Protein 1A3Q (pdb70)

Sequence (570 aa):
GPYLVIVEQPKQRGFRFRYGCEGPSHGGLPGASSEKGRKTYPTVKICNYEGPAKIEVDLVTHSDPPRAHAHSLVGKQCSELGICAVSVGPKDMTAQFNNLGVLHVTKKNMMGTMIQKLQRQRLRSRPQGLTEAEQRELEQEAKELKKVMDLSIVRLRFSAFLRSLPLKPVISQPIHDSKSPGASNLKISRMDKTAGSVRGGDEVYLLCDKVQKDDIEVRFYEDDENGWQAFGDFSPTDVHKQYAIVFRTPPYHKMKIERPVTVFLQLKRKRGGDVSDSKQFTYYPGPYLVIVEQPKQRGFRFRYGCEGPSHGGLPGASSEKGRKTYPTVKICNYEGPAKIEVDLVTHSDPPRAHAHSLVGKQCSELGICAVSVGPKDMTAQFNNLGVLHVTKKNMMGTMIQKLQRQRLRSRPQGLTEAEQRELEQEAKELKKVMDLSIVRLRFSAFLRSLPLKPVISQPIHDSKSPGASNLKISRMDKTAGSVRGGDEVYLLCDKVQKDDIEVRFYEDDENGWQAFGDFSPTDVHKQYAIVFRTPPYHKMKIERPVTVFLQLKRKRGGDVSDSKQFTYYP

Radius of gyration: 31.74 Å; Cα contacts (8 Å, |Δi|>4): 1296; chains: 2; bounding box: 70×82×90 Å

Foldseek 3Di:
DKAKAWPFFFQQFDAAAAAPVPDQPPFARWTNDQDPPRTAATKMFTPPDDAWKKKKKWKFFLDPVTDHDLKAKGDDQADPLRIHMDIHDPPGGMDGPGHIHIHQADLVRQLVSQLVVLQVVVCPPDPDDADVVRSVVSSVCSVVVSVPTDSFKIWMKMWMCHVVHTHDIDIGHIHGHNPPLAGHAWAFPDKDAQEDALAWFAKMKTFIDFHDLPFKWKWKWADDVPIDIDTWAFHSVQCPPRGIGITIGGHHPDNPDDAKDKIWIWMATRVPGHTHPIDIHIHDD/DWAKAWPFFFQAADAAAAAPVPDQPDDAGWTNDQPPPRTAATKMFTPPDDAWKKKKKAKWAQDPVTDGALKAWDDDQADPLRIRMDTQDPPRGMDGPGHTHIYQADLVGQLVSQLVVVLCVVCPPPNDDADPVRSVVSSVCSVVVSVPGDRFKIWMWMWMQHVNDTHDIDIGHIHGHCVPLARHAKAFDDKDAQEEALQWFAKMKIFIDFHQLVFKWKWKKDDDVPMDIDTWDDHSVQCPPRTIGITITHHDPDNPDPAKAKIWIWMATNPPRHIHDIDIHIHGD

Nearest PDB structures (foldseek):
  1a3q-assembly1_B  TM=9.660E-01  e=3.081E-54  Homo sapiens
  7cli-asse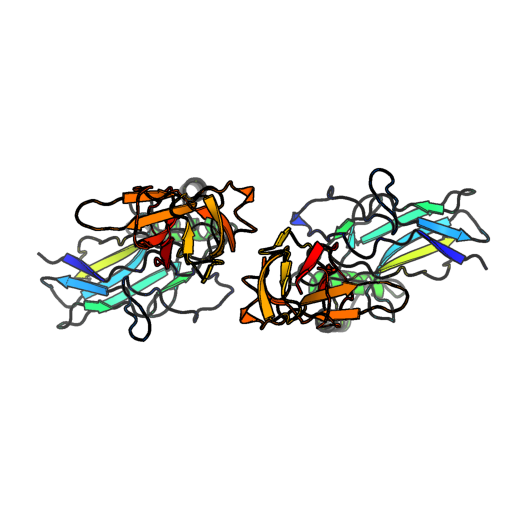mbly1_B  TM=9.107E-01  e=8.940E-49  Homo sapiens
  7cli-assembly1_A  TM=9.232E-01  e=1.154E-47  Homo sapiens
  3do7-assembly1_B  TM=9.712E-01  e=1.179E-44  Homo sapiens
  3jv5-assembly2_D  TM=9.932E-01  e=6.333E-17  Mus musculus

Structure (mmCIF, N/CA/C/O backbone):
data_1A3Q
#
_entry.id   1A3Q
#
_cell.length_a   44.200
_cell.length_b   121.000
_cell.length_c   134.900
_cell.angle_alpha   90.00
_cell.angle_beta   90.00
_cell.angle_gamma   90.00
#
_symmetry.space_group_name_H-M   'P 21 21 21'
#
loop_
_entity.id
_entity.type
_entity.pdbx_description
1 polymer "DNA (5'-D(*GP*GP*GP*GP*AP*AP*TP*CP*CP*CP*C)-3')"
2 polymer "DNA (5'-D(*GP*GP*GP*GP*AP*TP*TP*CP*CP*CP*C)-3')"
3 polymer 'PROTEIN (NUCLEAR FACTOR KAPPA-B P52)'
4 water water
#
loop_
_atom_site.group_PDB
_atom_site.id
_atom_site.type_symbol
_atom_site.label_atom_id
_atom_site.label_alt_id
_atom_site.label_comp_id
_atom_site.label_asym_id
_atom_site.label_entity_id
_atom_site.label_seq_id
_atom_site.pdbx_PDB_ins_code
_atom_site.Cartn_x
_atom_site.Cartn_y
_atom_site.Cartn_z
_atom_site.occupancy
_atom_site.B_iso_or_equiv
_atom_site.auth_seq_id
_atom_site.auth_comp_id
_atom_site.auth_asym_id
_atom_site.auth_atom_id
_atom_site.pdbx_PDB_model_num
ATOM 446 N N . GLY C 3 1 ? -5.833 72.589 45.643 1.00 51.28 37 GLY A N 1
ATOM 447 C CA . GLY C 3 1 ? -5.902 73.707 44.647 1.00 58.32 37 GLY A CA 1
ATOM 448 C C . GLY C 3 1 ? -5.850 73.226 43.203 1.00 59.58 37 GLY A C 1
ATOM 449 O O . GLY C 3 1 ? -5.436 72.093 42.983 1.00 61.73 37 GLY A O 1
ATOM 450 N N . PRO C 3 2 ? -6.246 74.053 42.205 1.00 61.45 38 PRO A N 1
ATOM 451 C CA . PRO C 3 2 ? -6.264 73.743 40.764 1.00 60.75 38 PRO A CA 1
ATOM 452 C C . PRO C 3 2 ? -4.923 73.473 40.077 1.00 63.06 38 PRO A C 1
ATOM 453 O O . PRO C 3 2 ? -3.952 74.228 40.234 1.00 62.53 38 PRO A O 1
ATOM 457 N N . TYR C 3 3 ? -4.896 72.399 39.288 1.00 64.18 39 TYR A N 1
ATOM 458 C CA . TYR C 3 3 ? -3.705 71.988 38.542 1.00 62.51 39 TYR A CA 1
ATOM 459 C C . TYR C 3 3 ? -4.122 71.376 37.197 1.00 60.47 39 TYR A C 1
ATOM 460 O O . TYR C 3 3 ? -5.242 70.878 37.056 1.00 55.92 39 TYR A O 1
ATOM 469 N N . LEU C 3 4 ? -3.248 71.487 36.198 1.00 59.70 40 LEU A N 1
ATOM 470 C CA . LEU C 3 4 ? -3.494 70.898 34.880 1.00 55.78 40 LEU A CA 1
ATOM 471 C C . LEU C 3 4 ? -2.813 69.521 34.842 1.00 55.12 40 LEU A C 1
ATOM 472 O O . LEU C 3 4 ? -1.759 69.321 35.461 1.00 51.47 40 LEU A O 1
ATOM 477 N N . VAL C 3 5 ? -3.401 68.579 34.104 1.00 52.29 41 VAL A N 1
ATOM 478 C CA . VAL C 3 5 ? -2.843 67.241 34.000 1.00 45.12 41 VAL A CA 1
ATOM 479 C C . VAL C 3 5 ? -3.039 66.752 32.581 1.00 41.69 41 VAL A C 1
ATOM 480 O O . VAL C 3 5 ? -4.065 67.022 31.970 1.00 34.65 41 VAL A O 1
ATOM 484 N N . ILE C 3 6 ? -2.012 66.113 32.030 1.00 45.05 42 ILE A N 1
ATOM 485 C CA . ILE C 3 6 ? -2.073 65.571 30.665 1.00 46.30 42 ILE A CA 1
ATOM 486 C C . ILE C 3 6 ? -2.871 64.256 30.686 1.00 48.52 42 ILE A C 1
ATOM 487 O O . ILE C 3 6 ? -2.391 63.247 31.203 1.00 49.80 42 ILE A O 1
ATOM 492 N N . VAL C 3 7 ? -4.106 64.298 30.178 1.00 52.26 43 VAL A N 1
ATOM 493 C CA . VAL C 3 7 ? -5.000 63.138 30.106 1.00 51.82 43 VAL A CA 1
ATOM 494 C C . VAL C 3 7 ? -4.535 62.108 29.062 1.00 53.04 43 VAL A C 1
ATOM 495 O O . VAL C 3 7 ? -4.738 60.907 29.233 1.00 52.35 43 VAL A O 1
ATOM 499 N N . GLU C 3 8 ? -3.909 62.605 27.992 1.00 53.92 44 GLU A N 1
ATOM 500 C CA . GLU C 3 8 ? -3.371 61.798 26.891 1.00 52.31 44 GLU A CA 1
ATOM 501 C C . GLU C 3 8 ? -2.148 62.508 26.320 1.00 51.42 44 GLU A C 1
ATOM 502 O O . GLU C 3 8 ? -2.271 63.551 25.697 1.00 52.78 44 GLU A O 1
ATOM 508 N N . GLN C 3 9 ? -0.965 61.952 26.555 1.00 52.36 45 GLN A N 1
ATOM 509 C CA . GLN C 3 9 ? 0.298 62.526 26.068 1.00 51.04 45 GLN A CA 1
ATOM 510 C C . GLN C 3 9 ? 0.467 62.464 24.535 1.00 49.42 45 GLN A C 1
ATOM 511 O O . GLN C 3 9 ? -0.270 61.748 23.847 1.00 53.10 45 GLN A O 1
ATOM 517 N N . PRO C 3 10 ? 1.376 63.281 23.970 1.00 46.71 46 PRO A N 1
ATOM 518 C CA . PRO C 3 10 ? 1.548 63.200 22.516 1.00 46.49 46 PRO A CA 1
ATOM 519 C C . PRO C 3 10 ? 2.336 61.902 22.211 1.00 46.74 46 PRO A C 1
ATOM 520 O O . PRO C 3 10 ? 2.969 61.324 23.115 1.00 50.28 46 PRO A O 1
ATOM 524 N N . LYS C 3 11 ? 2.248 61.399 20.982 1.00 45.83 47 LYS A N 1
ATOM 525 C CA . LYS C 3 11 ? 2.971 60.182 20.620 1.00 41.35 47 LYS A CA 1
ATOM 526 C C . LYS C 3 11 ? 4.419 60.538 20.439 1.00 41.03 47 LYS A C 1
ATOM 527 O O . LYS C 3 11 ? 4.743 61.338 19.582 1.00 42.81 47 LYS A O 1
ATOM 533 N N . GLN C 3 12 ? 5.285 59.880 21.207 1.00 43.82 48 GLN A N 1
ATOM 534 C CA . GLN C 3 12 ? 6.732 60.114 21.213 1.00 38.98 48 GLN A CA 1
ATOM 535 C C . GLN C 3 12 ? 7.487 59.877 19.899 1.00 36.67 48 GLN A C 1
ATOM 536 O O . GLN C 3 12 ? 8.538 60.491 19.657 1.00 34.08 48 GLN A O 1
ATOM 542 N N . ARG C 3 13 ? 6.972 58.970 19.076 1.00 32.38 49 ARG A N 1
ATOM 543 C CA . ARG C 3 13 ? 7.588 58.664 17.782 1.00 33.66 49 ARG A CA 1
ATOM 544 C C . ARG C 3 13 ? 6.571 58.546 16.655 1.00 31.98 49 ARG A C 1
ATOM 545 O O . ARG C 3 13 ? 5.390 58.240 16.870 1.00 29.74 49 ARG A O 1
ATOM 553 N N . GLY C 3 14 ? 7.070 58.727 15.444 1.00 29.90 50 GLY A N 1
ATOM 554 C CA . GLY C 3 14 ? 6.245 58.612 14.266 1.00 35.87 50 GLY A CA 1
ATOM 555 C C . GLY C 3 14 ? 5.657 59.882 13.684 1.00 39.33 50 GLY A C 1
ATOM 556 O O . GLY C 3 14 ? 5.050 59.811 12.607 1.00 39.16 50 GLY A O 1
ATOM 557 N N . PHE C 3 15 ? 5.773 61.014 14.386 1.00 38.88 51 PHE A N 1
ATOM 558 C CA . PHE C 3 15 ? 5.232 62.279 13.870 1.00 36.06 51 PHE A CA 1
ATOM 559 C C . PHE C 3 15 ? 6.244 63.103 13.107 1.00 32.46 51 PHE A C 1
ATOM 560 O O . PHE C 3 15 ? 7.372 63.322 13.575 1.00 27.72 51 PHE A O 1
ATOM 568 N N . ARG C 3 16 ? 5.826 63.571 11.942 1.00 31.22 52 ARG A N 1
ATOM 569 C CA . ARG C 3 16 ? 6.704 64.364 11.105 1.00 32.56 52 ARG A CA 1
ATOM 570 C C . ARG C 3 16 ? 6.546 65.877 11.331 1.00 29.24 52 ARG A C 1
ATOM 571 O O . ARG C 3 16 ? 5.425 66.384 11.424 1.00 24.30 52 ARG A O 1
ATOM 579 N N . PHE C 3 17 ? 7.682 66.542 11.543 1.00 28.63 53 PHE A N 1
ATOM 580 C CA . PHE C 3 17 ? 7.776 67.992 11.705 1.00 27.88 53 PHE A CA 1
ATOM 581 C C . PHE C 3 17 ? 7.843 68.509 10.263 1.00 30.50 53 PHE A C 1
ATOM 582 O O . PHE C 3 17 ? 8.607 67.990 9.438 1.00 30.35 53 PHE A O 1
ATOM 590 N N . ARG C 3 18 ? 7.048 69.529 9.953 1.00 36.02 54 ARG A N 1
ATOM 591 C CA . ARG C 3 18 ? 7.017 70.083 8.594 1.00 36.62 54 ARG A CA 1
ATOM 592 C C . ARG C 3 18 ? 7.698 71.452 8.443 1.00 37.96 54 ARG A C 1
ATOM 593 O O . ARG C 3 18 ? 7.595 72.310 9.318 1.00 39.81 54 ARG A O 1
ATOM 601 N N . TYR C 3 19 ? 8.391 71.654 7.328 1.00 36.96 55 TYR A N 1
ATOM 602 C CA . TYR C 3 19 ? 9.026 72.923 7.063 1.00 32.51 55 TYR A CA 1
ATOM 603 C C . TYR C 3 19 ? 7.942 73.875 6.547 1.00 35.57 55 TYR A C 1
ATOM 604 O O . TYR C 3 19 ? 6.922 73.426 6.027 1.00 36.46 55 TYR A O 1
ATOM 613 N N . GLY C 3 20 ? 8.174 75.183 6.670 1.00 35.88 56 GLY A N 1
ATOM 614 C CA . GLY C 3 20 ? 7.212 76.167 6.207 1.00 34.96 56 GLY A CA 1
ATOM 615 C C . GLY C 3 20 ? 6.820 75.996 4.753 1.00 35.46 56 GLY A C 1
ATOM 616 O O . GLY C 3 20 ? 5.703 76.326 4.372 1.00 39.20 56 GLY A O 1
ATOM 617 N N . CYS C 3 21 ? 7.714 75.425 3.955 1.00 36.10 57 CYS A N 1
ATOM 618 C CA . CYS C 3 21 ? 7.470 75.226 2.529 1.00 40.09 57 CYS A CA 1
ATOM 619 C C . CYS C 3 21 ? 6.524 74.074 2.177 1.00 41.39 57 CYS A C 1
ATOM 620 O O . CYS C 3 21 ? 6.013 74.012 1.065 1.00 42.66 57 CYS A O 1
ATOM 623 N N . GLU C 3 22 ? 6.311 73.142 3.097 1.00 45.75 58 GLU A N 1
ATOM 624 C CA . GLU C 3 22 ? 5.463 71.982 2.791 1.00 46.46 58 GLU A CA 1
ATOM 625 C C . GLU C 3 22 ? 3.945 72.243 2.771 1.00 50.42 58 GLU A C 1
ATOM 626 O O . GLU C 3 22 ? 3.208 71.739 1.897 1.00 49.09 58 GLU A O 1
ATOM 632 N N . GLY C 3 23 ? 3.477 72.975 3.776 1.00 51.28 59 GLY A N 1
ATOM 633 C CA . GLY C 3 23 ? 2.067 73.278 3.865 1.00 53.95 59 GLY A CA 1
ATOM 634 C C . GLY C 3 23 ? 1.586 73.269 5.297 1.00 55.93 59 GLY A C 1
ATOM 635 O O . GLY C 3 23 ? 2.293 72.831 6.212 1.00 51.36 59 GLY A O 1
ATOM 636 N N . PRO C 3 24 ? 0.381 73.789 5.527 1.00 58.69 60 PRO A N 1
ATOM 637 C CA . PRO C 3 24 ? -0.149 73.817 6.887 1.00 60.76 60 PRO A CA 1
ATOM 638 C C . PRO C 3 24 ? -1.153 72.691 7.192 1.00 58.48 60 PRO A C 1
ATOM 639 O O . PRO C 3 24 ? -1.460 72.429 8.355 1.00 62.53 60 PRO A O 1
ATOM 643 N N . SER C 3 25 ? -1.596 71.981 6.158 1.00 57.34 61 SER A N 1
ATOM 644 C CA . SER C 3 25 ? -2.581 70.903 6.312 1.00 52.97 61 SER A CA 1
ATOM 645 C C . SER C 3 25 ? -1.988 69.497 6.079 1.00 48.84 61 SER A C 1
ATOM 646 O O . SER C 3 25 ? -2.351 68.787 5.152 1.00 48.82 61 SER A O 1
ATOM 649 N N . HIS C 3 26 ? -1.062 69.103 6.934 1.00 46.96 62 HIS A N 1
ATOM 650 C CA . HIS C 3 26 ? -0.429 67.805 6.799 1.00 46.00 62 HIS A CA 1
ATOM 651 C C . HIS C 3 26 ? -0.717 66.843 7.937 1.00 45.37 62 HIS A C 1
ATOM 652 O O . HIS C 3 26 ? -0.113 65.778 7.997 1.00 43.50 62 HIS A O 1
ATOM 659 N N . GLY C 3 27 ? -1.629 67.226 8.831 1.00 46.50 63 GLY A N 1
ATOM 660 C CA . GLY C 3 27 ? -1.985 66.380 9.962 1.00 42.88 63 GLY A CA 1
ATOM 661 C C . GLY C 3 27 ? -1.555 66.905 11.320 1.00 40.94 63 GLY A C 1
ATOM 662 O O . GLY C 3 27 ? -0.488 67.518 11.456 1.00 41.75 63 GLY A O 1
ATOM 663 N N . GLY C 3 28 ? -2.392 66.655 12.326 1.00 42.00 64 GLY A N 1
ATOM 664 C CA . GLY C 3 28 ? -2.112 67.101 13.681 1.00 40.88 64 GLY A CA 1
ATOM 665 C C . GLY C 3 28 ? -1.366 66.100 14.548 1.00 44.51 64 GLY A C 1
ATOM 666 O O . GLY C 3 28 ? -1.558 64.898 14.394 1.00 50.20 64 GLY A O 1
ATOM 667 N N . LEU C 3 29 ? -0.490 66.588 15.424 1.00 41.56 65 LEU A N 1
ATOM 668 C CA . LEU C 3 29 ? 0.271 65.758 16.340 1.00 43.23 65 LEU A CA 1
ATOM 669 C C . LEU C 3 29 ? -0.752 64.955 17.134 1.00 49.58 65 LEU A C 1
ATOM 670 O O . LEU C 3 29 ? -1.536 65.535 17.904 1.00 51.27 65 LEU A O 1
ATOM 675 N N . PRO C 3 30 ? -0.782 63.617 16.926 1.00 51.75 66 PRO A N 1
ATOM 676 C CA . PRO C 3 30 ? -1.704 62.677 17.591 1.00 50.56 66 PRO A CA 1
ATOM 677 C C . PRO C 3 30 ? -1.359 62.281 19.053 1.00 48.52 66 PRO A C 1
ATOM 678 O O . PRO C 3 30 ? -0.297 62.623 19.570 1.00 47.38 66 PRO A O 1
ATOM 682 N N . GLY C 3 31 ? -2.280 61.587 19.720 1.00 47.45 67 GLY A N 1
ATOM 683 C CA . GLY C 3 31 ? -2.080 61.172 21.099 1.00 46.47 67 GLY A CA 1
ATOM 684 C C . GLY C 3 31 ? -1.270 59.899 21.218 1.00 48.96 67 GLY A C 1
ATOM 685 O O . GLY C 3 31 ? -1.026 59.208 20.220 1.00 48.42 67 GLY A O 1
ATOM 686 N N . ALA C 3 32 ? -0.883 59.563 22.442 1.00 49.43 68 ALA A N 1
ATOM 687 C CA . ALA C 3 32 ? -0.097 58.364 22.710 1.00 54.89 68 ALA A CA 1
ATOM 688 C C . ALA C 3 32 ? -0.670 57.060 22.128 1.00 57.15 68 ALA A C 1
ATOM 689 O O . ALA C 3 32 ? 0.087 56.187 21.715 1.00 55.98 68 ALA A O 1
ATOM 691 N N . SER C 3 33 ? -1.988 56.935 22.070 1.00 58.58 69 SER A N 1
ATOM 692 C CA . SER C 3 33 ? -2.608 55.734 21.533 1.00 65.43 69 SER A CA 1
ATOM 693 C C . SER C 3 33 ? -3.544 56.047 20.368 1.00 68.98 69 SER A C 1
ATOM 694 O O . SER C 3 33 ? -4.726 56.297 20.564 1.00 72.82 69 SER A O 1
ATOM 697 N N . SER C 3 34 ? -3.035 55.968 19.146 1.00 74.62 70 SER A N 1
ATOM 698 C CA . SER C 3 34 ? -3.856 56.280 17.981 1.00 82.59 70 SER A CA 1
ATOM 699 C C . SER C 3 34 ? -3.768 55.241 16.857 1.00 86.97 70 SER A C 1
ATOM 700 O O . SER C 3 34 ? -3.246 55.539 15.779 1.00 92.22 70 SER A O 1
ATOM 703 N N . GLU C 3 35 ? -4.234 54.019 17.104 1.00 88.86 71 GLU A N 1
ATOM 704 C CA . GLU C 3 35 ? -4.190 52.984 16.070 1.00 89.59 71 GLU A CA 1
ATOM 705 C C . GLU C 3 35 ? -5.356 53.163 15.097 1.00 90.41 71 GLU A C 1
ATOM 706 O O . GLU C 3 35 ? -6.238 53.987 15.342 1.00 91.05 71 GLU A O 1
ATOM 712 N N . LYS C 3 36 ? -5.342 52.415 13.994 1.00 91.38 72 LYS A N 1
ATOM 713 C CA . LYS C 3 36 ? -6.365 52.493 12.940 1.00 90.14 72 LYS A CA 1
ATOM 714 C C . LYS C 3 36 ? -7.823 52.822 13.332 1.00 89.33 72 LYS A C 1
ATOM 715 O O . LYS C 3 36 ? -8.378 52.251 14.276 1.00 86.36 72 LYS A O 1
ATOM 721 N N . GLY C 3 37 ? -8.432 53.755 12.598 1.00 87.77 73 GLY A N 1
ATOM 722 C CA . GLY C 3 37 ? -9.823 54.116 12.842 1.00 86.69 73 GLY A CA 1
ATOM 723 C C . GLY C 3 37 ? -10.189 55.038 13.998 1.00 85.58 73 GLY A C 1
ATOM 724 O O . GLY C 3 37 ? -11.172 55.779 13.892 1.00 86.11 73 GLY A O 1
ATOM 725 N N . ARG C 3 38 ? -9.474 54.943 15.121 1.00 84.14 74 ARG A N 1
ATOM 726 C CA . ARG C 3 38 ? -9.728 55.799 16.290 1.00 79.52 74 ARG A CA 1
ATOM 727 C C . ARG C 3 38 ? -8.446 56.480 16.786 1.00 76.12 74 ARG A C 1
ATOM 728 O O . ARG C 3 38 ? -7.651 55.897 17.539 1.00 74.00 74 ARG A O 1
ATOM 736 N N . LYS C 3 39 ? -8.233 57.704 16.311 1.00 72.08 75 LYS A N 1
ATOM 737 C CA . LYS C 3 39 ? -7.067 58.485 16.685 1.00 65.25 75 LYS A CA 1
ATOM 738 C C . LYS C 3 39 ? -7.398 59.394 17.860 1.00 60.17 75 LYS A C 1
ATOM 739 O O . LYS C 3 39 ? -8.528 59.863 18.022 1.00 52.73 75 LYS A O 1
ATOM 745 N N . THR C 3 40 ? -6.406 59.587 18.711 1.00 56.36 76 THR A N 1
ATOM 746 C CA . THR C 3 40 ? -6.530 60.460 19.863 1.00 52.96 76 THR A CA 1
ATOM 747 C C . THR C 3 40 ? -5.514 61.564 19.601 1.00 53.59 76 THR A C 1
ATOM 748 O O . THR C 3 40 ? -4.654 61.397 18.711 1.00 47.72 76 THR A O 1
ATOM 752 N N . TYR C 3 41 ? -5.669 62.691 20.317 1.00 49.17 77 TYR A N 1
ATOM 753 C CA . TYR C 3 41 ? -4.810 63.883 20.210 1.00 46.74 77 TYR A CA 1
ATOM 754 C C . TYR C 3 41 ? -4.393 64.226 21.634 1.00 45.63 77 TYR A C 1
ATOM 755 O O . TYR C 3 41 ? -5.117 63.872 22.568 1.00 45.18 77 TYR A O 1
ATOM 764 N N . PRO C 3 42 ? -3.263 64.951 21.824 1.00 42.46 78 PRO A N 1
ATOM 765 C CA . PRO C 3 42 ? -2.865 65.278 23.197 1.00 43.58 78 PRO A CA 1
ATOM 766 C C . PRO C 3 42 ? -4.063 65.951 23.912 1.00 46.31 78 PRO A C 1
ATOM 767 O O . PRO C 3 42 ? -4.772 66.754 23.307 1.00 47.62 78 PRO A O 1
ATOM 771 N N . THR C 3 43 ? -4.328 65.558 25.157 1.00 48.45 79 THR A N 1
ATOM 772 C CA . THR C 3 43 ? -5.445 66.082 25.941 1.00 46.17 79 THR A CA 1
ATOM 773 C C . THR C 3 43 ? -4.958 66.380 27.344 1.00 49.53 79 THR A C 1
ATOM 774 O O . THR C 3 43 ? -4.076 65.702 27.876 1.00 46.28 79 THR A O 1
ATOM 778 N N . VAL C 3 44 ? -5.502 67.448 27.908 1.00 54.96 80 VAL A N 1
ATOM 779 C CA . VAL C 3 44 ? -5.149 67.919 29.242 1.00 55.07 80 VAL A CA 1
ATOM 780 C C . VAL C 3 44 ? -6.446 68.336 29.936 1.00 57.01 80 VAL A C 1
ATOM 781 O O . VAL C 3 44 ? -7.447 68.631 29.274 1.00 58.06 80 VAL A O 1
ATOM 785 N N . LYS C 3 45 ? -6.427 68.402 31.256 1.00 55.06 81 LYS A N 1
ATOM 786 C CA . LYS C 3 45 ? -7.630 68.753 31.976 1.00 53.74 81 LYS A CA 1
ATOM 787 C C . LYS C 3 45 ? -7.251 69.572 33.188 1.00 53.94 81 LYS A C 1
ATOM 788 O O . LYS C 3 45 ? -6.166 69.374 33.742 1.00 46.84 81 LYS A O 1
ATOM 794 N N . ILE C 3 46 ? -8.096 70.550 33.524 1.00 56.13 82 ILE A N 1
ATOM 795 C CA . ILE C 3 46 ? -7.906 71.378 34.717 1.00 60.22 82 ILE A CA 1
ATOM 796 C C . ILE C 3 46 ? -8.737 70.700 35.821 1.00 62.29 82 ILE A C 1
ATOM 797 O O . ILE C 3 46 ? -9.975 70.811 35.841 1.00 64.82 82 ILE A O 1
ATOM 802 N N . CYS C 3 47 ? -8.065 69.915 36.663 1.00 65.53 83 CYS A N 1
ATOM 803 C CA . CYS C 3 47 ? -8.719 69.194 37.749 1.00 63.93 83 CYS A CA 1
ATOM 804 C C . CYS C 3 47 ? -8.853 70.085 38.970 1.00 65.30 83 CYS A C 1
ATOM 805 O O . CYS C 3 47 ? -7.876 70.721 39.393 1.00 59.39 83 CYS A O 1
ATOM 808 N N . ASN C 3 48 ? -10.062 70.091 39.542 1.00 68.55 84 ASN A N 1
ATOM 809 C CA . ASN C 3 48 ? -10.404 70.905 40.716 1.00 72.32 84 ASN A CA 1
ATOM 810 C C . ASN C 3 48 ? -10.436 72.378 40.246 1.00 75.05 84 ASN A C 1
ATOM 811 O O . ASN C 3 48 ? -9.938 73.299 40.903 1.00 72.65 84 ASN A O 1
ATOM 816 N N . TYR C 3 49 ? -11.062 72.551 39.082 1.00 77.21 85 TYR A N 1
ATOM 817 C CA . TYR C 3 49 ? -11.209 73.822 38.373 1.00 80.45 85 TYR A CA 1
ATOM 818 C C . TYR C 3 49 ? -11.608 75.028 39.182 1.00 81.55 85 TYR A C 1
ATOM 819 O O . TYR C 3 49 ? -12.425 74.918 40.087 1.00 84.60 85 TYR A O 1
ATOM 828 N N . GLU C 3 50 ? -11.092 76.188 38.784 1.00 83.65 86 GLU A N 1
ATOM 829 C CA . GLU C 3 50 ? -11.458 77.453 39.415 1.00 87.56 86 GLU A CA 1
ATOM 830 C C . GLU C 3 50 ? -11.653 78.455 38.282 1.00 87.54 86 GLU A C 1
ATOM 831 O O . GLU C 3 50 ? -10.704 78.786 37.571 1.00 89.34 86 GLU A O 1
ATOM 837 N N . GLY C 3 51 ? -12.907 78.881 38.099 1.00 89.16 87 GLY A N 1
ATOM 838 C CA . GLY C 3 51 ? -13.284 79.824 37.052 1.00 86.72 87 GLY A CA 1
ATOM 839 C C . GLY C 3 51 ? -13.074 79.310 35.632 1.00 85.11 87 GLY A C 1
ATOM 840 O O . GLY C 3 51 ? -12.300 78.368 35.443 1.00 86.89 87 GLY A O 1
ATOM 841 N N . PRO C 3 52 ? -13.798 79.837 34.621 1.00 81.61 88 PRO A N 1
ATOM 842 C CA . PRO C 3 52 ? -13.557 79.329 33.267 1.00 79.22 88 PRO A CA 1
ATOM 843 C C . PRO C 3 52 ? -12.057 79.582 33.050 1.00 76.87 88 PRO A C 1
ATOM 844 O O . PRO C 3 52 ? -11.502 80.493 33.677 1.00 78.87 88 PRO A O 1
ATOM 848 N N . ALA C 3 53 ? -11.389 78.836 32.177 1.00 73.91 89 ALA A N 1
ATOM 849 C CA . ALA C 3 53 ? -9.954 79.073 32.030 1.00 72.03 89 ALA A CA 1
ATOM 850 C C . ALA C 3 53 ? -9.357 79.300 30.648 1.00 69.86 89 ALA A C 1
ATOM 851 O O . ALA C 3 53 ? -10.047 79.295 29.622 1.00 71.29 89 ALA A O 1
ATOM 853 N N . LYS C 3 54 ? -8.054 79.544 30.652 1.00 65.73 90 LYS A N 1
ATOM 854 C CA . LYS C 3 54 ? -7.299 79.768 29.439 1.00 62.10 90 LYS A CA 1
ATOM 855 C C . LYS C 3 54 ? -6.076 78.835 29.470 1.00 60.46 90 LYS A C 1
ATOM 856 O O . LYS C 3 54 ? -5.305 78.860 30.437 1.00 53.53 90 LYS A O 1
ATOM 862 N N . ILE C 3 55 ? -5.969 77.964 28.457 1.00 56.32 91 ILE A N 1
ATOM 863 C CA . ILE C 3 55 ? -4.861 77.005 28.304 1.00 49.75 91 ILE A CA 1
ATOM 864 C C . ILE C 3 55 ? -4.052 77.397 27.062 1.00 47.60 91 ILE A C 1
ATOM 865 O O . ILE C 3 55 ? -4.620 77.732 26.018 1.00 46.10 91 ILE A O 1
ATOM 870 N N . GLU C 3 56 ? -2.733 77.417 27.204 1.00 44.70 92 GLU A N 1
ATOM 871 C CA . GLU C 3 56 ? -1.846 77.730 26.095 1.00 45.88 92 GLU A CA 1
ATOM 872 C C . GLU C 3 56 ? -0.750 76.648 25.983 1.00 44.88 92 GLU A C 1
ATOM 873 O O . GLU C 3 56 ? -0.300 76.076 26.983 1.00 39.76 92 GLU A O 1
ATOM 879 N N . VAL C 3 57 ? -0.374 76.307 24.759 1.00 43.44 93 VAL A N 1
ATOM 880 C CA . VAL C 3 57 ? 0.660 75.301 24.561 1.00 40.84 93 VAL A CA 1
ATOM 881 C C . VAL C 3 57 ? 1.733 75.921 23.682 1.00 40.45 93 VAL A C 1
ATOM 882 O O . VAL C 3 57 ? 1.449 76.830 22.896 1.00 38.70 93 VAL A O 1
ATOM 886 N N . ASP C 3 58 ? 2.965 75.477 23.864 1.00 37.89 94 ASP A N 1
ATOM 887 C CA . ASP C 3 58 ? 4.077 75.922 23.036 1.00 37.19 94 ASP A CA 1
ATOM 888 C C . ASP C 3 58 ? 5.207 74.918 23.176 1.00 32.97 94 ASP A C 1
ATOM 889 O O . ASP C 3 58 ? 5.185 74.063 24.066 1.00 29.93 94 ASP A O 1
ATOM 894 N N . LEU C 3 59 ? 6.110 74.933 22.212 1.00 32.03 95 LEU A N 1
ATOM 895 C CA . LEU C 3 59 ? 7.228 74.017 22.190 1.00 30.44 95 LEU A CA 1
ATOM 896 C C . LEU C 3 59 ? 8.443 74.417 23.034 1.00 35.70 95 LEU A C 1
ATOM 897 O O . LEU C 3 59 ? 9.077 75.445 22.776 1.00 34.00 95 LEU A O 1
ATOM 902 N N . VAL C 3 60 ? 8.812 73.543 23.975 1.00 38.57 96 VAL A N 1
ATOM 903 C CA . VAL C 3 60 ? 9.966 73.747 24.855 1.00 39.53 96 VAL A CA 1
ATOM 904 C C . VAL C 3 60 ? 11.050 72.699 24.567 1.00 45.07 96 VAL A C 1
ATOM 905 O O . VAL C 3 60 ? 10.784 71.629 24.011 1.00 42.29 96 VAL A O 1
ATOM 909 N N . THR C 3 61 ? 12.290 73.035 24.875 1.00 47.59 97 THR A N 1
ATOM 910 C CA . THR C 3 61 ? 13.386 72.129 24.601 1.00 52.21 97 THR A CA 1
ATOM 911 C C . THR C 3 61 ? 13.269 70.828 25.369 1.00 57.22 97 THR A C 1
ATOM 912 O O . THR C 3 61 ? 12.521 70.731 26.347 1.00 55.44 97 THR A O 1
ATOM 916 N N . HIS C 3 62 ? 14.024 69.837 24.892 1.00 64.46 98 HIS A N 1
ATOM 917 C CA . HIS C 3 62 ? 14.112 68.506 25.486 1.00 67.62 98 HIS A CA 1
ATOM 918 C C . HIS C 3 62 ? 14.926 68.617 26.773 1.00 68.92 98 HIS A C 1
ATOM 919 O O . HIS C 3 62 ? 14.768 67.806 27.694 1.00 68.75 98 HIS A O 1
ATOM 926 N N . SER C 3 63 ? 15.841 69.586 26.784 1.00 70.69 99 SER A N 1
ATOM 927 C CA . SER C 3 63 ? 16.709 69.869 27.923 1.00 72.13 99 SER A CA 1
ATOM 928 C C . SER C 3 63 ? 15.825 70.231 29.121 1.00 72.29 99 SER A C 1
ATOM 929 O O . SER C 3 63 ? 14.795 70.902 28.957 1.00 69.28 99 SER A O 1
ATOM 932 N N . ASP C 3 64 ? 16.255 69.835 30.321 1.00 73.86 100 ASP A N 1
ATOM 933 C CA . ASP C 3 64 ? 15.438 70.035 31.507 1.00 72.66 100 ASP A CA 1
ATOM 934 C C . ASP C 3 64 ? 14.781 71.354 31.802 1.00 71.38 100 ASP A C 1
ATOM 935 O O . ASP C 3 64 ? 13.551 71.392 31.778 1.00 74.18 100 ASP A O 1
ATOM 940 N N . PRO C 3 65 ? 15.543 72.417 32.182 1.00 67.95 101 PRO A N 1
ATOM 941 C CA . PRO C 3 65 ? 14.855 73.696 32.442 1.00 62.04 101 PRO A CA 1
ATOM 942 C C . PRO C 3 65 ? 14.184 74.002 31.085 1.00 58.94 101 PRO A C 1
ATOM 943 O O . PRO C 3 65 ? 14.839 74.484 30.157 1.00 56.11 101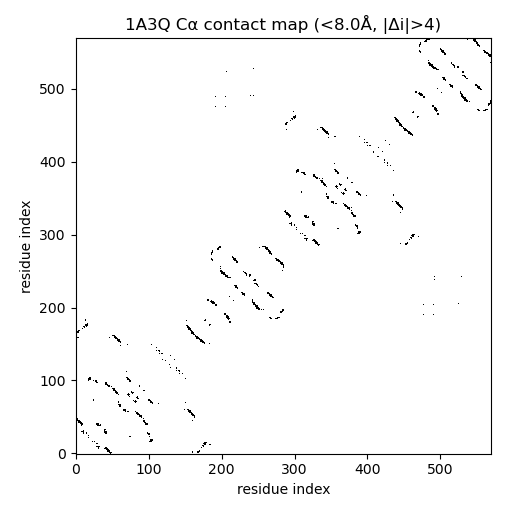 PRO A O 1
ATOM 947 N N . PRO C 3 66 ? 12.864 73.749 30.970 1.00 55.90 102 PRO A N 1
ATOM 948 C CA . PRO C 3 66 ? 12.178 73.987 29.700 1.00 53.99 102 PRO A CA 1
ATOM 949 C C . PRO C 3 66 ? 12.270 75.384 29.158 1.00 56.09 102 PRO A C 1
ATOM 950 O O . PRO C 3 66 ? 11.650 76.316 29.681 1.00 58.39 102 PRO A O 1
ATOM 954 N N . ARG C 3 67 ? 13.073 75.549 28.119 1.00 57.52 103 ARG A N 1
ATOM 955 C CA . ARG C 3 67 ? 13.172 76.853 27.501 1.00 55.95 103 ARG A CA 1
ATOM 956 C C . ARG C 3 67 ? 12.576 76.715 26.093 1.00 55.74 103 ARG A C 1
ATOM 957 O O . ARG C 3 67 ? 12.577 75.624 25.520 1.00 54.19 103 ARG A O 1
ATOM 965 N N . ALA C 3 68 ? 11.945 77.791 25.618 1.00 52.47 104 ALA A N 1
ATOM 966 C CA . ALA C 3 68 ? 11.308 77.859 24.303 1.00 48.74 104 ALA A CA 1
ATOM 967 C C . ALA C 3 68 ? 12.172 77.313 23.164 1.00 47.96 104 ALA A C 1
ATOM 968 O O . ALA C 3 68 ? 13.347 77.642 23.061 1.00 44.42 104 ALA A O 1
ATOM 970 N N . HIS C 3 69 ? 11.566 76.502 22.296 1.00 49.36 105 HIS A N 1
ATOM 971 C CA . HIS C 3 69 ? 12.261 75.907 21.143 1.00 46.27 105 HIS A CA 1
ATOM 972 C C . HIS C 3 69 ? 12.168 76.846 19.918 1.00 44.43 105 HIS A C 1
ATOM 973 O O . HIS C 3 69 ? 11.215 77.647 19.793 1.00 44.18 105 HIS A O 1
ATOM 980 N N . ALA C 3 70 ? 13.168 76.757 19.035 1.00 38.85 106 ALA A N 1
ATOM 981 C CA . ALA C 3 70 ? 13.204 77.563 17.826 1.00 33.46 106 ALA A CA 1
ATOM 982 C C . ALA C 3 70 ? 12.043 77.165 16.937 1.00 33.11 106 ALA A C 1
ATOM 983 O O . ALA C 3 70 ? 11.569 77.976 16.166 1.00 38.91 106 ALA A O 1
ATOM 985 N N . HIS C 3 71 ? 11.560 75.924 17.084 1.00 38.59 107 HIS A N 1
ATOM 986 C CA . HIS C 3 71 ? 10.407 75.400 16.314 1.00 36.49 107 HIS A CA 1
ATOM 987 C C . HIS C 3 71 ? 9.109 75.986 16.899 1.00 36.33 107 HIS A C 1
ATOM 988 O O . HIS C 3 71 ? 9.029 76.250 18.099 1.00 32.40 107 HIS A O 1
ATOM 995 N N . SER C 3 72 ? 8.103 76.176 16.050 1.00 36.68 108 SER A N 1
ATOM 996 C CA . SER C 3 72 ? 6.815 76.712 16.480 1.00 36.10 108 SER A CA 1
ATOM 997 C C . SER C 3 72 ? 5.615 75.799 16.171 1.00 38.01 108 SER A C 1
ATOM 998 O O . SER C 3 72 ? 5.626 75.009 15.217 1.00 36.31 108 SER A O 1
ATOM 1001 N N . LEU C 3 73 ? 4.615 75.839 17.041 1.00 36.38 109 LEU A N 1
ATOM 1002 C CA . LEU C 3 73 ? 3.416 75.054 16.816 1.00 33.67 109 LEU A CA 1
ATOM 1003 C C . LEU C 3 73 ? 2.688 75.741 15.659 1.00 38.42 109 LEU A C 1
ATOM 1004 O O . LEU C 3 73 ? 2.709 76.976 15.529 1.00 36.24 109 LEU A O 1
ATOM 1009 N N . VAL C 3 74 ? 2.060 74.942 14.816 1.00 37.49 110 VAL A N 1
ATOM 1010 C CA . VAL C 3 74 ? 1.340 75.471 13.671 1.00 44.49 110 VAL A CA 1
ATOM 1011 C C . VAL C 3 74 ? -0.076 74.889 13.720 1.00 46.87 110 VAL A C 1
ATOM 1012 O O . VAL C 3 74 ? -0.273 73.870 14.388 1.00 53.97 110 VAL A O 1
ATOM 1016 N N . GLY C 3 75 ? -1.060 75.583 13.122 1.00 49.52 111 GLY A N 1
ATOM 1017 C CA . GLY C 3 75 ? -2.446 75.104 13.090 1.00 49.03 111 GLY A CA 1
ATOM 1018 C C . GLY C 3 75 ? -3.584 75.768 13.827 1.00 48.39 111 GLY A C 1
ATOM 1019 O O . GLY C 3 75 ? -3.590 76.976 14.081 1.00 47.11 111 GLY A O 1
ATOM 1020 N N . LYS C 3 76 ? -4.593 74.955 14.109 1.00 52.79 112 LYS A N 1
ATOM 1021 C CA . LYS C 3 76 ? -5.815 75.395 14.808 1.00 57.45 112 LYS A CA 1
ATOM 1022 C C . LYS C 3 76 ? -5.545 76.191 16.104 1.00 55.88 112 LYS A C 1
ATOM 1023 O O . LYS C 3 76 ? -4.913 75.713 17.039 1.00 56.15 112 LYS A O 1
ATOM 1029 N N . GLN C 3 77 ? -6.060 77.426 16.171 1.00 52.02 113 GLN A N 1
ATOM 1030 C CA . GLN C 3 77 ? -5.961 78.357 17.279 1.00 54.63 113 GLN A CA 1
ATOM 1031 C C . GLN C 3 77 ? -4.500 78.682 17.743 1.00 54.11 113 GLN A C 1
ATOM 1032 O O . GLN C 3 77 ? -4.333 79.133 18.872 1.00 50.85 113 GLN A O 1
ATOM 1038 N N . CYS C 3 78 ? -3.528 78.600 16.830 1.00 53.28 114 CYS A N 1
ATOM 1039 C CA . CYS C 3 78 ? -2.120 78.878 17.123 1.00 50.84 114 CYS A CA 1
ATOM 1040 C C . CYS C 3 78 ? -1.762 80.236 16.510 1.00 54.52 114 CYS A C 1
ATOM 1041 O O . CYS C 3 78 ? -2.014 80.576 15.392 1.00 49.76 114 CYS A O 1
ATOM 1044 N N . SER C 3 79 ? -1.103 81.020 17.294 1.00 60.98 115 SER A N 1
ATOM 1045 C CA . SER C 3 79 ? -0.589 82.386 16.999 1.00 66.69 115 SER A CA 1
ATOM 1046 C C . SER C 3 79 ? 0.699 82.222 16.213 1.00 71.49 115 SER A C 1
ATOM 1047 O O . SER C 3 79 ? 1.435 81.222 16.319 1.00 71.65 115 SER A O 1
ATOM 1050 N N . GLU C 3 80 ? 1.016 83.294 15.524 1.00 75.83 116 GLU A N 1
ATOM 1051 C CA . GLU C 3 80 ? 2.146 83.357 14.620 1.00 75.34 116 GLU A CA 1
ATOM 1052 C C . GLU C 3 80 ? 3.489 83.231 15.245 1.00 72.72 116 GLU A C 1
ATOM 1053 O O . GLU C 3 80 ? 4.507 83.461 14.595 1.00 73.83 116 GLU A O 1
ATOM 1059 N N . LEU C 3 81 ? 3.511 82.925 16.534 1.00 70.19 117 LEU A N 1
ATOM 1060 C CA . LEU C 3 81 ? 4.788 82.755 17.230 1.00 67.82 117 LEU A CA 1
ATOM 1061 C C . LEU C 3 81 ? 4.928 81.313 17.706 1.00 65.68 117 LEU A C 1
ATOM 1062 O O . LEU C 3 81 ? 5.900 80.902 18.227 1.00 69.89 117 LEU A O 1
ATOM 1067 N N . GLY C 3 82 ? 3.861 80.558 17.550 1.00 58.12 118 GLY A N 1
ATOM 1068 C CA . GLY C 3 82 ? 3.830 79.151 17.958 1.00 50.10 118 GLY A CA 1
ATOM 1069 C C . GLY C 3 82 ? 3.199 78.952 19.315 1.00 46.87 118 GLY A C 1
ATOM 1070 O O . GLY C 3 82 ? 3.526 77.969 19.978 1.00 41.43 118 GLY A O 1
ATOM 1071 N N . ILE C 3 83 ? 2.353 79.884 19.763 1.00 43.16 119 ILE A N 1
ATOM 1072 C CA . ILE C 3 83 ? 1.670 79.732 21.043 1.00 40.33 119 ILE A CA 1
ATOM 1073 C C . ILE C 3 83 ? 0.255 79.389 20.661 1.00 40.93 119 ILE A C 1
ATOM 1074 O O . ILE C 3 83 ? -0.295 79.986 19.762 1.00 36.03 119 ILE A O 1
ATOM 1079 N N . CYS C 3 84 ? -0.305 78.373 21.296 1.00 42.54 120 CYS A N 1
ATOM 1080 C CA . CYS C 3 84 ? -1.672 77.951 21.035 1.00 40.44 120 CYS A CA 1
ATOM 1081 C C . CYS C 3 84 ? -2.400 78.437 22.287 1.00 38.95 120 CYS A C 1
ATOM 1082 O O . CYS C 3 84 ? -1.877 78.299 23.385 1.00 34.54 120 CYS A O 1
ATOM 1085 N N . ALA C 3 85 ? -3.542 79.087 22.121 1.00 37.98 121 ALA A N 1
ATOM 1086 C CA . ALA C 3 85 ? -4.276 79.584 23.267 1.00 40.24 121 ALA A CA 1
ATOM 1087 C C . ALA C 3 85 ? -5.732 79.268 23.062 1.00 42.44 121 ALA A C 1
ATOM 1088 O O . ALA C 3 85 ? -6.314 79.554 22.010 1.00 42.22 121 ALA A O 1
ATOM 1090 N N . VAL C 3 86 ? -6.308 78.626 24.065 1.00 45.38 122 VAL A N 1
ATOM 1091 C CA . VAL C 3 86 ? -7.716 78.245 24.030 1.00 48.11 122 VAL A CA 1
ATOM 1092 C C . VAL C 3 86 ? -8.412 78.552 25.365 1.00 49.79 122 VAL A C 1
ATOM 1093 O O . VAL C 3 86 ? -7.766 78.860 26.376 1.00 45.96 122 VAL A O 1
ATOM 1097 N N . SER C 3 87 ? -9.734 78.515 25.352 1.00 52.99 123 SER A N 1
ATOM 1098 C CA . SER C 3 87 ? -10.487 78.742 26.569 1.00 63.70 123 SER A CA 1
ATOM 1099 C C . SER C 3 87 ? -11.294 77.469 26.881 1.00 67.01 123 SER A C 1
ATOM 1100 O O . SER C 3 87 ? -11.999 76.961 26.001 1.00 72.54 123 SER A O 1
ATOM 1103 N N . VAL C 3 88 ? -11.135 76.903 28.082 1.00 69.23 124 VAL A N 1
ATOM 1104 C CA . VAL C 3 88 ? -11.923 75.715 28.467 1.00 69.29 124 VAL A CA 1
ATOM 1105 C C . VAL C 3 88 ? -13.173 76.148 29.258 1.00 72.49 124 VAL A C 1
ATOM 1106 O O . VAL C 3 88 ? -13.056 76.706 30.361 1.00 72.08 124 VAL A O 1
ATOM 1110 N N . GLY C 3 89 ? -14.346 75.933 28.642 1.00 74.56 125 GLY A N 1
ATOM 1111 C CA . GLY C 3 89 ? -15.648 76.296 29.200 1.00 72.94 125 GLY A CA 1
ATOM 1112 C C . GLY C 3 89 ? -15.860 76.232 30.705 1.00 73.91 125 GLY A C 1
ATOM 1113 O O . GLY C 3 89 ? -15.064 75.635 31.430 1.00 74.46 125 GLY A O 1
ATOM 1114 N N . PRO C 3 90 ? -16.957 76.825 31.211 1.00 73.46 126 PRO A N 1
ATOM 1115 C CA . PRO C 3 90 ? -17.220 76.803 32.657 1.00 70.60 126 PRO A CA 1
ATOM 1116 C C . PRO C 3 90 ? -17.507 75.396 33.213 1.00 70.17 126 PRO A C 1
ATOM 1117 O O . PRO C 3 90 ? -17.352 75.152 34.416 1.00 65.04 126 PRO A O 1
ATOM 1121 N N . LYS C 3 91 ? -17.880 74.480 32.315 1.00 67.85 127 LYS A N 1
ATOM 1122 C CA . LYS C 3 91 ? -18.205 73.099 32.658 1.00 68.26 127 LYS A CA 1
ATOM 1123 C C . LYS C 3 91 ? -17.094 72.095 32.333 1.00 65.31 127 LYS A C 1
ATOM 1124 O O . LYS C 3 91 ? -16.363 71.655 33.217 1.00 65.91 127 LYS A O 1
ATOM 1130 N N . ASP C 3 92 ? -17.032 71.667 31.076 1.00 63.74 128 ASP A N 1
ATOM 1131 C CA . ASP C 3 92 ? -16.010 70.721 30.632 1.00 63.60 128 ASP A CA 1
ATOM 1132 C C . ASP C 3 92 ? -14.624 71.366 30.720 1.00 61.10 128 ASP A C 1
ATOM 1133 O O . ASP C 3 92 ? -14.293 72.283 29.976 1.00 59.93 128 ASP A O 1
ATOM 1138 N N . MET C 3 93 ? -13.812 70.859 31.635 1.00 59.48 129 MET A N 1
ATOM 1139 C CA . MET C 3 93 ? -12.476 71.383 31.856 1.00 57.63 129 MET A CA 1
ATOM 1140 C C . MET C 3 93 ? -11.392 70.592 31.149 1.00 57.15 129 MET A C 1
ATOM 1141 O O . MET C 3 93 ? -10.290 70.467 31.677 1.00 56.16 129 MET A O 1
ATOM 1146 N N . THR C 3 94 ? -11.719 69.960 30.029 1.00 59.70 130 THR A N 1
ATOM 1147 C CA . THR C 3 94 ? -10.707 69.209 29.289 1.00 59.87 130 THR A CA 1
ATOM 1148 C C . THR C 3 94 ? -10.479 69.855 27.910 1.00 57.77 130 THR A C 1
ATOM 1149 O O . THR C 3 94 ? -11.417 70.335 27.269 1.00 58.50 130 THR A O 1
ATOM 1153 N N . ALA C 3 95 ? -9.219 69.934 27.498 1.00 54.82 131 ALA A N 1
ATOM 1154 C CA . ALA C 3 95 ? -8.884 70.494 26.198 1.00 52.81 131 ALA A CA 1
ATOM 1155 C C . ALA C 3 95 ? -8.174 69.423 25.371 1.00 52.19 131 ALA A C 1
ATOM 1156 O O . ALA C 3 95 ? -7.154 68.862 25.796 1.00 43.54 131 ALA A O 1
ATOM 1158 N N . GLN C 3 96 ? -8.779 69.083 24.236 1.00 50.80 132 GLN A N 1
ATOM 1159 C CA . GLN C 3 96 ? -8.229 68.097 23.312 1.00 53.20 132 GLN A CA 1
ATOM 1160 C C . GLN C 3 96 ? -7.648 68.892 22.138 1.00 54.23 132 GLN A C 1
ATOM 1161 O O . GLN C 3 96 ? -8.399 69.373 21.294 1.00 54.70 132 GLN A O 1
ATOM 1167 N N . PHE C 3 97 ? -6.324 69.066 22.111 1.00 54.26 133 PHE A N 1
ATOM 1168 C CA . PHE C 3 97 ? -5.664 69.825 21.044 1.00 50.32 133 PHE A CA 1
ATOM 1169 C C . PHE C 3 97 ? -5.595 69.007 19.770 1.00 50.58 133 PHE A C 1
ATOM 1170 O O . PHE C 3 97 ? -4.621 68.336 19.464 1.00 51.13 133 PHE A O 1
ATOM 1178 N N . ASN C 3 98 ? -6.716 69.073 19.069 1.00 54.03 134 ASN A N 1
ATOM 1179 C CA . ASN C 3 98 ? -7.002 68.392 17.826 1.00 55.06 134 ASN A CA 1
ATOM 1180 C C . ASN C 3 98 ? -6.024 68.601 16.663 1.00 56.39 134 ASN A C 1
ATOM 1181 O O . ASN C 3 98 ? -5.669 67.636 15.985 1.00 55.05 134 ASN A O 1
ATOM 1186 N N . ASN C 3 99 ? -5.579 69.830 16.418 1.00 54.30 135 ASN A N 1
ATOM 1187 C CA . ASN C 3 99 ? -4.686 70.039 15.291 1.00 52.81 135 ASN A CA 1
ATOM 1188 C C . ASN C 3 99 ? -3.432 70.841 15.551 1.00 49.68 135 ASN A C 1
ATOM 1189 O O . ASN C 3 99 ? -3.358 72.003 15.193 1.00 50.83 135 ASN A O 1
ATOM 1194 N N . LEU C 3 100 ? -2.433 70.199 16.130 1.00 47.90 136 LEU A N 1
ATOM 1195 C CA . LEU C 3 100 ? -1.173 70.852 16.446 1.00 45.72 136 LEU A CA 1
ATOM 1196 C C . LEU C 3 100 ? -0.040 70.347 15.550 1.00 44.89 136 LEU A C 1
ATOM 1197 O O . LEU C 3 100 ? 0.240 69.147 15.523 1.00 47.38 136 LEU A O 1
ATOM 1202 N N . GLY C 3 101 ? 0.633 71.247 14.843 1.00 40.92 137 GLY A N 1
ATOM 12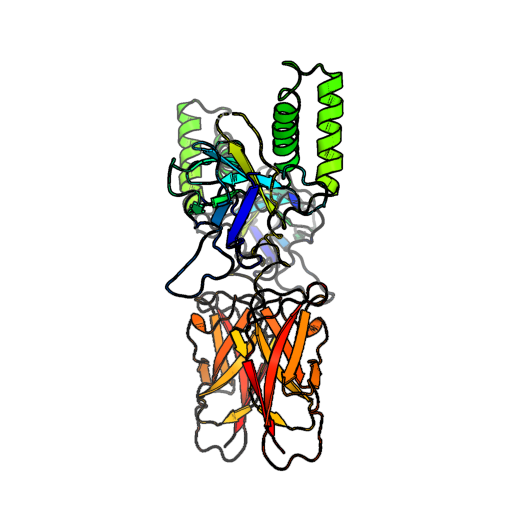03 C CA . GLY C 3 101 ? 1.745 70.832 14.001 1.00 33.52 137 GLY A CA 1
ATOM 1204 C C . GLY C 3 101 ? 3.041 71.411 14.543 1.00 30.94 137 GLY A C 1
ATOM 1205 O O . GLY C 3 101 ? 3.025 72.158 15.521 1.00 37.10 137 GLY A O 1
ATOM 1206 N N . VAL C 3 102 ? 4.168 71.022 13.967 1.00 28.62 138 VAL A N 1
ATOM 1207 C CA . VAL C 3 102 ? 5.462 71.549 14.380 1.00 27.67 138 VAL A CA 1
ATOM 1208 C C . VAL C 3 102 ? 6.096 72.096 13.106 1.00 36.51 138 VAL A C 1
ATOM 1209 O O . VAL C 3 102 ? 6.331 71.342 12.148 1.00 38.08 138 VAL A O 1
ATOM 1213 N N . LEU C 3 103 ? 6.249 73.413 13.031 1.00 35.64 139 LEU A N 1
ATOM 1214 C CA . LEU C 3 103 ? 6.882 74.031 11.870 1.00 34.36 139 LEU A CA 1
ATOM 1215 C C . LEU C 3 103 ? 8.391 73.941 12.114 1.00 35.78 139 LEU A C 1
ATOM 1216 O O . LEU C 3 103 ? 8.927 74.468 13.087 1.00 41.86 139 LEU A O 1
ATOM 1221 N N . HIS C 3 104 ? 9.081 73.261 11.229 1.00 34.32 140 HIS A N 1
ATOM 1222 C CA . HIS C 3 104 ? 10.501 73.041 11.348 1.00 34.41 140 HIS A CA 1
ATOM 1223 C C . HIS C 3 104 ? 11.371 74.212 10.850 1.00 35.83 140 HIS A C 1
ATOM 1224 O O . HIS C 3 104 ? 11.359 74.543 9.673 1.00 37.01 140 HIS A O 1
ATOM 1231 N N . VAL C 3 105 ? 12.162 74.815 11.731 1.00 38.35 141 VAL A N 1
ATOM 1232 C CA . VAL C 3 105 ? 13.044 75.904 11.296 1.00 36.54 141 VAL A CA 1
ATOM 1233 C C . VAL C 3 105 ? 14.259 75.311 10.606 1.00 36.37 141 VAL A C 1
ATOM 1234 O O . VAL C 3 105 ? 14.710 74.208 10.971 1.00 36.42 141 VAL A O 1
ATOM 1238 N N . THR C 3 106 ? 14.720 75.985 9.555 1.00 36.81 142 THR A N 1
ATOM 1239 C CA . THR C 3 106 ? 15.901 75.530 8.833 1.00 38.24 1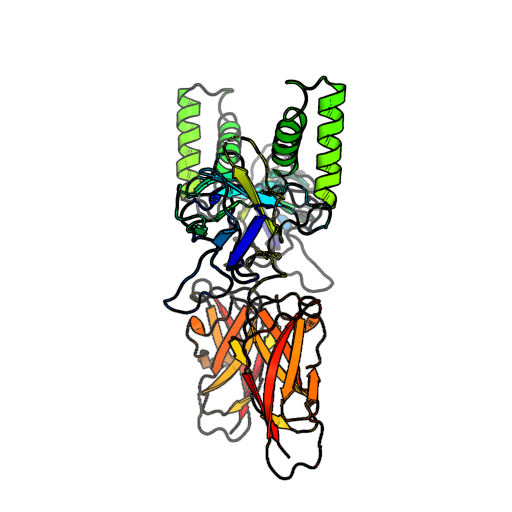42 THR A CA 1
ATOM 1240 C C . THR C 3 106 ? 17.085 75.920 9.725 1.00 38.88 142 THR A C 1
ATOM 1241 O O . THR C 3 106 ? 16.927 76.703 10.650 1.00 39.41 142 THR A O 1
ATOM 1245 N N . LYS C 3 107 ? 18.251 75.331 9.495 1.00 42.63 143 LYS A N 1
ATOM 1246 C CA . LYS C 3 107 ? 19.433 75.655 10.285 1.00 46.72 143 LYS A CA 1
ATOM 1247 C C . LYS C 3 107 ? 19.869 77.109 9.980 1.00 48.14 143 LYS A C 1
ATOM 1248 O O . LYS C 3 107 ? 20.499 77.778 10.803 1.00 47.09 143 LYS A O 1
ATOM 1254 N N . LYS C 3 108 ? 19.483 77.596 8.805 1.00 47.64 144 LYS A N 1
ATOM 1255 C CA . LYS C 3 108 ? 19.805 78.943 8.383 1.00 49.04 144 LYS A CA 1
ATOM 1256 C C . LYS C 3 108 ? 18.733 79.898 8.898 1.00 48.00 144 LYS A C 1
ATOM 1257 O O . LYS C 3 108 ? 18.864 81.103 8.797 1.00 53.09 144 LYS A O 1
ATOM 1263 N N . ASN C 3 109 ? 17.687 79.331 9.477 1.00 48.25 145 ASN A N 1
ATOM 1264 C CA . ASN C 3 109 ? 16.548 80.073 10.015 1.00 47.02 145 ASN A CA 1
ATOM 1265 C C . ASN C 3 109 ? 16.678 80.260 11.512 1.00 45.82 145 ASN A C 1
ATOM 1266 O O . ASN C 3 109 ? 16.206 81.249 12.081 1.00 46.13 145 ASN A O 1
ATOM 1271 N N . MET C 3 110 ? 17.173 79.203 12.144 1.00 42.50 146 MET A N 1
ATOM 1272 C CA . MET C 3 110 ? 17.317 79.109 13.580 1.00 42.66 146 MET A CA 1
ATOM 1273 C C . MET C 3 110 ? 17.672 80.339 14.393 1.00 42.27 146 MET A C 1
ATOM 1274 O O . MET C 3 110 ? 16.994 80.637 15.377 1.00 42.32 146 MET A O 1
ATOM 1279 N N . MET C 3 111 ? 18.752 81.015 14.010 1.00 44.72 147 MET A N 1
ATOM 1280 C CA . MET C 3 111 ? 19.235 82.218 14.690 1.00 47.25 147 MET A CA 1
ATOM 1281 C C . MET C 3 111 ? 18.220 83.351 14.708 1.00 43.70 147 MET A C 1
ATOM 1282 O O . MET C 3 111 ? 17.872 83.847 15.780 1.00 45.28 147 MET A O 1
ATOM 1287 N N . GLY C 3 112 ? 17.745 83.737 13.528 1.00 41.74 148 GLY A N 1
ATOM 1288 C CA . GLY C 3 112 ? 16.743 84.782 13.422 1.00 45.85 148 GLY A CA 1
ATOM 1289 C C . GLY C 3 112 ? 15.452 84.472 14.179 1.00 47.22 148 GLY A C 1
ATOM 1290 O O . GLY C 3 112 ? 14.877 85.355 14.839 1.00 51.53 148 GLY A O 1
ATOM 1291 N N . THR C 3 113 ? 14.992 83.223 14.081 1.00 46.75 149 THR A N 1
ATOM 1292 C CA . THR C 3 113 ? 13.784 82.759 14.770 1.00 44.52 149 THR A CA 1
ATOM 1293 C C . THR C 3 113 ? 14.054 82.811 16.287 1.00 45.08 149 THR A C 1
ATOM 1294 O O . THR C 3 113 ? 13.204 83.228 17.092 1.00 45.08 149 THR A O 1
ATOM 1298 N N . MET C 3 114 ? 15.277 82.452 16.652 1.00 41.80 150 MET A N 1
ATOM 1299 C CA . MET C 3 114 ? 15.698 82.476 18.034 1.00 46.03 150 MET A CA 1
ATOM 1300 C C . MET C 3 114 ? 15.837 83.917 18.598 1.00 44.71 150 MET A C 1
ATOM 1301 O O . MET C 3 114 ? 15.248 84.192 19.651 1.00 42.29 150 MET A O 1
ATOM 1306 N N . ILE C 3 115 ? 16.538 84.846 17.922 1.00 43.38 151 ILE A N 1
ATOM 1307 C CA . ILE C 3 115 ? 16.634 86.225 18.473 1.00 45.29 151 ILE A CA 1
ATOM 1308 C C . ILE C 3 115 ? 15.239 86.866 18.559 1.00 42.71 151 ILE A C 1
ATOM 1309 O O . ILE C 3 115 ? 14.939 87.574 19.519 1.00 42.95 151 ILE A O 1
ATOM 1314 N N . GLN C 3 116 ? 14.362 86.517 17.620 1.00 41.95 152 GLN A N 1
ATOM 1315 C CA . GLN C 3 116 ? 12.996 87.040 17.579 1.00 42.08 152 GLN A CA 1
ATOM 1316 C C . GLN C 3 116 ? 12.093 86.577 18.733 1.00 41.87 152 GLN A C 1
ATOM 1317 O O . GLN C 3 116 ? 11.222 87.325 19.186 1.00 41.49 152 GLN A O 1
ATOM 1323 N N . LYS C 3 117 ? 12.265 85.335 19.180 1.00 42.47 153 LYS A N 1
ATOM 1324 C CA . LYS C 3 117 ? 11.470 84.834 20.294 1.00 40.14 153 LYS A CA 1
ATOM 1325 C C . LYS C 3 117 ? 12.101 85.304 21.595 1.00 38.09 153 LYS A C 1
ATOM 1326 O O . LYS C 3 117 ? 11.423 85.378 22.623 1.00 35.45 153 LYS A O 1
ATOM 1332 N N . LEU C 3 118 ? 13.410 85.567 21.551 1.00 40.27 154 LEU A N 1
ATOM 1333 C CA . LEU C 3 118 ? 14.178 86.005 22.727 1.00 42.67 154 LEU A CA 1
ATOM 1334 C C . LEU C 3 118 ? 13.954 87.482 23.043 1.00 45.57 154 LEU A C 1
ATOM 1335 O O . LEU C 3 118 ? 14.023 87.880 24.208 1.00 46.88 154 LEU A O 1
ATOM 1340 N N . GLN C 3 119 ? 13.666 88.272 22.003 1.00 47.62 155 GLN A N 1
ATOM 1341 C CA . GLN C 3 119 ? 13.369 89.704 22.123 1.00 44.00 155 GLN A CA 1
ATOM 1342 C C . GLN C 3 119 ? 11.994 89.754 22.760 1.00 44.59 155 GLN A C 1
ATOM 1343 O O . GLN C 3 119 ? 11.791 90.345 23.815 1.00 43.18 155 GLN A O 1
ATOM 1349 N N . ARG C 3 120 ? 11.056 89.078 22.110 1.00 46.35 156 ARG A N 1
ATOM 1350 C CA . ARG C 3 120 ? 9.699 88.988 22.587 1.00 44.96 156 ARG A CA 1
ATOM 1351 C C . ARG C 3 120 ? 9.680 88.588 24.057 1.00 46.46 156 ARG A C 1
ATOM 1352 O O . ARG C 3 120 ? 8.842 89.058 24.810 1.00 45.52 156 ARG A O 1
ATOM 1360 N N . GLN C 3 121 ? 10.590 87.708 24.456 1.00 48.24 157 GLN A N 1
ATOM 1361 C CA . GLN C 3 121 ? 10.682 87.286 25.841 1.00 54.25 157 GLN A CA 1
ATOM 1362 C C . GLN C 3 121 ? 11.175 88.443 26.717 1.00 57.95 157 GLN A C 1
ATOM 1363 O O . GLN C 3 121 ? 10.685 88.640 27.829 1.00 54.29 157 GLN A O 1
ATOM 1369 N N . ARG C 3 122 ? 12.170 89.174 26.224 1.00 63.08 158 ARG A N 1
ATOM 1370 C CA . ARG C 3 122 ? 12.753 90.306 26.946 1.00 69.73 158 ARG A CA 1
ATOM 1371 C C . ARG C 3 122 ? 11.704 91.325 27.300 1.00 76.04 158 ARG A C 1
ATOM 1372 O O . ARG C 3 122 ? 11.456 91.608 28.477 1.00 81.15 158 ARG A O 1
ATOM 1380 N N . LEU C 3 123 ? 11.074 91.878 26.280 1.00 80.75 159 LEU A N 1
ATOM 1381 C CA . LEU C 3 123 ? 10.048 92.859 26.526 1.00 83.60 159 LEU A CA 1
ATOM 1382 C C . LEU C 3 123 ? 8.740 92.176 26.915 1.00 84.76 159 LEU A C 1
ATOM 1383 O O . LEU C 3 123 ? 7.687 92.513 26.411 1.00 84.47 159 LEU A O 1
ATOM 1388 N N . ARG C 3 124 ? 8.829 91.106 27.692 1.00 88.31 160 ARG A N 1
ATOM 1389 C CA . ARG C 3 124 ? 7.623 90.445 28.155 1.00 92.30 160 ARG A CA 1
ATOM 1390 C C . ARG C 3 124 ? 7.412 91.138 29.494 1.00 93.71 160 ARG A C 1
ATOM 1391 O O . ARG C 3 124 ? 7.140 92.335 29.519 1.00 92.84 160 ARG A O 1
ATOM 1399 N N . SER C 3 125 ? 7.661 90.432 30.594 1.00 96.70 161 SER A N 1
ATOM 1400 C CA . SER C 3 125 ? 7.480 90.991 31.936 1.00 99.05 161 SER A CA 1
ATOM 1401 C C . SER C 3 125 ? 8.090 92.403 32.115 1.00 99.38 161 SER A C 1
ATOM 1402 O O . SER C 3 125 ? 7.418 93.330 32.585 1.00 100.81 161 SER A O 1
ATOM 1405 N N . ARG C 3 126 ? 9.345 92.557 31.704 1.00 97.04 162 ARG A N 1
ATOM 1406 C CA . ARG C 3 126 ? 10.089 93.811 31.835 1.00 94.18 162 ARG A CA 1
ATOM 1407 C C . ARG C 3 126 ? 9.721 94.835 30.711 1.00 89.84 162 ARG A C 1
ATOM 1408 O O . ARG C 3 126 ? 8.918 94.506 29.830 1.00 90.96 162 ARG A O 1
ATOM 1416 N N . PRO C 3 127 ? 10.235 96.100 30.781 1.00 81.24 163 PRO A N 1
ATOM 1417 C CA . PRO C 3 127 ? 10.058 97.252 29.870 1.00 73.44 163 PRO A CA 1
ATOM 1418 C C . PRO C 3 127 ? 10.253 97.088 28.348 1.00 69.10 163 PRO A C 1
ATOM 1419 O O . PRO C 3 127 ? 11.048 96.282 27.889 1.00 73.75 163 PRO A O 1
ATOM 1423 N N . GLN C 3 128 ? 9.700 98.042 27.608 1.00 60.77 164 GLN A N 1
ATOM 1424 C CA . GLN C 3 128 ? 9.652 98.057 26.142 1.00 52.90 164 GLN A CA 1
ATOM 1425 C C . GLN C 3 128 ? 10.746 97.854 25.102 1.00 52.15 164 GLN A C 1
ATOM 1426 O O . GLN C 3 128 ? 10.449 97.314 24.028 1.00 50.05 164 GLN A O 1
ATOM 1432 N N . GLY C 3 129 ? 11.982 98.265 25.343 1.00 46.64 165 GLY A N 1
ATOM 1433 C CA . GLY C 3 129 ? 12.949 98.079 24.275 1.00 42.04 165 GLY A CA 1
ATOM 1434 C C . GLY C 3 129 ? 14.298 97.464 24.554 1.00 41.50 165 GLY A C 1
ATOM 1435 O O . GLY C 3 129 ? 14.607 97.086 25.683 1.00 40.59 165 GLY A O 1
ATOM 1436 N N . LEU C 3 130 ? 15.098 97.362 23.498 1.00 38.03 166 LEU A N 1
ATOM 1437 C CA . LEU C 3 130 ? 16.442 96.818 23.593 1.00 43.73 166 LEU A CA 1
ATOM 1438 C C . LEU C 3 130 ? 17.505 97.819 23.120 1.00 45.11 166 LEU A C 1
ATOM 1439 O O . LEU C 3 130 ? 17.441 98.365 22.012 1.00 47.19 166 LEU A O 1
ATOM 1444 N N . THR C 3 131 ? 18.456 98.099 23.995 1.00 46.86 167 THR A N 1
ATOM 1445 C CA . THR C 3 131 ? 19.556 98.978 23.660 1.00 47.17 167 THR A CA 1
ATOM 1446 C C . THR C 3 131 ? 20.486 98.066 22.836 1.00 49.53 167 THR A C 1
ATOM 1447 O O . THR C 3 131 ? 20.301 96.840 22.815 1.00 51.76 167 THR A O 1
ATOM 1451 N N . GLU C 3 132 ? 21.467 98.636 22.146 1.00 48.66 168 GLU A N 1
ATOM 1452 C CA . GLU C 3 132 ? 22.375 97.823 21.343 1.00 46.15 168 GLU A CA 1
ATOM 1453 C C . GLU C 3 132 ? 23.123 96.798 22.155 1.00 44.37 168 GLU A C 1
ATOM 1454 O O . GLU C 3 132 ? 23.460 95.737 21.644 1.00 43.54 168 GLU A O 1
ATOM 1460 N N . ALA C 3 133 ? 23.438 97.144 23.400 1.00 42.92 169 ALA A N 1
ATOM 1461 C CA . ALA C 3 133 ? 24.145 96.236 24.282 1.00 43.45 169 ALA A CA 1
ATOM 1462 C C . ALA C 3 133 ? 23.196 95.079 24.572 1.00 41.74 169 ALA A C 1
ATOM 1463 O O . ALA C 3 133 ? 23.583 93.937 24.478 1.00 47.22 169 ALA A O 1
ATOM 1465 N N . GLU C 3 134 ? 21.928 95.390 24.819 1.00 43.01 170 GLU A N 1
ATOM 1466 C CA . GLU C 3 134 ? 20.912 94.388 25.119 1.00 40.43 170 GLU A CA 1
ATOM 1467 C C . GLU C 3 134 ? 20.667 93.512 23.900 1.00 41.42 170 GLU A C 1
ATOM 1468 O O . GLU C 3 134 ? 20.358 92.339 24.031 1.00 41.86 170 GLU A O 1
ATOM 1474 N N . GLN C 3 135 ? 20.804 94.084 22.712 1.00 44.96 171 GLN A N 1
ATOM 1475 C CA . GLN C 3 135 ? 20.607 93.331 21.481 1.00 49.25 171 GLN A CA 1
ATOM 1476 C C . GLN C 3 135 ? 21.838 92.473 21.180 1.00 50.70 171 GLN A C 1
ATOM 1477 O O . GLN C 3 135 ? 21.710 91.372 20.655 1.00 54.76 171 GLN A O 1
ATOM 1483 N N . ARG C 3 136 ? 23.025 92.964 21.523 1.00 51.18 172 ARG A N 1
ATOM 1484 C CA . ARG C 3 136 ? 24.262 92.206 21.301 1.00 51.51 172 ARG A CA 1
ATOM 1485 C C . ARG C 3 136 ? 24.270 90.937 22.201 1.00 51.00 172 ARG A C 1
ATOM 1486 O O . ARG C 3 136 ? 24.639 89.853 21.738 1.00 49.16 172 ARG A O 1
ATOM 1494 N N . GLU C 3 137 ? 23.819 91.056 23.456 1.00 50.35 173 GLU A N 1
ATOM 1495 C CA . GLU C 3 137 ? 23.787 89.912 24.374 1.00 49.52 173 GLU A CA 1
ATOM 1496 C C . GLU C 3 137 ? 22.604 88.957 24.151 1.00 49.75 173 GLU A C 1
ATOM 1497 O O . GLU C 3 137 ? 22.623 87.805 24.581 1.00 49.91 173 GLU A O 1
ATOM 1503 N N . LEU C 3 138 ? 21.601 89.442 23.432 1.00 51.06 174 LEU A N 1
ATOM 1504 C CA . LEU C 3 138 ? 20.410 88.680 23.083 1.00 47.83 174 LEU A CA 1
ATOM 1505 C C . LEU C 3 138 ? 20.882 87.771 21.936 1.00 50.61 174 LEU A C 1
ATOM 1506 O O . LEU C 3 138 ? 20.573 86.572 21.908 1.00 52.55 174 LEU A O 1
ATOM 1511 N N . GLU C 3 139 ? 21.670 88.330 21.017 1.00 45.87 175 GLU A N 1
ATOM 1512 C CA . GLU C 3 139 ? 22.215 87.556 19.909 1.00 49.47 175 GLU A CA 1
ATOM 1513 C C . GLU C 3 139 ? 23.241 86.548 20.442 1.00 50.02 175 GLU A C 1
ATOM 1514 O O . GLU C 3 139 ? 23.507 85.523 19.804 1.00 50.97 175 GLU A O 1
ATOM 1520 N N . GLN C 3 140 ? 23.787 86.815 21.627 1.00 50.75 176 GLN A N 1
ATOM 1521 C CA . GLN C 3 140 ? 24.750 85.902 22.229 1.00 55.47 176 GLN A CA 1
ATOM 1522 C C . GLN C 3 140 ? 24.056 84.656 22.756 1.00 57.75 176 GLN A C 1
ATOM 1523 O O . GLN C 3 140 ? 24.653 83.583 22.769 1.00 63.04 176 GLN A O 1
ATOM 1529 N N . GLU C 3 141 ? 22.817 84.783 23.221 1.00 59.49 177 GLU A N 1
ATOM 1530 C CA . GLU C 3 141 ? 22.082 83.603 23.681 1.00 60.22 177 GLU A CA 1
ATOM 1531 C C . GLU C 3 141 ? 21.849 82.742 22.462 1.00 61.03 177 GLU A C 1
ATOM 1532 O O . GLU C 3 141 ? 22.217 81.577 22.439 1.00 66.56 177 GLU A O 1
ATOM 1538 N N . ALA C 3 142 ? 21.292 83.356 21.426 1.00 61.75 178 ALA A N 1
ATOM 1539 C CA . ALA C 3 142 ? 20.996 82.677 20.179 1.00 64.35 178 ALA A CA 1
ATOM 1540 C C . ALA C 3 142 ? 22.118 81.757 19.680 1.00 67.29 178 ALA A C 1
ATOM 1541 O O . ALA C 3 142 ? 21.873 80.584 19.393 1.00 64.50 178 ALA A O 1
ATOM 1543 N N . LYS C 3 143 ? 23.352 82.251 19.618 1.00 70.77 179 LYS A N 1
ATOM 1544 C CA . LYS C 3 143 ? 24.443 81.409 19.128 1.00 72.80 179 LYS A CA 1
ATOM 1545 C C . LYS C 3 143 ? 24.725 80.264 20.088 1.00 72.28 179 LYS A C 1
ATOM 1546 O O . LYS C 3 143 ? 24.850 79.113 19.662 1.00 73.30 179 LYS A O 1
ATOM 1552 N N . GLU C 3 144 ? 24.842 80.568 21.375 1.00 71.48 180 GLU A N 1
ATOM 1553 C CA . GLU C 3 144 ? 25.101 79.517 22.353 1.00 74.25 180 GLU A CA 1
ATOM 1554 C C . GLU C 3 144 ? 23.865 78.711 22.764 1.00 74.55 180 GLU A C 1
ATOM 1555 O O . GLU C 3 144 ? 23.943 77.847 23.643 1.00 79.66 180 GLU A O 1
ATOM 1561 N N . LEU C 3 145 ? 22.734 78.977 22.114 1.00 70.62 181 LEU A N 1
ATOM 1562 C CA . LEU C 3 145 ? 21.496 78.247 22.381 1.00 64.39 181 LEU A CA 1
ATOM 1563 C C . LEU C 3 145 ? 21.349 77.286 21.207 1.00 65.11 181 LEU A C 1
ATOM 1564 O O . LEU C 3 145 ? 20.863 76.166 21.368 1.00 63.67 181 LEU A O 1
ATOM 1569 N N . LYS C 3 146 ? 21.820 77.722 20.038 1.00 63.67 182 LYS A N 1
ATOM 1570 C CA . LYS C 3 146 ? 21.766 76.912 18.827 1.00 62.97 182 LYS A CA 1
ATOM 1571 C C . LYS C 3 146 ? 22.637 75.675 19.065 1.00 67.62 182 LYS A C 1
ATOM 1572 O O . LYS C 3 146 ? 22.128 74.556 19.058 1.00 68.77 182 LYS A O 1
ATOM 1578 N N . LYS C 3 147 ? 23.916 75.898 19.399 1.00 70.80 183 LYS A N 1
ATOM 1579 C CA . LYS C 3 147 ? 24.900 74.822 19.619 1.00 67.76 183 LYS A CA 1
ATOM 1580 C C . LYS C 3 147 ? 24.476 73.669 20.545 1.00 65.51 183 LYS A C 1
ATOM 1581 O O . LYS C 3 147 ? 25.056 72.584 20.457 1.00 64.96 183 LYS A O 1
ATOM 1587 N N . VAL C 3 148 ? 23.499 73.894 21.429 1.00 62.47 184 VAL A N 1
ATOM 1588 C CA . VAL C 3 148 ? 23.010 72.824 22.323 1.00 61.70 184 VAL A CA 1
ATOM 1589 C C . VAL C 3 148 ? 21.517 72.502 22.187 1.00 58.53 184 VAL A C 1
ATOM 1590 O O . VAL C 3 148 ? 20.924 71.904 23.089 1.00 59.27 184 VAL A O 1
ATOM 1594 N N . MET C 3 149 ? 20.902 72.896 21.077 1.00 55.17 185 MET A N 1
ATOM 1595 C CA . MET C 3 149 ? 19.482 72.631 20.887 1.00 48.98 185 MET A CA 1
ATOM 1596 C C . MET C 3 149 ? 19.227 71.546 19.846 1.00 46.21 185 MET A C 1
ATOM 1597 O O . MET C 3 149 ? 19.643 71.652 18.690 1.00 43.72 185 MET A O 1
ATOM 1602 N N . ASP C 3 150 ? 18.485 70.527 20.264 1.00 47.63 186 ASP A N 1
ATOM 1603 C CA . ASP C 3 150 ? 18.136 69.379 19.421 1.00 45.92 186 ASP A CA 1
ATOM 1604 C C . ASP C 3 150 ? 16.938 69.713 18.533 1.00 44.05 186 ASP A C 1
ATOM 1605 O O . ASP C 3 150 ? 15.819 69.879 19.032 1.00 45.25 186 ASP A O 1
ATOM 1610 N N . LEU C 3 151 ? 17.157 69.857 17.229 1.00 43.59 187 LEU A N 1
ATOM 1611 C CA . LEU C 3 151 ? 16.045 70.184 16.340 1.00 41.13 187 LEU A CA 1
ATOM 1612 C C . LEU C 3 151 ? 15.171 68.988 15.988 1.00 40.94 187 LEU A C 1
ATOM 1613 O O . LEU C 3 151 ? 14.200 69.155 15.239 1.00 38.44 187 LEU A O 1
ATOM 1618 N N . SER C 3 152 ? 15.499 67.811 16.533 1.00 39.84 188 SER A N 1
ATOM 1619 C CA . SER C 3 152 ? 14.729 66.589 16.289 1.00 39.59 188 SER A CA 1
ATOM 1620 C C . SER C 3 152 ? 13.801 66.231 17.434 1.00 40.88 188 SER A C 1
ATOM 1621 O O . SER C 3 152 ? 12.958 65.352 17.309 1.00 45.21 188 SER A O 1
ATOM 1624 N N . ILE C 3 153 ? 13.952 66.911 18.558 1.00 44.13 189 ILE A N 1
ATOM 1625 C CA . ILE C 3 153 ? 13.135 66.618 19.726 1.00 46.63 189 ILE A CA 1
ATOM 1626 C C . ILE C 3 153 ? 12.526 67.856 20.366 1.00 44.57 189 ILE A C 1
ATOM 1627 O O . ILE C 3 153 ? 13.240 68.822 20.637 1.00 48.72 189 ILE A O 1
ATOM 1632 N N . VAL C 3 154 ? 11.215 67.830 20.599 1.00 40.57 190 VAL A N 1
ATOM 1633 C CA . VAL C 3 154 ? 10.525 68.948 21.257 1.00 40.98 190 VAL A CA 1
ATOM 1634 C C . VAL C 3 154 ? 9.613 68.381 22.333 1.00 41.49 190 VAL A C 1
ATOM 1635 O O . VAL C 3 154 ? 9.362 67.179 22.366 1.00 46.89 190 VAL A O 1
ATOM 1639 N N . ARG C 3 155 ? 9.118 69.247 23.207 1.00 42.20 191 ARG A N 1
ATOM 1640 C CA . ARG C 3 155 ? 8.191 68.845 24.255 1.00 40.58 191 ARG A CA 1
ATOM 1641 C C . ARG C 3 155 ? 7.082 69.895 24.298 1.00 42.27 191 ARG A C 1
ATOM 1642 O O . ARG C 3 155 ? 7.342 71.087 24.128 1.00 42.15 191 ARG A O 1
ATOM 1650 N N . LEU C 3 156 ? 5.839 69.453 24.453 1.00 42.26 192 LEU A N 1
ATOM 1651 C CA . LEU C 3 156 ? 4.723 70.383 24.547 1.00 41.28 192 LEU A CA 1
ATOM 1652 C C . LEU C 3 156 ? 4.728 70.887 25.972 1.00 44.20 192 LEU A C 1
ATOM 1653 O O . LEU C 3 156 ? 5.026 70.121 26.897 1.00 50.67 192 LEU A O 1
ATOM 1658 N N . ARG C 3 157 ? 4.427 72.168 26.154 1.00 44.77 193 ARG A N 1
ATOM 1659 C CA . ARG C 3 157 ? 4.344 72.756 27.479 1.00 36.83 193 ARG A CA 1
ATOM 1660 C C . ARG C 3 157 ? 2.973 73.418 27.536 1.00 38.57 193 ARG A C 1
ATOM 1661 O O . ARG C 3 157 ? 2.641 74.273 26.702 1.00 36.74 193 ARG A O 1
ATOM 1669 N N . PHE C 3 158 ? 2.128 72.875 28.407 1.00 37.75 194 PHE A N 1
ATOM 1670 C CA . PHE C 3 158 ? 0.787 73.383 28.638 1.00 36.12 194 PHE A CA 1
ATOM 1671 C C . PHE C 3 158 ? 0.825 74.330 29.829 1.00 39.45 194 PHE A C 1
ATOM 1672 O O . PHE C 3 158 ? 1.339 73.987 30.911 1.00 37.22 194 PHE A O 1
ATOM 1680 N N . SER C 3 159 ? 0.325 75.537 29.612 1.00 40.19 195 SER A N 1
ATOM 1681 C CA . SER C 3 159 ? 0.296 76.558 30.645 1.00 43.85 195 SER A CA 1
ATOM 1682 C C . SER C 3 159 ? -1.160 76.926 30.817 1.00 44.59 195 SER A C 1
ATOM 1683 O O . SER C 3 159 ? -1.761 77.511 29.910 1.00 40.46 195 SER A O 1
ATOM 1686 N N . ALA C 3 160 ? -1.747 76.501 31.936 1.00 45.68 196 ALA A N 1
ATOM 1687 C CA . ALA C 3 160 ? -3.150 76.794 32.224 1.00 48.96 196 ALA A CA 1
ATOM 1688 C C . ALA C 3 160 ? -3.298 78.083 33.070 1.00 48.85 196 ALA A C 1
ATOM 1689 O O . ALA C 3 160 ? -2.456 78.373 33.935 1.00 44.10 196 ALA A O 1
ATOM 1691 N N . PHE C 3 161 ? -4.335 78.869 32.774 1.00 49.76 197 PHE A N 1
ATOM 1692 C CA . PHE C 3 161 ? -4.588 80.131 33.465 1.00 53.46 197 PHE A CA 1
ATOM 1693 C C . PHE C 3 161 ? -6.024 80.289 33.890 1.00 55.29 197 PHE A C 1
ATOM 1694 O O . PHE C 3 161 ? -6.940 80.250 33.067 1.00 59.09 197 PHE A O 1
ATOM 1702 N N . LEU C 3 162 ? -6.205 80.490 35.187 1.00 60.90 198 LEU A N 1
ATOM 1703 C CA . LEU C 3 162 ? -7.519 80.693 35.772 1.00 65.84 198 LEU A CA 1
ATOM 1704 C C . LEU C 3 162 ? -7.848 82.168 35.593 1.00 71.36 198 LEU A C 1
ATOM 1705 O O . LEU C 3 162 ? -7.157 83.040 36.152 1.00 70.00 198 LEU A O 1
ATOM 1710 N N . ARG C 3 163 ? -8.874 82.441 34.783 1.00 75.56 199 ARG A N 1
ATOM 1711 C CA . ARG C 3 163 ? -9.333 83.809 34.513 1.00 76.03 199 ARG A CA 1
ATOM 1712 C C . ARG C 3 163 ? -9.623 84.578 35.824 1.00 73.45 199 ARG A C 1
ATOM 1713 O O . ARG C 3 163 ? -8.748 85.258 36.380 1.00 66.56 199 ARG A O 1
ATOM 1721 N N . SER C 3 164 ? -3.783 86.887 33.063 1.00 54.65 206 SER A N 1
ATOM 1722 C CA . SER C 3 164 ? -4.554 86.056 33.994 1.00 57.70 206 SER A CA 1
ATOM 1723 C C . SER C 3 164 ? -3.712 85.360 35.098 1.00 58.61 206 SER A C 1
ATOM 1724 O O . SER C 3 1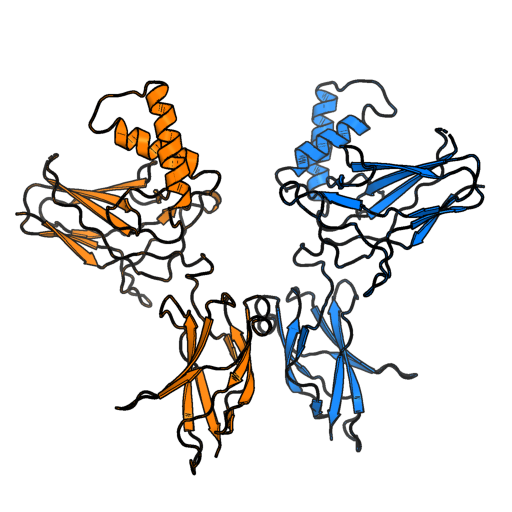64 ? -2.504 85.583 35.235 1.00 54.43 206 SER A O 1
ATOM 1727 N N . LEU C 3 165 ? -4.386 84.526 35.890 1.00 59.63 207 LEU A N 1
ATOM 1728 C CA . LEU C 3 165 ? -3.785 83.785 37.002 1.00 60.00 207 LEU A CA 1
ATOM 1729 C C . LEU C 3 165 ? -3.139 82.470 36.540 1.00 59.22 207 LEU A C 1
ATOM 1730 O O . LEU C 3 165 ? -3.815 81.609 35.972 1.00 60.42 207 LEU A O 1
ATOM 1735 N N . PRO C 3 166 ? -1.833 82.280 36.810 1.00 56.86 208 PRO A N 1
ATOM 1736 C CA . PRO C 3 166 ? -1.175 81.039 36.386 1.00 55.30 208 PRO A CA 1
ATOM 1737 C C . PRO C 3 166 ? -1.423 79.842 37.309 1.00 57.26 208 PRO A C 1
ATOM 1738 O O . PRO C 3 166 ? -1.828 80.008 38.466 1.00 55.39 208 PRO A O 1
ATOM 1742 N N . LEU C 3 167 ? -1.228 78.647 36.748 1.00 58.15 209 LEU A N 1
ATOM 1743 C CA . LEU C 3 167 ? -1.311 77.353 37.450 1.00 57.22 209 LEU A CA 1
ATOM 1744 C C . LEU C 3 167 ? 0.083 76.780 37.121 1.00 57.36 209 LEU A C 1
ATOM 1745 O O . LEU C 3 167 ? 0.786 77.360 36.280 1.00 55.80 209 LEU A O 1
ATOM 1750 N N . LYS C 3 168 ? 0.531 75.695 37.756 1.00 52.20 210 LYS A N 1
ATOM 1751 C CA . LYS C 3 168 ? 1.867 75.230 37.378 1.00 52.34 210 LYS A CA 1
ATOM 1752 C C . LYS C 3 168 ? 1.897 74.628 35.961 1.00 50.73 210 LYS A C 1
ATOM 1753 O O . LYS C 3 168 ? 0.962 73.942 35.553 1.00 52.38 210 LYS A O 1
ATOM 1759 N N . PRO C 3 169 ? 2.947 74.935 35.179 1.00 48.97 211 PRO A N 1
ATOM 1760 C CA . PRO C 3 169 ? 3.065 74.417 33.818 1.00 47.78 211 PRO A CA 1
ATOM 1761 C C . PRO C 3 169 ? 3.484 72.948 33.778 1.00 49.76 211 PRO A C 1
ATOM 1762 O O . PRO C 3 169 ? 4.460 72.533 34.435 1.00 47.62 211 PRO A O 1
ATOM 1766 N N . VAL C 3 170 ? 2.756 72.177 32.972 1.00 49.30 212 VAL A N 1
ATOM 1767 C CA . VAL C 3 170 ? 2.985 70.745 32.807 1.00 47.49 212 VAL A CA 1
ATOM 1768 C C . VAL C 3 170 ? 3.645 70.409 31.466 1.00 49.28 212 VAL A C 1
ATOM 1769 O O . VAL C 3 170 ? 3.070 70.644 30.408 1.00 50.42 212 VAL A O 1
ATOM 1773 N N . ILE C 3 171 ? 4.857 69.856 31.527 1.00 51.39 213 ILE A N 1
ATOM 1774 C CA . ILE C 3 171 ? 5.618 69.450 30.341 1.00 53.87 213 ILE A CA 1
ATOM 1775 C C . ILE C 3 171 ? 5.437 67.956 29.945 1.00 54.76 213 ILE A C 1
ATOM 1776 O O . ILE C 3 171 ? 5.620 67.032 30.761 1.00 58.22 213 ILE A O 1
ATOM 1781 N N . SER C 3 172 ? 5.077 67.732 28.688 1.00 53.05 214 SER A N 1
ATOM 1782 C CA . SER C 3 172 ? 4.877 66.389 28.188 1.00 47.82 214 SER A CA 1
ATOM 1783 C C . SER C 3 172 ? 6.209 65.697 27.896 1.00 46.78 214 SER A C 1
ATOM 1784 O O . SER C 3 172 ? 7.297 66.263 28.082 1.00 45.70 214 SER A O 1
ATOM 1787 N N . GLN C 3 173 ? 6.116 64.430 27.532 1.00 46.18 215 GLN A N 1
ATOM 1788 C CA . GLN C 3 173 ? 7.291 63.642 27.201 1.00 45.69 215 GLN A CA 1
ATOM 1789 C C . GLN C 3 173 ? 7.812 64.132 25.848 1.00 43.59 215 GLN A C 1
ATOM 1790 O O . GLN C 3 173 ? 7.101 64.823 25.127 1.00 44.60 215 GLN A O 1
ATOM 1796 N N . PRO C 3 174 ? 9.066 63.799 25.498 1.00 40.63 216 PRO A N 1
ATOM 1797 C CA . PRO C 3 174 ? 9.670 64.213 24.228 1.00 38.56 216 PRO A CA 1
ATOM 1798 C C . PRO C 3 174 ? 8.865 63.806 23.003 1.00 37.80 216 PRO A C 1
ATOM 1799 O O . PRO C 3 174 ? 8.124 62.846 23.039 1.00 44.93 216 PRO A O 1
ATOM 1803 N N . ILE C 3 175 ? 9.052 64.504 21.901 1.00 35.07 217 ILE A N 1
ATOM 1804 C CA . ILE C 3 175 ? 8.346 64.193 20.665 1.00 35.80 217 ILE A CA 1
ATOM 1805 C C . ILE C 3 175 ? 9.447 64.158 19.626 1.00 35.71 217 ILE A C 1
ATOM 1806 O O . ILE C 3 175 ? 10.132 65.161 19.418 1.00 40.94 217 ILE A O 1
ATOM 1811 N N . HIS C 3 176 ? 9.697 62.993 19.045 1.00 33.51 218 HIS A N 1
ATOM 1812 C CA . HIS C 3 176 ? 10.762 62.906 18.060 1.00 32.78 218 HIS A CA 1
ATOM 1813 C C . HIS C 3 176 ? 10.287 63.120 16.642 1.00 28.55 218 HIS A C 1
ATOM 1814 O O . HIS C 3 176 ? 9.236 62.626 16.238 1.00 31.53 218 HIS A O 1
ATOM 1821 N N . ASP C 3 177 ? 11.099 63.824 15.870 1.00 30.45 219 ASP A N 1
ATOM 1822 C CA . ASP C 3 177 ? 10.791 64.095 14.467 1.00 37.14 219 ASP A CA 1
ATOM 1823 C C . ASP C 3 177 ? 11.031 62.793 13.690 1.00 39.31 219 ASP A C 1
ATOM 1824 O O . ASP C 3 177 ? 12.151 62.255 13.689 1.00 42.60 219 ASP A O 1
ATOM 1829 N N . SER C 3 178 ? 9.972 62.262 13.076 1.00 41.75 220 SER A N 1
ATOM 1830 C CA . SER C 3 178 ? 10.061 61.036 12.283 1.00 36.93 220 SER A CA 1
ATOM 1831 C C . SER C 3 178 ? 10.942 61.217 11.064 1.00 34.78 220 SER A C 1
ATOM 1832 O O . SER C 3 178 ? 11.375 60.238 10.467 1.00 37.07 220 SER A O 1
ATOM 1835 N N . LYS C 3 179 ? 11.192 62.465 10.681 1.00 33.97 221 LYS A N 1
ATOM 1836 C CA . LYS C 3 179 ? 12.033 62.736 9.520 1.00 32.76 221 LYS A CA 1
ATOM 1837 C C . LYS C 3 179 ? 13.505 62.853 9.872 1.00 33.55 221 LYS A C 1
ATOM 1838 O O . LYS C 3 179 ? 14.358 62.900 8.983 1.00 43.95 221 LYS A O 1
ATOM 1844 N N . SER C 3 180 ? 13.822 62.957 11.152 1.00 31.80 222 SER A N 1
ATOM 1845 C CA . SER C 3 180 ? 15.216 62.997 11.542 1.00 30.41 222 SER A CA 1
ATOM 1846 C C . SER C 3 180 ? 15.643 61.551 11.331 1.00 31.91 222 SER A C 1
ATOM 1847 O O . SER C 3 180 ? 14.993 60.646 11.858 1.00 32.81 222 SER A O 1
ATOM 1850 N N . PRO C 3 181 ? 16.748 61.307 10.585 1.00 35.96 223 PRO A N 1
ATOM 1851 C CA . PRO C 3 181 ? 17.245 59.950 10.317 1.00 38.27 223 PRO A CA 1
ATOM 1852 C C . PRO C 3 181 ? 17.143 59.005 11.527 1.00 45.04 223 PRO A C 1
ATOM 1853 O O . PRO C 3 181 ? 16.684 57.854 11.399 1.00 46.45 223 PRO A O 1
ATOM 1857 N N . GLY C 3 182 ? 17.502 59.519 12.708 1.00 52.09 224 GLY A N 1
ATOM 1858 C CA . GLY C 3 182 ? 17.438 58.727 13.939 1.00 58.99 224 GLY A CA 1
ATOM 1859 C C . GLY C 3 182 ? 16.292 58.943 14.948 1.00 59.65 224 GLY A C 1
ATOM 1860 O O . GLY C 3 182 ? 16.536 58.910 16.179 1.00 60.45 224 GLY A O 1
ATOM 1861 N N . ALA C 3 183 ? 15.043 59.056 14.477 1.00 52.75 225 ALA A N 1
ATOM 1862 C CA . ALA C 3 183 ? 13.952 59.279 15.418 1.00 47.76 225 ALA A CA 1
ATOM 1863 C C . ALA C 3 183 ? 12.611 58.605 15.188 1.00 43.72 225 ALA A C 1
ATOM 1864 O O . ALA C 3 183 ? 11.783 58.603 16.104 1.00 40.88 225 ALA A O 1
ATOM 1866 N N . SER C 3 184 ? 12.417 57.947 14.045 1.00 38.93 226 SER A N 1
ATOM 1867 C CA . SER C 3 184 ? 11.119 57.328 13.782 1.00 36.76 226 SER A CA 1
ATOM 1868 C C . SER C 3 184 ? 10.809 56.005 14.455 1.00 37.59 226 SER A C 1
ATOM 1869 O O . SER C 3 184 ? 11.549 55.522 15.312 1.00 33.06 226 SER A O 1
ATOM 1872 N N . ASN C 3 185 ? 9.604 55.539 14.149 1.00 41.51 227 ASN A N 1
ATOM 1873 C CA . ASN C 3 185 ? 9.027 54.290 14.618 1.00 42.82 227 ASN A CA 1
ATOM 1874 C C . ASN C 3 185 ? 9.811 53.191 13.989 1.00 40.81 227 ASN A C 1
ATOM 1875 O O . ASN C 3 185 ? 9.908 53.153 12.764 1.00 47.04 227 ASN A O 1
ATOM 1880 N N . LEU C 3 186 ? 10.369 52.304 14.806 1.00 38.10 228 LEU A N 1
ATOM 1881 C CA . LEU C 3 186 ? 11.099 51.143 14.313 1.00 32.92 228 LEU A CA 1
ATOM 1882 C C . LEU C 3 186 ? 9.999 50.257 13.742 1.00 29.86 228 LEU A C 1
ATOM 1883 O O . LEU C 3 186 ? 9.040 49.966 14.423 1.00 34.58 228 LEU A O 1
ATOM 1888 N N . LYS C 3 187 ? 10.072 49.888 12.480 1.00 31.45 229 LYS A N 1
ATOM 1889 C CA . LYS C 3 187 ? 9.026 49.054 11.907 1.00 31.49 229 LYS A CA 1
ATOM 1890 C C . LYS C 3 187 ? 9.603 47.919 11.050 1.00 30.52 229 LYS A C 1
ATOM 1891 O O . LYS C 3 187 ? 10.564 48.114 10.297 1.00 31.17 229 LYS A O 1
ATOM 1897 N N . ILE C 3 188 ? 9.083 46.711 11.240 1.00 30.43 230 ILE A N 1
ATOM 1898 C CA . ILE C 3 188 ? 9.506 45.573 10.446 1.00 26.51 230 ILE A CA 1
ATOM 1899 C C . ILE C 3 188 ? 8.432 45.458 9.361 1.00 27.17 230 ILE A C 1
ATOM 1900 O O . ILE C 3 188 ? 7.261 45.240 9.653 1.00 32.35 230 ILE A O 1
ATOM 1905 N N . SER C 3 189 ? 8.827 45.747 8.124 1.00 28.22 231 SER A N 1
ATOM 1906 C CA . SER C 3 189 ? 7.956 45.698 6.957 1.00 28.82 231 SER A CA 1
ATOM 1907 C C . SER C 3 189 ? 7.697 44.233 6.631 1.00 29.12 231 SER A C 1
ATOM 1908 O O . SER C 3 189 ? 6.562 43.745 6.660 1.00 31.46 231 SER A O 1
ATOM 1911 N N . ARG C 3 190 ? 8.773 43.523 6.343 1.00 28.22 232 ARG A N 1
ATOM 1912 C CA . ARG C 3 190 ? 8.694 42.101 6.048 1.00 32.39 232 ARG A CA 1
ATOM 1913 C C . ARG C 3 190 ? 10.060 41.426 6.177 1.00 32.30 232 ARG A C 1
ATOM 1914 O O . ARG C 3 190 ? 11.117 42.081 6.205 1.00 30.20 232 ARG A O 1
ATOM 1922 N N . MET C 3 191 ? 10.043 40.116 6.337 1.00 32.25 233 MET A N 1
ATOM 1923 C CA . MET C 3 191 ? 11.300 39.415 6.458 1.00 31.81 233 MET A CA 1
ATOM 1924 C C . MET C 3 191 ? 11.287 38.141 5.679 1.00 29.29 233 MET A C 1
ATOM 1925 O O . MET C 3 191 ? 10.245 37.619 5.336 1.00 29.74 233 MET A O 1
ATOM 1930 N N . ASP C 3 192 ? 12.492 37.766 5.301 1.00 31.80 234 ASP A N 1
ATOM 1931 C CA . ASP C 3 192 ? 12.873 36.586 4.550 1.00 28.66 234 ASP A CA 1
ATOM 1932 C C . ASP C 3 192 ? 12.245 35.282 4.938 1.00 31.36 234 ASP A C 1
ATOM 1933 O O . ASP C 3 192 ? 11.699 34.581 4.102 1.00 30.70 234 ASP A O 1
ATOM 1938 N N . LYS C 3 193 ? 12.539 34.880 6.178 1.00 31.34 235 LYS A N 1
ATOM 1939 C CA . LYS C 3 193 ? 12.076 33.624 6.745 1.00 31.68 235 LYS A CA 1
ATOM 1940 C C . LYS C 3 193 ? 11.559 33.850 8.124 1.00 29.03 235 LYS A C 1
ATOM 1941 O O . LYS C 3 193 ? 11.995 34.784 8.793 1.00 32.40 235 LYS A O 1
ATOM 1947 N N . THR C 3 194 ? 10.645 32.975 8.553 1.00 32.55 236 THR A N 1
ATOM 1948 C CA . THR C 3 194 ? 10.020 33.044 9.879 1.00 26.45 236 THR A CA 1
ATOM 1949 C C . THR C 3 194 ? 10.263 31.779 10.681 1.00 28.58 236 THR A C 1
ATOM 1950 O O . THR C 3 194 ? 9.658 31.565 11.724 1.00 32.81 236 THR A O 1
ATOM 1954 N N . ALA C 3 195 ? 11.172 30.947 10.212 1.00 27.19 237 ALA A N 1
ATOM 1955 C CA . ALA C 3 195 ? 11.498 29.718 10.916 1.00 27.92 237 ALA A CA 1
ATOM 1956 C C . ALA C 3 195 ? 12.903 29.315 10.574 1.00 27.13 237 ALA A C 1
ATOM 1957 O O . ALA C 3 195 ? 13.416 29.651 9.506 1.00 28.41 237 ALA A O 1
ATOM 1959 N N . GLY C 3 196 ? 13.535 28.631 11.513 1.00 29.75 238 GLY A N 1
ATOM 1960 C CA . GLY C 3 196 ? 14.891 28.175 11.319 1.00 28.95 238 GLY A CA 1
ATOM 1961 C C . GLY C 3 196 ? 15.262 27.228 12.432 1.00 31.41 238 GLY A C 1
ATOM 1962 O O . GLY C 3 196 ? 14.499 27.025 13.380 1.00 30.11 238 GLY A O 1
ATOM 1963 N N . SER C 3 197 ? 16.450 26.659 12.312 1.00 34.07 239 SER A N 1
ATOM 1964 C CA . SER C 3 197 ? 16.964 25.704 13.281 1.00 35.77 239 SER A CA 1
ATOM 1965 C C . SER C 3 197 ? 17.215 26.224 14.683 1.00 36.36 239 SER A C 1
ATOM 1966 O O . SER C 3 197 ? 17.813 27.289 14.876 1.00 31.28 239 SER A O 1
ATOM 1969 N N . VAL C 3 198 ? 16.930 25.360 15.653 1.00 34.70 240 VAL A N 1
ATOM 1970 C CA . VAL C 3 198 ? 17.143 25.680 17.052 1.00 33.36 240 VAL A CA 1
ATOM 1971 C C . VAL C 3 198 ? 18.640 25.958 17.321 1.00 33.69 240 VAL A C 1
ATOM 1972 O O . VAL C 3 198 ? 18.997 26.535 18.341 1.00 37.09 240 VAL A O 1
ATOM 1976 N N . ARG C 3 199 ? 19.510 25.589 16.384 1.00 39.44 241 ARG A N 1
ATOM 1977 C CA . ARG C 3 199 ? 20.963 25.794 16.510 1.00 42.25 241 ARG A CA 1
ATOM 1978 C C . ARG C 3 199 ? 21.387 27.251 16.308 1.00 41.95 241 ARG A C 1
ATOM 1979 O O . ARG C 3 199 ? 22.511 27.628 16.663 1.00 37.21 241 ARG A O 1
ATOM 1987 N N . GLY C 3 200 ? 20.503 28.061 15.727 1.00 39.75 242 GLY A N 1
ATOM 1988 C CA . GLY C 3 200 ? 20.824 29.465 15.507 1.00 40.41 242 GLY A CA 1
ATOM 1989 C C . GLY C 3 200 ? 21.914 29.629 14.470 1.00 38.15 242 GLY A C 1
ATOM 1990 O O . GLY C 3 200 ? 22.810 28.798 14.370 1.00 45.66 242 GLY A O 1
ATOM 1991 N N . GLY C 3 201 ? 21.847 30.695 13.689 1.00 34.77 243 GLY A N 1
ATOM 1992 C CA . GLY C 3 201 ? 22.848 30.896 12.662 1.00 29.36 243 GLY A CA 1
ATOM 1993 C C . GLY C 3 201 ? 22.224 30.959 11.292 1.00 28.14 243 GLY A C 1
ATOM 1994 O O . GLY C 3 201 ? 22.923 30.976 10.301 1.00 30.83 243 GLY A O 1
ATOM 1995 N N . ASP C 3 202 ? 20.903 30.952 11.233 1.00 29.31 244 ASP A N 1
ATOM 1996 C CA . ASP C 3 202 ? 20.178 31.069 9.967 1.00 34.58 244 ASP A CA 1
ATOM 1997 C C . ASP C 3 202 ? 20.091 32.557 9.583 1.00 33.14 244 ASP A C 1
ATOM 1998 O O . ASP C 3 202 ? 19.664 33.387 10.403 1.00 33.56 244 ASP A O 1
ATOM 2003 N N . GLU C 3 203 ? 20.519 32.885 8.362 1.00 28.71 245 GLU A N 1
ATOM 2004 C CA . GLU C 3 203 ? 20.493 34.243 7.847 1.00 25.06 245 GLU A CA 1
ATOM 2005 C C . GLU C 3 203 ? 19.111 34.701 7.335 1.00 27.70 245 GLU A C 1
ATOM 2006 O O . GLU C 3 203 ? 18.505 34.075 6.454 1.00 27.52 245 GLU A O 1
ATOM 2012 N N . VAL C 3 204 ? 18.633 35.793 7.939 1.00 29.58 246 VAL A N 1
ATOM 2013 C CA . VAL C 3 204 ? 17.354 36.452 7.654 1.00 25.30 246 VAL A CA 1
ATOM 2014 C C . VAL C 3 204 ? 17.566 37.881 7.096 1.00 26.60 246 VAL A C 1
ATOM 2015 O O . VAL C 3 204 ? 18.391 38.629 7.608 1.00 21.98 246 VAL A O 1
ATOM 2019 N N . TYR C 3 205 ? 16.853 38.212 6.015 1.00 24.23 247 TYR A N 1
ATOM 2020 C CA . TYR C 3 205 ? 16.848 39.532 5.394 1.00 21.92 247 TYR A CA 1
ATOM 2021 C C . TYR C 3 205 ? 15.590 40.218 5.958 1.00 25.05 247 TYR A C 1
ATOM 2022 O O . TYR C 3 205 ? 14.471 39.761 5.731 1.00 31.19 247 TYR A O 1
ATOM 2031 N N . LEU C 3 206 ? 15.766 41.296 6.706 1.00 23.74 248 LEU A N 1
ATOM 2032 C CA . LEU C 3 206 ? 14.658 42.018 7.295 1.00 22.23 248 LEU A CA 1
ATOM 2033 C C . LEU C 3 206 ? 14.539 43.377 6.625 1.00 21.75 248 LEU A C 1
ATOM 2034 O O . LEU C 3 206 ? 15.530 44.091 6.524 1.00 24.97 248 LEU A O 1
ATOM 2039 N N . LEU C 3 207 ? 13.353 43.718 6.124 1.00 23.46 249 LEU A N 1
ATOM 2040 C CA . LEU C 3 207 ? 13.119 45.024 5.485 1.00 21.11 249 LEU A CA 1
ATOM 2041 C C . LEU C 3 207 ? 12.503 45.912 6.546 1.00 19.53 249 LEU A C 1
ATOM 2042 O O . LEU C 3 207 ? 11.516 45.547 7.149 1.00 23.14 249 LEU A O 1
ATOM 2047 N N . CYS C 3 208 ? 13.069 47.090 6.773 1.00 29.50 250 CYS A N 1
ATOM 2048 C CA . CYS C 3 208 ? 12.551 47.987 7.815 1.00 29.41 250 CYS A CA 1
ATOM 2049 C C . CYS C 3 208 ? 12.461 49.446 7.379 1.00 32.33 250 CYS A C 1
ATOM 2050 O O . CYS C 3 208 ? 12.809 49.765 6.241 1.00 31.56 250 CYS A O 1
ATOM 2053 N N . ASP C 3 209 ? 11.898 50.306 8.240 1.00 32.58 251 ASP A N 1
ATOM 2054 C CA . ASP C 3 209 ? 11.835 51.741 7.949 1.00 30.43 251 ASP A CA 1
ATOM 2055 C C . ASP C 3 209 ? 13.229 52.212 8.292 1.00 30.18 251 ASP A C 1
ATOM 2056 O O . ASP C 3 209 ? 13.951 51.482 8.967 1.00 38.56 251 ASP A O 1
ATOM 2061 N N . LYS C 3 210 ? 13.638 53.393 7.848 1.00 30.63 252 LYS A N 1
ATOM 2062 C CA . LYS C 3 210 ? 14.999 53.877 8.126 1.00 30.12 252 LYS A CA 1
ATOM 2063 C C . LYS C 3 210 ? 15.562 53.683 9.539 1.00 30.08 252 LYS A C 1
ATOM 2064 O O . LYS C 3 210 ? 14.982 54.158 10.524 1.00 31.77 252 LYS A O 1
ATOM 2070 N N . VAL C 3 211 ? 16.704 53.014 9.650 1.00 31.62 253 VAL A N 1
ATOM 2071 C CA . VAL C 3 211 ? 17.326 52.835 10.966 1.00 34.21 253 VAL A CA 1
ATOM 2072 C C . VAL C 3 211 ? 18.796 53.193 10.898 1.00 39.90 253 VAL A C 1
ATOM 2073 O O . VAL C 3 211 ? 19.411 53.188 9.814 1.00 43.84 253 VAL A O 1
ATOM 2077 N N . GLN C 3 212 ? 19.374 53.481 12.057 1.00 42.56 254 GLN A N 1
ATOM 2078 C CA . GLN C 3 212 ? 20.796 53.806 12.137 1.00 47.54 254 GLN A CA 1
ATOM 2079 C C . GLN C 3 212 ? 21.655 52.557 12.358 1.00 43.36 254 GLN A C 1
ATOM 2080 O O . GLN C 3 212 ? 21.454 51.842 13.334 1.00 45.82 254 GLN A O 1
ATOM 2086 N N . LYS C 3 213 ? 22.631 52.336 11.476 1.00 43.32 255 LYS A N 1
ATOM 2087 C CA . LYS C 3 213 ? 23.533 51.175 11.547 1.00 44.22 255 LYS A CA 1
ATOM 2088 C C . LYS C 3 213 ? 24.037 50.849 12.948 1.00 47.16 255 LYS A C 1
ATOM 2089 O O . LYS C 3 213 ? 23.924 49.716 13.418 1.00 49.29 255 LYS A O 1
ATOM 2095 N N . ASP C 3 214 ? 24.527 51.860 13.646 1.00 49.05 256 ASP A N 1
ATOM 2096 C CA . ASP C 3 214 ? 25.093 51.639 14.954 1.00 47.88 256 ASP A CA 1
ATOM 2097 C C . ASP C 3 214 ? 24.195 51.908 16.133 1.00 46.93 256 ASP A C 1
ATOM 2098 O O . ASP C 3 214 ? 24.684 51.957 17.258 1.00 51.64 256 ASP A O 1
ATOM 2103 N N . ASP C 3 215 ? 22.891 51.998 15.924 1.00 38.83 257 ASP A N 1
ATOM 2104 C CA . ASP C 3 215 ? 22.001 52.243 17.053 1.00 38.93 257 ASP A CA 1
ATOM 2105 C C . ASP C 3 215 ? 20.822 51.254 17.072 1.00 42.07 257 ASP A C 1
ATOM 2106 O O . ASP C 3 215 ? 19.917 51.332 17.909 1.00 44.16 257 ASP A O 1
ATOM 2111 N N . ILE C 3 216 ? 20.931 50.216 16.256 1.00 41.50 258 ILE A N 1
ATOM 2112 C CA . ILE C 3 216 ? 19.859 49.238 16.143 1.00 42.67 258 ILE A CA 1
ATOM 2113 C C . ILE C 3 216 ? 20.237 47.816 16.565 1.00 43.30 258 ILE A C 1
ATOM 2114 O O . ILE C 3 216 ? 21.407 47.441 16.574 1.00 42.20 258 ILE A O 1
ATOM 2119 N N . GLU C 3 217 ? 19.228 47.036 16.930 1.00 44.55 259 GLU A N 1
ATOM 2120 C CA . GLU C 3 217 ? 19.426 45.655 17.326 1.00 47.18 259 GLU A CA 1
ATOM 2121 C C . GLU C 3 217 ? 18.225 44.810 16.927 1.00 46.08 259 GLU A C 1
ATOM 2122 O O . GLU C 3 217 ? 17.183 45.333 16.540 1.00 51.31 259 GLU A O 1
ATOM 2128 N N . VAL C 3 218 ? 18.374 43.498 17.037 1.00 42.35 260 VAL A N 1
ATOM 2129 C CA . VAL C 3 218 ? 17.308 42.563 16.717 1.00 36.87 260 VAL A CA 1
ATOM 2130 C C . VAL C 3 218 ? 17.162 41.649 17.928 1.00 35.60 260 VAL A C 1
ATOM 2131 O O . VAL C 3 218 ? 17.869 40.645 18.094 1.00 35.69 260 VAL A O 1
ATOM 2135 N N . ARG C 3 219 ? 16.233 42.043 18.785 1.00 34.82 261 ARG A N 1
ATOM 2136 C CA . ARG C 3 219 ? 15.951 41.370 20.044 1.00 32.88 261 ARG A CA 1
ATOM 2137 C C . ARG C 3 219 ? 14.966 40.222 19.941 1.00 30.58 261 ARG A C 1
ATOM 2138 O O . ARG C 3 219 ? 13.802 40.434 19.627 1.00 28.55 261 ARG A O 1
ATOM 2146 N N . PHE C 3 220 ? 15.443 39.013 20.216 1.00 33.47 262 PHE A N 1
ATOM 2147 C CA . PHE C 3 220 ? 14.592 37.820 20.221 1.00 30.84 262 PHE A CA 1
ATOM 2148 C C . PHE C 3 220 ? 14.225 37.579 21.707 1.00 27.26 262 PHE A C 1
ATOM 2149 O O . PHE C 3 220 ? 15.009 37.868 22.626 1.00 21.81 262 PHE A O 1
ATOM 2157 N N . TYR C 3 221 ? 13.039 37.049 21.951 1.00 24.59 263 TYR A N 1
ATOM 2158 C CA . TYR C 3 221 ? 12.631 36.842 23.322 1.00 27.27 263 TYR A CA 1
ATOM 2159 C C . TYR C 3 221 ? 11.339 36.047 23.341 1.00 26.78 263 TYR A C 1
ATOM 2160 O O . TYR C 3 221 ? 10.685 35.886 22.308 1.00 27.35 263 TYR A O 1
ATOM 2169 N N . GLU C 3 222 ? 10.984 35.561 24.526 1.00 32.88 264 GLU A N 1
ATOM 2170 C CA . GLU C 3 222 ? 9.749 34.819 24.787 1.00 39.77 264 GLU A CA 1
ATOM 2171 C C . GLU C 3 222 ? 9.450 35.127 26.257 1.00 46.79 264 GLU A C 1
ATOM 2172 O O . GLU C 3 222 ? 10.245 34.789 27.141 1.00 53.45 264 GLU A O 1
ATOM 2178 N N . ASP C 3 223 ? 8.365 35.849 26.522 1.00 51.03 265 ASP A N 1
ATOM 2179 C CA . ASP C 3 223 ? 8.051 36.240 27.899 1.00 61.73 265 ASP A CA 1
ATOM 2180 C C . ASP C 3 223 ? 7.068 35.322 28.687 1.00 67.63 265 ASP A C 1
ATOM 2181 O O . ASP C 3 223 ? 5.832 35.463 28.598 1.00 66.95 265 ASP A O 1
ATOM 2186 N N . ASP C 3 224 ? 7.640 34.343 29.403 1.00 74.13 266 ASP A N 1
ATOM 2187 C CA . ASP C 3 224 ? 6.886 33.394 30.254 1.00 79.57 266 ASP A CA 1
ATOM 2188 C C . ASP C 3 224 ? 7.111 33.923 31.687 1.00 84.09 266 ASP A C 1
ATOM 2189 O O . ASP C 3 224 ? 7.123 35.144 31.891 1.00 87.99 266 ASP A O 1
ATOM 2194 N N . GLU C 3 225 ? 7.287 33.043 32.677 1.00 88.22 267 GLU A N 1
ATOM 2195 C CA . GLU C 3 225 ? 7.554 33.506 34.056 1.00 90.01 267 GLU A CA 1
ATOM 2196 C C . GLU C 3 225 ? 9.089 33.540 34.254 1.00 91.48 267 GLU A C 1
ATOM 2197 O O . GLU C 3 225 ? 9.605 33.608 35.385 1.00 89.52 267 GLU A O 1
ATOM 2203 N N . ASN C 3 226 ? 9.795 33.469 33.121 1.00 91.26 268 ASN A N 1
ATOM 2204 C CA . ASN C 3 226 ? 11.262 33.452 33.047 1.00 88.40 268 ASN A CA 1
ATOM 2205 C C . ASN C 3 226 ? 11.839 34.654 32.263 1.00 86.05 268 ASN A C 1
ATOM 2206 O O . ASN C 3 226 ? 12.394 35.576 32.872 1.00 88.33 268 ASN A O 1
ATOM 2211 N N . GLY C 3 227 ? 11.756 34.609 30.926 1.00 78.76 269 GLY A N 1
ATOM 2212 C CA . GLY C 3 227 ? 12.252 35.701 30.103 1.00 64.68 269 GLY A CA 1
ATOM 2213 C C . GLY C 3 227 ? 13.596 35.546 29.402 1.00 60.45 269 GLY A C 1
ATOM 2214 O O . GLY C 3 227 ? 14.564 36.225 29.759 1.00 59.51 269 GLY A O 1
ATOM 2215 N N . TRP C 3 228 ? 13.664 34.669 28.398 1.00 56.04 270 TRP A N 1
ATOM 2216 C CA . TRP C 3 228 ? 14.890 34.456 27.603 1.00 46.80 270 TRP A CA 1
ATOM 2217 C C . TRP C 3 228 ? 14.990 35.561 26.557 1.00 42.43 270 TRP A C 1
ATOM 2218 O O . TRP C 3 228 ? 13.985 35.962 25.965 1.00 38.68 270 TRP A O 1
ATOM 2229 N N . GLN C 3 229 ? 16.208 36.025 26.309 1.00 41.86 271 GLN A N 1
ATOM 2230 C CA . GLN C 3 229 ? 16.442 37.019 25.278 1.00 40.10 271 GLN A CA 1
ATOM 2231 C C . GLN C 3 229 ? 17.797 36.763 24.633 1.00 39.83 271 GLN A C 1
ATOM 2232 O O . GLN C 3 229 ? 18.724 36.268 25.268 1.00 41.01 271 GLN A O 1
ATOM 2238 N N . ALA C 3 230 ? 17.885 37.073 23.350 1.00 40.33 272 ALA A N 1
ATOM 2239 C CA . ALA C 3 230 ? 19.102 36.908 22.576 1.00 37.19 272 ALA A CA 1
ATOM 2240 C C . ALA C 3 230 ? 19.039 37.932 21.451 1.00 39.72 272 ALA A C 1
ATOM 2241 O O . ALA C 3 230 ? 18.028 38.628 21.282 1.00 40.21 272 ALA A O 1
ATOM 2243 N N . PHE C 3 231 ? 20.095 37.985 20.650 1.00 40.55 273 PHE A N 1
ATOM 2244 C CA . PHE C 3 231 ? 20.204 38.978 19.590 1.00 41.73 273 PHE A CA 1
ATOM 2245 C C . PHE C 3 231 ? 20.629 38.492 18.194 1.00 40.62 273 PHE A C 1
ATOM 2246 O O . PHE C 3 231 ? 21.219 37.417 18.041 1.00 41.92 273 PHE A O 1
ATOM 2254 N N . GLY C 3 232 ? 20.252 39.271 17.181 1.00 40.24 274 GLY A N 1
ATOM 2255 C CA . GLY C 3 232 ? 20.627 38.977 15.814 1.00 35.83 274 GLY A CA 1
ATOM 2256 C C . GLY C 3 232 ? 22.111 39.260 15.675 1.00 34.21 274 GLY A C 1
ATOM 2257 O O . GLY C 3 232 ? 22.693 40.017 16.449 1.00 39.57 274 GLY A O 1
ATOM 2258 N N . ASP C 3 233 ? 22.735 38.630 14.701 1.00 35.30 275 ASP A N 1
ATOM 2259 C CA . ASP C 3 233 ? 24.156 38.799 14.470 1.00 35.29 275 ASP A CA 1
ATOM 2260 C C . ASP C 3 233 ? 24.378 39.467 13.109 1.00 34.54 275 ASP A C 1
ATOM 2261 O O . ASP C 3 233 ? 24.060 38.915 12.053 1.00 38.95 275 ASP A O 1
ATOM 2266 N N . PHE C 3 234 ? 24.857 40.696 13.143 1.00 34.15 276 PHE A N 1
ATOM 2267 C CA . PHE C 3 234 ? 25.101 41.451 11.922 1.00 35.32 276 PHE A CA 1
ATOM 2268 C C . PHE C 3 234 ? 26.086 42.583 12.223 1.00 35.40 276 PHE A C 1
ATOM 2269 O O . PHE C 3 234 ? 26.197 43.012 13.369 1.00 35.29 276 PHE A O 1
ATOM 2277 N N . SER C 3 235 ? 26.852 43.006 11.224 1.00 37.05 277 SER A N 1
ATOM 2278 C CA . SER C 3 235 ? 27.787 44.113 11.384 1.00 39.08 277 SER A CA 1
ATOM 2279 C C . SER C 3 235 ? 27.128 45.297 10.658 1.00 45.03 277 SER A C 1
ATOM 2280 O O . SER C 3 235 ? 26.150 45.103 9.916 1.00 43.54 277 SER A O 1
ATOM 2283 N N . PRO C 3 236 ? 27.633 46.539 10.863 1.00 45.93 278 PRO A N 1
ATOM 2284 C CA . PRO C 3 236 ? 26.997 47.664 10.160 1.00 45.79 278 PRO A CA 1
ATOM 2285 C C . PRO C 3 236 ? 26.902 47.493 8.626 1.00 44.82 278 PRO A C 1
ATOM 2286 O O . PRO C 3 236 ? 26.011 48.039 7.997 1.00 46.46 278 PRO A O 1
ATOM 2290 N N . THR C 3 237 ? 27.796 46.688 8.049 1.00 45.09 279 THR A N 1
ATOM 2291 C CA . THR C 3 237 ? 27.811 46.422 6.610 1.00 41.09 279 THR A CA 1
ATOM 2292 C C . THR C 3 237 ? 26.566 45.639 6.247 1.00 37.82 279 THR A C 1
ATOM 2293 O O . THR C 3 237 ? 26.163 45.615 5.091 1.00 33.48 279 THR A O 1
ATOM 2297 N N . ASP C 3 238 ? 26.011 44.954 7.245 1.00 35.78 280 ASP A N 1
ATOM 2298 C CA . ASP C 3 238 ? 24.814 44.143 7.078 1.00 35.78 280 ASP A CA 1
ATOM 2299 C C . ASP C 3 238 ? 23.552 44.957 7.083 1.00 34.78 280 ASP A C 1
ATOM 2300 O O . ASP C 3 238 ? 22.497 44.432 6.758 1.00 32.38 280 ASP A O 1
ATOM 2305 N N . VAL C 3 239 ? 23.645 46.199 7.556 1.00 35.20 281 VAL A N 1
ATOM 2306 C CA . VAL C 3 239 ? 22.504 47.113 7.550 1.00 32.29 281 VAL A CA 1
ATOM 2307 C C . VAL C 3 239 ? 22.657 47.828 6.202 1.00 32.07 281 VAL A C 1
ATOM 2308 O O . VAL C 3 239 ? 23.560 48.638 5.999 1.00 33.29 281 VAL A O 1
ATOM 2312 N N . HIS C 3 240 ? 21.782 47.481 5.268 1.00 32.07 282 HIS A N 1
ATOM 2313 C CA . HIS C 3 240 ? 21.818 48.009 3.911 1.00 31.11 282 HIS A CA 1
ATOM 2314 C C . HIS C 3 240 ? 21.031 49.309 3.655 1.00 34.29 282 HIS A C 1
ATOM 2315 O O . HIS C 3 240 ? 19.790 49.310 3.728 1.00 33.33 282 HIS A O 1
ATOM 2322 N N . LYS C 3 241 ? 21.760 50.400 3.356 1.00 33.60 283 LYS A N 1
ATOM 2323 C CA . LYS C 3 241 ? 21.168 51.714 3.043 1.00 32.69 283 LYS A CA 1
ATOM 2324 C C . LYS C 3 241 ? 20.029 52.108 4.001 1.00 34.86 283 LYS A C 1
ATOM 2325 O O . LYS C 3 241 ? 18.987 52.590 3.553 1.00 34.86 283 LYS A O 1
ATOM 2331 N N . GLN C 3 242 ? 20.201 51.786 5.290 1.00 35.61 284 GLN A N 1
ATOM 2332 C CA . GLN C 3 242 ? 19.246 52.071 6.376 1.00 35.41 284 GLN A CA 1
ATOM 2333 C C . GLN C 3 242 ? 17.838 51.483 6.271 1.00 33.26 284 GLN A C 1
ATOM 2334 O O . GLN C 3 242 ? 16.993 51.776 7.118 1.00 38.68 284 GLN A O 1
ATOM 2340 N N . TYR C 3 243 ? 17.602 50.633 5.277 1.00 30.60 285 TYR A N 1
ATOM 2341 C CA . TYR C 3 243 ? 16.281 50.029 5.037 1.00 30.67 285 TYR A CA 1
ATOM 2342 C C . TYR C 3 243 ? 16.195 48.482 5.041 1.00 29.77 285 TYR A C 1
ATOM 2343 O O . TYR C 3 243 ? 15.155 47.906 4.727 1.00 28.07 285 TYR A O 1
ATOM 2352 N N . ALA C 3 244 ? 17.307 47.821 5.321 1.00 31.02 286 ALA A N 1
ATOM 2353 C CA . ALA C 3 244 ? 17.352 46.377 5.349 1.00 27.96 286 ALA A CA 1
ATOM 2354 C C . ALA C 3 244 ? 18.475 45.981 6.287 1.00 28.38 286 ALA A C 1
ATOM 2355 O O . ALA C 3 244 ? 19.452 46.715 6.439 1.00 24.13 286 ALA A O 1
ATOM 2357 N N . ILE C 3 245 ? 18.272 44.853 6.963 1.00 28.49 287 ILE A N 1
ATOM 2358 C CA . ILE C 3 245 ? 19.238 44.272 7.870 1.00 29.12 287 ILE A CA 1
ATOM 2359 C C . ILE C 3 245 ? 19.387 42.781 7.527 1.00 26.99 287 ILE A C 1
ATOM 2360 O O . ILE C 3 245 ? 18.403 42.065 7.443 1.00 30.53 287 ILE A O 1
ATOM 2365 N N . VAL C 3 246 ? 20.603 42.340 7.245 1.00 30.18 288 VAL A N 1
ATOM 2366 C CA . VAL C 3 246 ? 20.851 40.933 6.960 1.00 26.76 288 VAL A CA 1
ATOM 2367 C C . VAL C 3 246 ? 21.527 40.438 8.220 1.00 28.98 288 VAL A C 1
ATOM 2368 O O . VAL C 3 246 ? 22.619 40.868 8.556 1.00 23.87 288 VAL A O 1
ATOM 2372 N N . PHE C 3 247 ? 20.829 39.581 8.955 1.00 32.75 289 PHE A N 1
ATOM 2373 C CA . PHE C 3 247 ? 21.363 39.049 10.191 1.00 29.63 289 PHE A CA 1
ATOM 2374 C C . PHE C 3 247 ? 21.241 37.533 10.313 1.00 31.80 289 PHE A C 1
ATOM 2375 O O . PHE C 3 247 ? 20.399 36.903 9.660 1.00 27.72 289 PHE A O 1
ATOM 2383 N N . ARG C 3 248 ? 22.079 36.963 11.179 1.00 31.17 290 ARG A N 1
ATOM 2384 C CA . ARG C 3 248 ? 22.067 35.534 11.465 1.00 29.97 290 ARG A CA 1
ATOM 2385 C C . ARG C 3 248 ? 21.367 35.335 12.830 1.00 30.48 290 ARG A C 1
ATOM 2386 O O . ARG C 3 248 ? 21.730 35.974 13.833 1.00 29.96 290 ARG A O 1
ATOM 2394 N N . THR C 3 249 ? 20.308 34.523 12.839 1.00 29.92 291 THR A N 1
ATOM 2395 C CA . THR C 3 249 ? 19.508 34.280 14.044 1.00 31.42 291 THR A CA 1
ATOM 2396 C C . THR C 3 249 ? 20.358 33.772 15.210 1.00 32.85 291 THR A C 1
ATOM 2397 O O . THR C 3 249 ? 21.436 33.210 15.010 1.00 32.84 291 THR A O 1
ATOM 2401 N N . PRO C 3 250 ? 19.917 34.019 16.444 1.00 30.41 292 PRO A N 1
ATOM 2402 C CA . PRO C 3 250 ? 20.741 33.513 17.538 1.00 30.98 292 PRO A CA 1
ATOM 2403 C C . PRO C 3 250 ? 20.324 32.062 17.901 1.00 37.62 292 PRO A C 1
ATOM 2404 O O . PRO C 3 250 ? 19.269 31.564 17.468 1.00 38.04 292 PRO A O 1
ATOM 2408 N N . PRO C 3 251 ? 21.166 31.347 18.656 1.00 34.50 293 PRO A N 1
ATOM 2409 C CA . PRO C 3 251 ? 20.765 29.990 19.008 1.00 34.33 293 PRO A CA 1
ATOM 2410 C C . PRO C 3 251 ? 19.688 30.006 20.101 1.00 36.15 293 PRO A C 1
ATOM 2411 O O . PRO C 3 251 ? 19.688 30.881 20.966 1.00 40.38 293 PRO A O 1
ATOM 2415 N N . TYR C 3 252 ? 18.762 29.057 20.062 1.00 35.28 294 TYR A N 1
ATOM 2416 C CA . TYR C 3 252 ? 17.734 28.967 21.094 1.00 35.49 294 TYR A CA 1
ATOM 2417 C C . TYR C 3 252 ? 18.381 28.510 22.417 1.00 36.43 294 TYR A C 1
ATOM 2418 O O . TYR C 3 252 ? 19.424 27.870 22.414 1.00 38.47 294 TYR A O 1
ATOM 2427 N N . HIS C 3 253 ? 17.760 28.810 23.551 1.00 41.90 295 HIS A N 1
ATOM 2428 C CA . HIS C 3 253 ? 18.353 28.429 24.837 1.00 48.22 295 HIS A CA 1
ATOM 2429 C C . HIS C 3 253 ? 18.372 26.931 25.200 1.00 49.02 295 HIS A C 1
ATOM 2430 O O . HIS C 3 253 ? 19.063 26.537 26.134 1.00 54.86 295 HIS A O 1
ATOM 2437 N N . LYS C 3 254 ? 17.598 26.110 24.500 1.00 50.58 296 LYS A N 1
ATOM 2438 C CA . LYS C 3 254 ? 17.559 24.665 24.766 1.00 52.26 296 LYS A CA 1
ATOM 2439 C C . LYS C 3 254 ? 17.858 23.901 23.467 1.00 52.75 296 LYS A C 1
ATOM 2440 O O . LYS C 3 254 ? 16.973 23.749 22.628 1.00 52.29 296 LYS A O 1
ATOM 2446 N N . MET C 3 255 ? 19.090 23.415 23.304 1.00 54.43 297 MET A N 1
ATOM 2447 C CA . MET C 3 255 ? 19.471 22.662 22.095 1.00 54.69 297 MET A CA 1
ATOM 2448 C C . MET C 3 255 ? 18.647 21.390 21.932 1.00 55.37 297 MET A C 1
ATOM 2449 O O . MET C 3 255 ? 18.450 20.905 20.830 1.00 54.78 297 MET A O 1
ATOM 2454 N N . LYS C 3 256 ? 18.166 20.860 23.046 1.00 58.57 298 LYS A N 1
ATOM 2455 C CA . LYS C 3 256 ? 17.386 19.628 23.051 1.00 63.58 298 LYS A CA 1
ATOM 2456 C C . LYS C 3 256 ? 15.873 19.796 22.859 1.00 62.41 298 LYS A C 1
ATOM 2457 O O . LYS C 3 256 ? 15.107 19.213 23.629 1.00 68.14 298 LYS A O 1
ATOM 2463 N N . ILE C 3 257 ? 15.403 20.607 21.918 1.00 61.65 299 ILE A N 1
ATOM 2464 C CA . ILE C 3 257 ? 13.946 20.695 21.789 1.00 59.50 299 ILE A CA 1
ATOM 2465 C C . ILE C 3 257 ? 13.411 19.605 20.878 1.00 60.28 299 ILE A C 1
ATOM 2466 O O . ILE C 3 257 ? 14.002 19.286 19.838 1.00 56.78 299 ILE A O 1
ATOM 2471 N N . GLU C 3 258 ? 12.283 19.034 21.276 1.00 62.24 300 GLU A N 1
ATOM 2472 C CA . GLU C 3 258 ? 11.678 17.961 20.507 1.00 65.68 300 GLU A CA 1
ATOM 2473 C C . GLU C 3 258 ? 10.482 18.423 19.685 1.00 64.44 300 GLU A C 1
ATOM 2474 O O . GLU C 3 258 ? 10.073 17.761 18.726 1.00 65.96 300 GLU A O 1
ATOM 2480 N N . ARG C 3 259 ? 9.971 19.602 20.008 1.00 61.60 301 ARG A N 1
ATOM 2481 C CA . ARG C 3 259 ? 8.822 20.158 19.311 1.00 53.57 301 ARG A CA 1
ATOM 2482 C C . ARG C 3 259 ? 9.165 21.592 18.908 1.00 49.68 301 ARG A C 1
ATOM 2483 O O . ARG C 3 259 ? 9.895 22.269 19.633 1.00 50.34 301 ARG A O 1
ATOM 2491 N N . PRO C 3 260 ? 8.716 22.058 17.718 1.00 44.76 302 PRO A N 1
ATOM 2492 C CA . PRO C 3 260 ? 9.074 23.447 17.403 1.00 38.19 302 PRO A CA 1
ATOM 2493 C C . PRO C 3 260 ? 8.504 24.443 18.452 1.00 34.14 302 PRO A C 1
ATOM 2494 O O . PRO C 3 260 ? 7.463 24.207 19.080 1.00 30.82 302 PRO A O 1
ATOM 2498 N N . VAL C 3 261 ? 9.228 25.528 18.671 1.00 35.68 303 VAL A N 1
ATOM 2499 C CA . VAL C 3 261 ? 8.841 26.555 19.640 1.00 31.17 303 VAL A CA 1
ATOM 2500 C C . VAL C 3 261 ? 8.845 27.904 18.955 1.00 30.36 303 VAL A C 1
ATOM 2501 O O . VAL C 3 261 ? 9.783 28.241 18.227 1.00 26.83 303 VAL A O 1
ATOM 2505 N N . THR C 3 262 ? 7.797 28.674 19.203 1.00 33.90 304 THR A N 1
ATOM 2506 C CA . THR C 3 262 ? 7.655 30.009 18.645 1.00 37.09 304 THR A CA 1
ATOM 2507 C C . THR C 3 262 ? 8.118 31.023 19.703 1.00 36.51 304 THR A C 1
ATOM 2508 O O . THR C 3 262 ? 7.773 30.939 20.885 1.00 34.06 304 THR A O 1
ATOM 2512 N N . VAL C 3 263 ? 9.007 31.898 19.267 1.00 36.17 305 VAL A N 1
ATOM 2513 C CA . VAL C 3 263 ? 9.550 32.969 20.076 1.00 31.37 305 VAL A CA 1
ATOM 2514 C C . VAL C 3 263 ? 9.226 34.224 19.245 1.00 31.79 305 VAL A C 1
ATOM 2515 O O . VAL C 3 263 ? 8.521 34.153 18.225 1.00 29.78 305 VAL A O 1
ATOM 2519 N N . PHE C 3 264 ? 9.700 35.371 19.686 1.00 33.17 306 PHE A N 1
ATOM 2520 C CA . PHE C 3 264 ? 9.433 36.593 18.957 1.00 35.90 306 PHE A CA 1
ATOM 2521 C C . PHE C 3 264 ? 10.738 37.311 18.711 1.00 35.52 306 PHE A C 1
ATOM 2522 O O . PHE C 3 264 ? 11.757 37.021 19.357 1.00 37.88 306 PHE A O 1
ATOM 2530 N N . LEU C 3 265 ? 10.727 38.185 17.714 1.00 34.98 307 LEU A N 1
ATOM 2531 C CA . LEU C 3 265 ? 11.879 39.031 17.452 1.00 30.08 307 LEU A CA 1
ATOM 2532 C C . LEU C 3 265 ? 11.291 40.412 17.300 1.00 29.11 307 LEU A C 1
ATOM 2533 O O . LEU C 3 265 ? 10.070 40.575 17.070 1.00 26.52 307 LEU A O 1
ATOM 2538 N N . GLN C 3 266 ? 12.149 41.402 17.465 1.00 28.18 308 GLN A N 1
ATOM 2539 C CA . GLN C 3 266 ? 11.742 42.784 17.347 1.00 28.15 308 GLN A CA 1
ATOM 2540 C C . GLN C 3 266 ? 12.972 43.593 17.147 1.00 26.44 308 GLN A C 1
ATOM 2541 O O . GLN C 3 266 ? 14.065 43.189 17.519 1.00 28.49 308 GLN A O 1
ATOM 2547 N N . LEU C 3 267 ? 12.784 44.750 16.553 1.00 32.17 309 LEU A N 1
ATOM 2548 C CA . LEU C 3 267 ? 13.867 45.695 16.363 1.00 34.08 309 LEU A CA 1
ATOM 2549 C C . LEU C 3 267 ? 13.822 46.521 17.648 1.00 32.61 309 LEU A C 1
ATOM 2550 O O . LEU C 3 267 ? 12.737 46.800 18.194 1.00 30.63 309 LEU A O 1
ATOM 2555 N N . LYS C 3 268 ? 15.000 46.874 18.135 1.00 34.56 310 LYS A N 1
ATOM 2556 C CA . LYS C 3 268 ? 15.128 47.655 19.342 1.00 34.61 310 LYS A CA 1
ATOM 2557 C C . LYS C 3 268 ? 16.242 48.661 19.138 1.00 34.64 310 LYS A C 1
ATOM 2558 O O . LYS C 3 268 ? 17.239 48.371 18.475 1.00 31.95 310 LYS A O 1
ATOM 2564 N N . ARG C 3 269 ? 16.042 49.848 19.697 1.00 39.42 311 ARG A N 1
ATOM 2565 C CA . ARG C 3 269 ? 17.014 50.927 19.625 1.00 40.13 311 ARG A CA 1
ATOM 2566 C C . ARG C 3 269 ? 17.946 50.756 20.822 1.00 38.63 311 ARG A C 1
ATOM 2567 O O . ARG C 3 269 ? 17.482 50.615 21.951 1.00 31.03 311 ARG A O 1
ATOM 2575 N N . LYS C 3 270 ? 19.253 50.792 20.575 1.00 42.57 312 LYS A N 1
ATOM 2576 C CA . LYS C 3 270 ? 20.262 50.606 21.626 1.00 44.36 312 LYS A CA 1
ATOM 2577 C C . LYS C 3 270 ? 20.278 51.690 22.698 1.00 49.03 312 LYS A C 1
ATOM 2578 O O . LYS C 3 270 ? 20.166 51.400 23.897 1.00 45.84 312 LYS A O 1
ATOM 2584 N N . ARG C 3 271 ? 20.418 52.936 22.267 1.00 53.88 313 ARG A N 1
ATOM 2585 C CA . ARG C 3 271 ? 20.462 54.056 23.188 1.00 59.12 313 ARG A CA 1
ATOM 2586 C C . ARG C 3 271 ? 19.061 54.670 23.480 1.00 59.92 313 ARG A C 1
ATOM 2587 O O . ARG C 3 271 ? 18.934 55.833 23.882 1.00 66.16 313 ARG A O 1
ATOM 2595 N N . GLY C 3 272 ? 18.017 53.854 23.326 1.00 54.90 314 GLY A N 1
ATOM 2596 C CA . GLY C 3 272 ? 16.657 54.294 23.601 1.00 50.36 314 GLY A CA 1
ATOM 2597 C C . GLY C 3 272 ? 15.800 53.230 24.293 1.00 51.79 314 GLY A C 1
ATOM 2598 O O . GLY C 3 272 ? 15.232 53.450 25.361 1.00 43.75 314 GLY A O 1
ATOM 2599 N N . GLY C 3 273 ? 15.695 52.060 23.673 1.00 53.42 315 GLY A N 1
ATOM 2600 C CA . GLY C 3 273 ? 14.906 50.997 24.262 1.00 50.30 315 GLY A CA 1
ATOM 2601 C C . GLY C 3 273 ? 13.528 50.816 23.660 1.00 49.43 315 GLY A C 1
ATOM 2602 O O . GLY C 3 273 ? 12.769 49.959 24.127 1.00 54.51 315 GLY A O 1
ATOM 2603 N N . ASP C 3 274 ? 13.178 51.630 22.667 1.00 49.28 316 ASP A N 1
ATOM 2604 C CA . ASP C 3 274 ? 11.870 51.519 22.010 1.00 47.50 316 ASP A CA 1
ATOM 2605 C C . ASP C 3 274 ? 12.020 50.411 21.008 1.00 42.82 316 ASP A C 1
ATOM 2606 O O . ASP C 3 274 ? 13.110 50.197 20.450 1.00 44.51 316 ASP A O 1
ATOM 2611 N N . VAL C 3 275 ? 10.931 49.682 20.818 1.00 39.63 317 VAL A N 1
ATOM 2612 C CA . VAL C 3 275 ? 10.922 48.525 19.942 1.00 31.67 317 VAL A CA 1
ATOM 2613 C C . VAL C 3 275 ? 9.892 48.670 18.854 1.00 36.05 317 VAL A C 1
ATOM 2614 O O . VAL C 3 275 ? 9.000 49.524 18.926 1.00 35.75 317 VAL A O 1
ATOM 2618 N N . SER C 3 276 ? 10.019 47.821 17.844 1.00 31.98 318 SER A N 1
ATOM 2619 C CA . SER C 3 276 ? 9.069 47.812 16.756 1.00 29.29 318 SER A CA 1
ATOM 2620 C C . SER C 3 276 ? 8.029 46.791 17.141 1.00 28.39 318 SER A C 1
ATOM 2621 O O . SER C 3 276 ? 8.176 46.143 18.170 1.00 32.14 318 SER A O 1
ATOM 2624 N N . ASP C 3 277 ? 6.946 46.689 16.374 1.00 32.92 319 ASP A N 1
ATOM 2625 C CA . ASP C 3 277 ? 5.930 45.668 16.633 1.00 35.62 319 ASP A CA 1
ATOM 2626 C C . ASP C 3 277 ? 6.667 44.363 16.372 1.00 35.30 319 ASP A C 1
ATOM 2627 O O . ASP C 3 277 ? 7.395 44.254 15.388 1.00 33.38 319 ASP A O 1
ATOM 2632 N N . SER C 3 278 ? 6.521 43.403 17.280 1.00 38.48 320 SER A N 1
ATOM 2633 C CA . SER C 3 278 ? 7.200 42.113 17.169 1.00 42.04 320 SER A CA 1
ATOM 2634 C C . SER C 3 278 ? 6.586 41.128 16.178 1.00 41.81 320 SER A C 1
ATOM 2635 O O . SER C 3 278 ? 5.362 41.091 15.988 1.00 43.24 320 SER A O 1
ATOM 2638 N N . LYS C 3 279 ? 7.464 40.413 15.478 1.00 40.51 321 LYS A N 1
ATOM 2639 C CA . LYS C 3 279 ? 7.071 39.374 14.520 1.00 38.18 321 LYS A CA 1
ATOM 2640 C C . LYS C 3 279 ? 7.503 38.076 15.222 1.00 39.48 321 LYS A C 1
ATOM 2641 O O . LYS C 3 279 ? 8.403 38.107 16.084 1.00 42.80 321 LYS A O 1
ATOM 2647 N N . GLN C 3 280 ? 6.834 36.967 14.896 1.00 34.97 322 GLN A N 1
ATOM 2648 C CA . GLN C 3 280 ? 7.145 35.655 15.455 1.00 29.86 322 GLN A CA 1
ATOM 2649 C C . GLN C 3 280 ? 8.208 34.913 14.633 1.00 32.24 322 GLN A C 1
ATOM 2650 O O . GLN C 3 280 ? 8.359 35.104 13.425 1.00 26.69 322 GLN A O 1
ATOM 2656 N N . PHE C 3 281 ? 8.906 34.008 15.297 1.00 34.11 323 PHE A N 1
ATOM 2657 C CA . PHE C 3 281 ? 9.903 33.186 14.637 1.00 35.15 323 PHE A CA 1
ATOM 2658 C C . PHE C 3 281 ? 9.811 31.841 15.359 1.00 41.14 323 PHE A C 1
ATOM 2659 O O . PHE C 3 281 ? 9.646 31.793 16.587 1.00 37.49 323 PHE A O 1
ATOM 2667 N N . THR C 3 282 ? 9.862 30.756 14.595 1.00 40.51 324 THR A N 1
ATOM 2668 C CA . THR C 3 282 ? 9.762 29.446 15.181 1.00 35.61 324 THR A CA 1
ATOM 2669 C C . THR C 3 282 ? 11.017 28.639 15.023 1.00 36.51 324 THR A C 1
ATOM 2670 O O . THR C 3 282 ? 11.539 28.451 13.925 1.00 36.80 324 THR A O 1
ATOM 2674 N N . TYR C 3 283 ? 11.501 28.177 16.157 1.00 35.46 325 TYR A N 1
ATOM 2675 C CA . TYR C 3 283 ? 12.667 27.357 16.209 1.00 34.15 325 TYR A CA 1
ATOM 2676 C C . TYR C 3 283 ? 12.252 25.923 15.951 1.00 36.25 325 TYR A C 1
ATOM 2677 O O . TYR C 3 283 ? 11.221 25.483 16.462 1.00 35.15 325 TYR A O 1
ATOM 2686 N N . TYR C 3 284 ? 13.004 25.231 15.094 1.00 37.48 326 TYR A N 1
ATOM 2687 C CA . TYR C 3 284 ? 12.735 23.834 14.772 1.00 37.67 326 TYR A CA 1
ATOM 2688 C C . TYR C 3 284 ? 13.954 23.001 15.146 1.00 43.99 326 TYR A C 1
ATOM 2689 O O . TYR C 3 284 ? 15.078 23.544 15.239 1.00 44.22 326 TYR A O 1
ATOM 2698 N N . PRO C 3 285 ? 13.729 21.690 15.440 1.00 47.23 327 PRO A N 1
ATOM 2699 C CA . PRO C 3 285 ? 14.682 20.629 15.825 1.00 45.00 327 PRO A CA 1
ATOM 2700 C C . PRO C 3 285 ? 15.729 20.279 14.745 1.00 41.88 327 PRO A C 1
ATOM 2701 O O . PRO C 3 285 ? 16.784 19.669 15.074 1.00 42.90 327 PRO A O 1
ATOM 2705 N N . GLY D 3 1 ? 37.357 71.902 -45.876 1.00 50.85 37 GLY B N 1
ATOM 2706 C CA . GLY D 3 1 ? 37.829 72.937 -44.895 1.00 56.58 37 GLY B CA 1
ATOM 2707 C C . GLY D 3 1 ? 38.330 72.441 -43.539 1.00 52.43 37 GLY B C 1
ATOM 2708 O O . GLY D 3 1 ? 38.221 71.251 -43.247 1.00 52.53 37 GLY B O 1
ATOM 2709 N N . PRO D 3 2 ? 38.969 73.308 -42.727 1.00 51.36 38 PRO B N 1
ATOM 2710 C CA . PRO D 3 2 ? 39.423 72.794 -41.437 1.00 47.72 38 PRO B CA 1
ATOM 2711 C C . PRO D 3 2 ? 38.166 72.411 -40.662 1.00 47.77 38 PRO B C 1
ATOM 2712 O O . PRO D 3 2 ? 37.116 73.066 -40.793 1.00 46.23 38 PRO B O 1
ATOM 2716 N N . TYR D 3 3 ? 38.226 71.300 -39.945 1.00 46.34 39 TYR B N 1
ATOM 2717 C CA . TYR D 3 3 ? 37.085 70.892 -39.150 1.00 46.74 39 TYR B CA 1
ATOM 2718 C C . TYR D 3 3 ? 37.615 70.402 -37.829 1.00 45.47 39 TYR B C 1
ATOM 2719 O O . TYR D 3 3 ? 38.805 70.128 -37.692 1.00 45.89 39 TYR B O 1
ATOM 2728 N N . LEU D 3 4 ? 36.768 70.448 -36.815 1.00 46.61 40 LEU B N 1
ATOM 2729 C CA . LEU D 3 4 ? 37.150 69.964 -35.506 1.00 44.13 40 LEU B CA 1
ATOM 2730 C C . LEU D 3 4 ? 36.477 68.599 -35.445 1.00 45.03 40 LEU B C 1
ATOM 2731 O O . LEU D 3 4 ? 35.448 68.370 -36.107 1.00 42.02 40 LEU B O 1
ATOM 2736 N N . VAL D 3 5 ? 37.067 67.689 -34.681 1.00 44.52 41 VAL B N 1
ATOM 2737 C CA . VAL D 3 5 ? 36.522 66.345 -34.541 1.00 43.16 41 VAL B CA 1
ATOM 2738 C C . VAL D 3 5 ? 36.757 65.957 -33.091 1.00 41.83 41 VAL B C 1
ATOM 2739 O O . VAL D 3 5 ? 37.737 66.405 -32.492 1.00 37.21 41 VAL B O 1
ATOM 2743 N N . ILE D 3 6 ? 35.804 65.253 -32.488 1.00 42.37 42 ILE B N 1
ATOM 2744 C CA . ILE D 3 6 ? 35.992 64.789 -31.118 1.00 45.03 42 ILE B CA 1
ATOM 2745 C C . ILE D 3 6 ? 36.768 63.449 -31.215 1.00 48.32 42 ILE B C 1
ATOM 2746 O O . ILE D 3 6 ? 36.353 62.523 -31.932 1.00 49.53 42 ILE B O 1
ATOM 2751 N N . VAL D 3 7 ? 37.930 63.380 -30.567 1.00 47.41 43 VAL B N 1
ATOM 2752 C CA . VAL D 3 7 ? 38.760 62.171 -30.602 1.00 47.16 43 VAL B CA 1
ATOM 2753 C C . VAL D 3 7 ? 38.509 61.225 -29.412 1.00 46.83 43 VAL B C 1
ATOM 2754 O O . VAL D 3 7 ? 38.814 60.035 -29.469 1.00 48.14 43 VAL B O 1
ATOM 2758 N N . GLU D 3 8 ? 37.895 61.741 -28.361 1.00 45.61 44 GLU B N 1
ATOM 2759 C CA . GLU D 3 8 ? 37.605 60.944 -27.176 1.00 46.86 44 GLU B CA 1
ATOM 2760 C C . GLU D 3 8 ? 36.350 61.558 -26.528 1.00 47.76 44 GLU B C 1
ATOM 2761 O O . GLU D 3 8 ? 36.384 62.682 -26.019 1.00 50.16 44 GLU B O 1
ATOM 2767 N N . GLN D 3 9 ? 35.216 60.870 -26.656 1.00 46.13 45 GLN B N 1
ATOM 2768 C CA . GLN D 3 9 ? 33.947 61.358 -26.113 1.00 44.72 45 GLN B CA 1
ATOM 2769 C C . GLN D 3 9 ? 33.880 61.376 -24.601 1.00 46.22 45 GLN B C 1
ATOM 2770 O O . GLN D 3 9 ? 34.621 60.663 -23.933 1.00 48.67 45 GLN B O 1
ATOM 2776 N N . PRO D 3 10 ? 33.035 62.255 -24.034 1.00 48.88 46 PRO B N 1
ATOM 2777 C CA . PRO D 3 10 ? 32.931 62.292 -22.574 1.00 48.09 46 PRO B CA 1
ATOM 2778 C C . PRO D 3 10 ? 32.199 61.000 -22.178 1.00 47.74 46 PRO B C 1
ATOM 2779 O O . PRO D 3 10 ? 31.456 60.445 -22.993 1.00 48.73 46 PRO B O 1
ATOM 2783 N N . LYS D 3 11 ? 32.455 60.470 -20.990 1.00 45.59 47 LYS B N 1
ATOM 2784 C CA . LYS D 3 11 ? 31.774 59.246 -20.589 1.00 46.11 47 LYS B CA 1
ATOM 2785 C C . LYS D 3 11 ? 30.306 59.577 -20.359 1.00 46.15 47 LYS B C 1
ATOM 2786 O O . LYS D 3 11 ? 29.984 60.509 -19.628 1.00 49.11 47 LYS B O 1
ATOM 2792 N N . GLN D 3 12 ? 29.430 58.813 -21.003 1.00 43.67 48 GLN B N 1
ATOM 2793 C CA . GLN D 3 12 ? 27.986 58.978 -20.925 1.00 42.42 48 GLN B CA 1
ATOM 2794 C C . GLN D 3 12 ? 27.310 58.803 -19.525 1.00 43.16 48 GLN B C 1
ATOM 2795 O O . GLN D 3 12 ? 26.326 59.509 -19.210 1.00 40.18 48 GLN B O 1
ATOM 2801 N N . ARG D 3 13 ? 27.810 57.868 -18.706 1.00 41.47 49 ARG B N 1
ATOM 2802 C CA . ARG D 3 13 ? 27.254 57.588 -17.370 1.00 37.75 49 ARG B CA 1
ATOM 2803 C C . ARG D 3 13 ? 28.381 57.430 -16.371 1.00 34.94 49 ARG B C 1
ATOM 2804 O O . ARG D 3 13 ? 29.491 57.043 -16.732 1.00 34.55 49 ARG B O 1
ATOM 2812 N N . GLY D 3 14 ? 28.071 57.670 -15.103 1.00 35.09 50 GLY B N 1
ATOM 2813 C CA . GLY D 3 14 ? 29.050 57.545 -14.042 1.00 39.82 50 GLY B CA 1
ATOM 2814 C C . GLY D 3 14 ? 29.543 58.862 -13.448 1.00 45.40 50 GLY B C 1
ATOM 2815 O O . GLY D 3 14 ? 30.203 58.843 -12.391 1.00 44.06 50 GLY B O 1
ATOM 2816 N N . PHE D 3 15 ? 29.259 59.993 -14.112 1.00 45.77 51 PHE B N 1
ATOM 2817 C CA . PHE D 3 15 ? 29.709 61.297 -13.617 1.00 42.99 51 PHE B CA 1
ATOM 2818 C C . PHE D 3 15 ? 28.568 62.089 -12.965 1.00 38.14 51 PHE B C 1
ATOM 2819 O O . PHE D 3 15 ? 27.431 62.052 -13.426 1.00 37.20 51 PHE B O 1
ATOM 2827 N N . ARG D 3 16 ? 28.903 62.826 -11.914 1.00 37.69 52 ARG B N 1
ATOM 2828 C CA . ARG D 3 16 ? 27.942 63.593 -11.120 1.00 38.28 52 ARG B CA 1
ATOM 2829 C C . ARG D 3 16 ? 28.061 65.121 -11.232 1.00 37.15 52 ARG B C 1
ATOM 2830 O O . ARG D 3 16 ? 29.157 65.685 -11.194 1.00 34.58 52 ARG B O 1
ATOM 2838 N N . PHE D 3 17 ? 26.925 65.796 -11.351 1.00 39.63 53 PHE B N 1
ATOM 2839 C CA . PHE D 3 17 ? 26.922 67.248 -11.435 1.00 36.96 53 PHE B CA 1
ATOM 2840 C C . PHE D 3 17 ? 26.939 67.722 -9.991 1.00 40.14 53 PHE B C 1
ATOM 2841 O O . PHE D 3 17 ? 26.241 67.155 -9.134 1.00 40.44 53 PHE B O 1
ATOM 2849 N N . ARG D 3 18 ? 27.755 68.737 -9.726 1.00 39.34 54 ARG B N 1
ATOM 2850 C CA . ARG D 3 18 ? 27.902 69.285 -8.385 1.00 44.50 54 ARG B CA 1
ATOM 2851 C C . ARG D 3 18 ? 27.269 70.664 -8.279 1.00 45.67 54 ARG B C 1
ATOM 2852 O O . ARG D 3 18 ? 27.283 71.407 -9.251 1.00 50.11 54 ARG B O 1
ATOM 2860 N N . TYR D 3 19 ? 26.673 70.983 -7.127 1.00 45.94 55 TYR B N 1
ATOM 2861 C CA . TYR D 3 19 ? 26.066 72.303 -6.889 1.00 45.50 55 TYR B CA 1
ATOM 2862 C C . TYR D 3 19 ? 27.156 73.271 -6.429 1.00 46.49 55 TYR B C 1
ATOM 2863 O O . TYR D 3 19 ? 28.250 72.851 -6.060 1.00 48.62 55 TYR B O 1
ATOM 2872 N N . GLY D 3 20 ? 26.856 74.564 -6.427 1.00 45.69 56 GLY B N 1
ATOM 2873 C CA . GLY D 3 20 ? 27.852 75.521 -5.996 1.00 41.61 56 GLY B CA 1
ATOM 2874 C C . GLY D 3 20 ? 28.388 75.135 -4.639 1.00 36.17 56 GLY B C 1
ATOM 2875 O O . GLY D 3 20 ? 29.566 74.920 -4.496 1.00 37.23 56 GLY B O 1
ATOM 2876 N N . CYS D 3 21 ? 27.480 74.893 -3.698 1.00 45.49 57 CYS B N 1
ATOM 2877 C CA . CYS D 3 21 ? 27.794 74.536 -2.296 1.00 47.63 57 CYS B CA 1
ATOM 2878 C C . CYS D 3 21 ? 28.803 73.420 -2.078 1.00 49.38 57 CYS B C 1
ATOM 2879 O O . CYS D 3 21 ? 29.357 73.286 -0.977 1.00 51.17 57 CYS B O 1
ATOM 2882 N N . GLU D 3 22 ? 29.004 72.591 -3.095 1.00 46.73 58 GLU B N 1
ATOM 2883 C CA . GLU D 3 22 ? 29.922 71.490 -2.950 1.00 46.10 58 GLU B CA 1
ATOM 2884 C C . GLU D 3 22 ? 31.407 71.833 -3.039 1.00 52.10 58 GLU B C 1
ATOM 2885 O O . GLU D 3 22 ? 32.199 71.366 -2.205 1.00 58.67 58 GLU B O 1
ATOM 2891 N N . GLY D 3 23 ? 31.789 72.679 -3.992 1.00 51.55 59 GLY B N 1
ATOM 2892 C CA . GLY D 3 23 ? 33.186 73.050 -4.097 1.00 54.33 59 GLY B CA 1
ATOM 2893 C C . GLY D 3 23 ? 33.697 72.806 -5.490 1.00 60.63 59 GLY B C 1
ATOM 2894 O O . GLY D 3 23 ? 32.995 72.195 -6.292 1.00 57.33 59 GLY B O 1
ATOM 2895 N N . PRO D 3 24 ? 34.911 73.283 -5.817 1.00 65.95 60 PRO B N 1
ATOM 2896 C CA . PRO D 3 24 ? 35.508 73.107 -7.144 1.00 68.99 60 PRO B CA 1
ATOM 2897 C C . PRO D 3 24 ? 36.358 71.837 -7.362 1.00 71.70 60 PRO B C 1
ATOM 2898 O O . PRO D 3 24 ? 36.490 71.378 -8.501 1.00 77.63 60 PRO B O 1
ATOM 2902 N N . SER D 3 25 ? 36.913 71.259 -6.291 1.00 71.45 61 SER B N 1
ATOM 2903 C CA . SER D 3 25 ? 37.760 70.053 -6.401 1.00 66.89 61 SER B CA 1
ATOM 2904 C C . SER D 3 25 ? 36.994 68.744 -6.257 1.00 65.30 61 SER B C 1
ATOM 2905 O O . SER D 3 25 ? 37.192 68.031 -5.272 1.00 65.62 61 SER B O 1
ATOM 2908 N N . HIS D 3 26 ? 36.128 68.410 -7.211 1.00 63.00 62 HIS B N 1
ATOM 2909 C CA . HIS D 3 26 ? 35.373 67.158 -7.101 1.00 61.02 62 HIS B CA 1
ATOM 2910 C C . HIS D 3 26 ? 35.544 66.094 -8.196 1.00 62.65 62 HIS B C 1
ATOM 2911 O O . HIS D 3 26 ? 34.835 65.080 -8.189 1.00 62.99 62 HIS B O 1
ATOM 2918 N N . GLY D 3 27 ? 36.515 66.296 -9.088 1.00 61.74 63 GLY B N 1
ATOM 2919 C CA . GLY D 3 27 ? 36.772 65.325 -10.144 1.00 62.19 63 GLY B CA 1
ATOM 2920 C C . GLY D 3 27 ? 36.307 65.718 -11.533 1.00 61.63 63 GLY B C 1
ATOM 2921 O O . GLY D 3 27 ? 35.115 65.937 -11.745 1.00 59.49 63 GLY B O 1
ATOM 2922 N N . GLY D 3 28 ? 37.241 65.702 -12.489 1.00 60.94 64 GLY B N 1
ATOM 2923 C CA . GLY D 3 28 ? 36.952 66.091 -13.863 1.00 57.24 64 GLY B CA 1
ATOM 2924 C C . GLY D 3 28 ? 36.302 65.054 -14.755 1.00 57.32 64 GLY B C 1
ATOM 2925 O O . GLY D 3 28 ? 36.695 63.884 -14.735 1.00 63.02 64 GLY B O 1
ATOM 2926 N N . LEU D 3 29 ? 35.298 65.486 -15.522 1.00 54.45 65 LEU B N 1
ATOM 2927 C CA . LEU D 3 29 ? 34.560 64.640 -16.456 1.00 48.51 65 LEU B CA 1
ATOM 2928 C C . LEU D 3 29 ? 35.623 63.833 -17.184 1.00 48.89 65 LEU B C 1
ATOM 2929 O O . LEU D 3 29 ? 36.619 64.398 -17.638 1.00 47.43 65 LEU B O 1
ATOM 2934 N N . PRO D 3 30 ? 35.517 62.491 -17.125 1.00 52.82 66 PRO B N 1
ATOM 2935 C CA . PRO D 3 30 ? 36.434 61.522 -17.763 1.00 53.85 66 PRO B CA 1
ATOM 2936 C C . PRO D 3 30 ? 35.994 61.048 -19.189 1.00 51.71 66 PRO B C 1
ATOM 2937 O O . PRO D 3 30 ? 34.811 61.092 -19.547 1.00 50.55 66 PRO B O 1
ATOM 2941 N N . GLY D 3 31 ? 36.949 60.589 -19.989 1.00 49.24 67 GLY B N 1
ATOM 2942 C CA . GLY D 3 31 ? 36.657 60.146 -21.346 1.00 50.29 67 GLY B CA 1
ATOM 2943 C C . GLY D 3 31 ? 35.816 58.896 -21.416 1.00 51.79 67 GLY B C 1
ATOM 2944 O O . GLY D 3 31 ? 35.667 58.209 -20.406 1.00 53.89 67 GLY B O 1
ATOM 2945 N N . ALA D 3 32 ? 35.295 58.568 -22.595 1.00 53.40 68 ALA B N 1
ATOM 2946 C CA . ALA D 3 32 ? 34.448 57.382 -22.743 1.00 58.12 68 ALA B CA 1
ATOM 2947 C C . ALA D 3 32 ? 35.158 56.058 -22.424 1.00 60.26 68 ALA B C 1
ATOM 2948 O O . ALA D 3 32 ? 34.506 55.020 -22.357 1.00 62.12 68 ALA B O 1
ATOM 2950 N N . SER D 3 33 ? 36.466 56.100 -22.163 1.00 63.59 69 SER B N 1
ATOM 2951 C CA . SER D 3 33 ? 37.231 54.895 -21.834 1.00 65.16 69 SER B CA 1
ATOM 2952 C C . SER D 3 33 ? 38.210 55.186 -20.706 1.00 67.33 69 SER B C 1
ATOM 2953 O O . SER D 3 33 ? 39.387 55.404 -20.937 1.00 69.76 69 SER B O 1
ATOM 2956 N N . SER D 3 34 ? 37.742 55.135 -19.472 1.00 72.95 70 SER B N 1
ATOM 2957 C CA . SER D 3 34 ? 38.620 55.456 -18.366 1.00 81.65 70 SER B CA 1
ATOM 2958 C C . SER D 3 34 ? 38.563 54.437 -17.247 1.00 86.58 70 SER B C 1
ATOM 2959 O O . SER D 3 34 ? 38.069 54.724 -16.150 1.00 89.55 70 SER B O 1
ATOM 2962 N N . GLU D 3 35 ? 39.052 53.238 -17.536 1.00 92.42 71 GLU B N 1
ATOM 2963 C CA . GLU D 3 35 ? 39.077 52.164 -16.546 1.00 99.00 71 GLU B CA 1
ATOM 2964 C C . GLU D 3 35 ? 40.193 52.420 -15.489 1.00 100.14 71 GLU B C 1
ATOM 2965 O O . GLU D 3 35 ? 40.849 53.474 -15.507 1.00 100.79 71 GLU B O 1
ATOM 2971 N N . LYS D 3 36 ? 40.379 51.471 -14.566 1.00 99.86 72 LYS B N 1
ATOM 2972 C CA . LYS D 3 36 ? 41.392 51.549 -13.499 1.00 97.87 72 LYS B CA 1
ATOM 2973 C C . LYS D 3 36 ? 42.802 52.012 -13.934 1.00 95.51 72 LYS B C 1
ATOM 2974 O O . LYS D 3 36 ? 43.447 51.366 -14.769 1.00 93.54 72 LYS B O 1
ATOM 2980 N N . GLY D 3 37 ? 43.293 53.102 -13.344 1.00 91.57 73 GLY B N 1
ATOM 2981 C CA . GLY D 3 37 ? 44.617 53.604 -13.698 1.00 89.88 73 GLY B CA 1
ATOM 2982 C C . GLY D 3 37 ? 44.732 54.433 -14.983 1.00 89.59 73 GLY B C 1
ATOM 2983 O O . GLY D 3 37 ? 45.364 55.500 -14.984 1.00 87.98 73 GLY B O 1
ATOM 2984 N N . ARG D 3 38 ? 44.207 53.916 -16.095 1.00 86.94 74 ARG B N 1
ATOM 2985 C CA . ARG D 3 38 ? 44.243 54.637 -17.369 1.00 82.43 74 ARG B CA 1
ATOM 2986 C C . ARG D 3 38 ? 43.004 55.512 -17.511 1.00 78.91 74 ARG B C 1
ATOM 2987 O O . ARG D 3 38 ? 41.946 55.065 -17.965 1.00 72.83 74 ARG B O 1
ATOM 2995 N N . LYS D 3 39 ? 43.140 56.764 -17.108 1.00 75.28 75 LYS B N 1
ATOM 2996 C CA . LYS D 3 39 ? 42.031 57.687 -17.194 1.00 74.55 75 LYS B CA 1
ATOM 2997 C C . LYS D 3 39 ? 42.213 58.619 -18.371 1.00 72.89 75 LYS B C 1
ATOM 2998 O O . LYS D 3 39 ? 43.306 59.136 -18.623 1.00 72.34 75 LYS B O 1
ATOM 3004 N N . THR D 3 40 ? 41.122 58.800 -19.099 1.00 70.05 76 THR B N 1
ATOM 3005 C CA . THR D 3 40 ? 41.083 59.663 -20.266 1.00 64.65 76 THR B CA 1
ATOM 3006 C C . THR D 3 40 ? 40.131 60.817 -19.947 1.00 63.69 76 THR B C 1
ATOM 3007 O O . THR D 3 40 ? 39.391 60.751 -18.953 1.00 64.60 76 THR B O 1
ATOM 3011 N N . TYR D 3 41 ? 40.212 61.894 -20.731 1.00 60.88 77 TYR B N 1
ATOM 3012 C CA . TYR D 3 41 ? 39.365 63.079 -20.564 1.00 54.97 77 TYR B CA 1
ATOM 3013 C C . TYR D 3 41 ? 38.999 63.473 -21.966 1.00 49.76 77 TYR B C 1
ATOM 3014 O O . TYR D 3 41 ? 39.825 63.319 -22.861 1.00 50.09 77 TYR B O 1
ATOM 3023 N N . PRO D 3 42 ? 37.781 64.018 -22.176 1.00 42.84 78 PRO B N 1
ATOM 3024 C CA . PRO D 3 42 ? 37.316 64.423 -23.507 1.00 39.44 78 PRO B CA 1
ATOM 3025 C C . PRO D 3 42 ? 38.419 65.104 -24.298 1.00 39.33 78 PRO B C 1
ATOM 3026 O O . PRO D 3 42 ? 39.205 65.859 -23.736 1.00 45.52 78 PRO B O 1
ATOM 3030 N N . THR D 3 43 ? 38.571 64.737 -25.561 1.00 38.47 79 THR B N 1
ATOM 3031 C CA . THR D 3 43 ? 39.574 65.366 -26.395 1.00 36.81 79 THR B CA 1
ATOM 3032 C C . THR D 3 43 ? 39.064 65.550 -27.813 1.00 36.57 79 THR B C 1
ATOM 3033 O O . THR D 3 43 ? 38.203 64.801 -28.316 1.00 33.04 79 THR B O 1
ATOM 3037 N N . VAL D 3 44 ? 39.508 66.652 -28.395 1.00 39.01 80 VAL B N 1
ATOM 3038 C CA . VAL D 3 44 ? 39.122 67.040 -29.740 1.00 44.33 80 VAL B CA 1
ATOM 3039 C C . VAL D 3 44 ? 40.375 67.465 -30.486 1.00 42.72 80 VAL B C 1
ATOM 3040 O O . VAL D 3 44 ? 41.439 67.650 -29.879 1.00 49.42 80 VAL B O 1
ATOM 3044 N N . LYS D 3 45 ? 40.242 67.666 -31.790 1.00 45.01 81 LYS B N 1
ATOM 3045 C CA . LYS D 3 45 ? 41.373 68.063 -32.609 1.00 44.41 81 LYS B CA 1
ATOM 3046 C C . LYS D 3 45 ? 40.859 68.788 -33.840 1.00 45.36 81 LYS B C 1
ATOM 3047 O O . LYS D 3 45 ? 39.741 68.518 -34.324 1.00 41.27 81 LYS B O 1
ATOM 3053 N N . ILE D 3 46 ? 41.651 69.758 -34.296 1.00 47.52 82 ILE B N 1
ATOM 3054 C CA . ILE D 3 46 ? 41.324 70.539 -35.486 1.00 43.62 82 ILE B CA 1
ATOM 3055 C C . ILE D 3 46 ? 42.093 69.866 -36.618 1.00 44.74 82 ILE B C 1
ATOM 3056 O O . ILE D 3 46 ? 43.322 69.771 -36.581 1.00 42.47 82 ILE B O 1
ATOM 3061 N N . CYS D 3 47 ? 41.354 69.294 -37.558 1.00 46.00 83 CYS B N 1
ATOM 3062 C CA . CYS D 3 47 ? 41.946 68.584 -38.686 1.00 54.71 83 CYS B CA 1
ATOM 3063 C C . CYS D 3 47 ? 42.002 69.388 -39.982 1.00 55.16 83 CYS B C 1
ATOM 3064 O O . CYS D 3 47 ? 41.010 70.007 -40.382 1.00 55.82 83 CYS B O 1
ATOM 3067 N N . ASN D 3 48 ? 43.129 69.259 -40.687 1.00 57.73 84 ASN B N 1
ATOM 3068 C CA . ASN D 3 48 ? 43.403 69.977 -41.943 1.00 57.59 84 ASN B CA 1
ATOM 3069 C C . ASN D 3 48 ? 43.684 71.436 -41.535 1.00 58.59 84 ASN B C 1
ATOM 3070 O O . ASN D 3 48 ? 43.287 72.383 -42.205 1.00 56.29 84 ASN B O 1
ATOM 3075 N N . TYR D 3 49 ? 44.452 71.543 -40.441 1.00 61.66 85 TYR B N 1
ATOM 3076 C CA . TYR D 3 49 ? 44.839 72.761 -39.735 1.00 60.74 85 TYR B CA 1
ATOM 3077 C C . TYR D 3 49 ? 45.242 74.023 -40.415 1.00 65.20 85 TYR B C 1
ATOM 3078 O O . TYR D 3 49 ? 46.249 74.065 -41.130 1.00 66.66 85 TYR B O 1
ATOM 3087 N N . GLU D 3 50 ? 44.566 75.089 -39.983 1.00 66.44 86 GLU B N 1
ATOM 3088 C CA . GLU D 3 50 ? 44.771 76.441 -40.494 1.00 68.14 86 GLU B CA 1
ATOM 3089 C C . GLU D 3 50 ? 44.892 77.413 -39.312 1.00 69.97 86 GLU B C 1
ATOM 3090 O O . GLU D 3 50 ? 44.047 77.384 -38.429 1.00 72.75 86 GLU B O 1
ATOM 3096 N N . GLY D 3 51 ? 45.987 78.193 -39.276 1.00 73.49 87 GLY B N 1
ATOM 3097 C CA . GLY D 3 51 ? 46.301 79.189 -38.229 1.00 73.80 87 GLY B CA 1
ATOM 3098 C C . GLY D 3 51 ? 46.184 78.902 -36.718 1.00 72.13 87 GLY B C 1
ATOM 3099 O O . GLY D 3 51 ? 45.101 78.473 -36.328 1.00 76.58 87 GLY B O 1
ATOM 3100 N N . PRO D 3 52 ? 47.207 79.177 -35.839 1.00 65.81 88 PRO B N 1
ATOM 3101 C CA . PRO D 3 52 ? 47.095 78.906 -34.391 1.00 61.99 88 PRO B CA 1
ATOM 3102 C C . PRO D 3 52 ? 45.644 79.126 -33.945 1.00 60.05 88 PRO B C 1
ATOM 3103 O O . PRO D 3 52 ? 45.056 80.190 -34.208 1.00 58.73 88 PRO B O 1
ATOM 3107 N N . ALA D 3 53 ? 45.055 78.109 -33.316 1.00 56.48 89 ALA B N 1
ATOM 3108 C CA . ALA D 3 53 ? 43.648 78.184 -32.947 1.00 49.93 89 ALA B CA 1
ATOM 3109 C C . ALA D 3 53 ? 43.250 78.293 -31.495 1.00 45.40 89 ALA B C 1
ATOM 3110 O O . ALA D 3 53 ? 44.057 78.218 -30.569 1.00 37.76 89 ALA B O 1
ATOM 3112 N N . LYS D 3 54 ? 41.951 78.430 -31.337 1.00 43.11 90 LYS B N 1
ATOM 3113 C CA . LYS D 3 54 ? 41.316 78.587 -30.054 1.00 44.38 90 LYS B CA 1
ATOM 3114 C C . LYS D 3 54 ? 40.115 77.647 -30.050 1.00 40.47 90 LYS B C 1
ATOM 3115 O O . LYS D 3 54 ? 39.449 77.502 -31.081 1.00 37.51 90 LYS B O 1
ATOM 3121 N N . ILE D 3 55 ? 39.884 76.971 -28.922 1.00 39.67 91 ILE B N 1
ATOM 3122 C CA . ILE D 3 55 ? 38.732 76.075 -28.770 1.00 38.36 91 ILE B CA 1
ATOM 3123 C C . ILE D 3 55 ? 37.982 76.533 -27.530 1.00 38.65 91 ILE B C 1
ATOM 3124 O O . ILE D 3 55 ? 38.588 76.813 -26.497 1.00 38.92 91 ILE B O 1
ATOM 3129 N N . GLU D 3 56 ? 36.664 76.620 -27.651 1.00 39.60 92 GLU B N 1
ATOM 3130 C CA . GLU D 3 56 ? 35.780 77.030 -26.562 1.00 39.24 92 GLU B CA 1
ATOM 3131 C C . GLU D 3 56 ? 34.792 75.861 -26.316 1.00 36.94 92 GLU B C 1
ATOM 3132 O O . GLU D 3 56 ? 34.374 75.179 -27.245 1.00 38.32 92 GLU B O 1
ATOM 3138 N N . VAL D 3 57 ? 34.534 75.552 -25.056 1.00 37.95 93 VAL B N 1
ATOM 3139 C CA . VAL D 3 57 ? 33.632 74.468 -24.686 1.00 35.33 93 VAL B CA 1
ATOM 3140 C C . VAL D 3 57 ? 32.518 75.000 -23.781 1.00 32.99 93 VAL B C 1
ATOM 3141 O O . VAL D 3 57 ? 32.793 75.679 -22.790 1.00 32.80 93 VAL B O 1
ATOM 3145 N N . ASP D 3 58 ? 31.269 74.722 -24.109 1.00 31.19 94 ASP B N 1
ATOM 3146 C CA . ASP D 3 58 ? 30.188 75.142 -23.224 1.00 32.45 94 ASP B CA 1
ATOM 3147 C C . ASP D 3 58 ? 29.112 74.055 -23.181 1.00 30.56 94 ASP B C 1
ATOM 3148 O O . ASP D 3 58 ? 29.128 73.131 -23.987 1.00 34.72 94 ASP B O 1
ATOM 3153 N N . LEU D 3 59 ? 28.241 74.103 -22.185 1.00 31.17 95 LEU B N 1
ATOM 3154 C CA . LEU D 3 59 ? 27.199 73.091 -22.019 1.00 29.56 95 LEU B CA 1
ATOM 3155 C C . LEU D 3 59 ? 25.902 73.364 -22.743 1.00 34.94 95 LEU B C 1
ATOM 3156 O O . LEU D 3 59 ? 25.211 74.349 -22.438 1.00 33.27 95 LEU B O 1
ATOM 3161 N N . VAL D 3 60 ? 25.550 72.493 -23.686 1.00 35.20 96 VAL B N 1
ATOM 3162 C CA . VAL D 3 60 ? 24.297 72.664 -24.407 1.00 35.21 96 VAL B CA 1
ATOM 3163 C C . VAL D 3 60 ? 23.287 71.638 -23.912 1.00 37.24 96 VAL B C 1
ATOM 3164 O O . VAL D 3 60 ? 23.574 70.825 -23.038 1.00 35.06 96 VAL B O 1
ATOM 3168 N N . THR D 3 61 ? 22.072 71.760 -24.403 1.00 36.36 97 THR B N 1
ATOM 3169 C CA . THR D 3 61 ? 21.014 70.880 -24.011 1.00 44.07 97 THR B CA 1
ATOM 3170 C C . THR D 3 61 ? 21.110 69.551 -24.731 1.00 50.42 97 THR B C 1
ATOM 3171 O O . THR D 3 61 ? 22.000 69.334 -25.559 1.00 50.62 97 THR B O 1
ATOM 3175 N N . HIS D 3 62 ? 20.174 68.667 -24.400 1.00 55.45 98 HIS B N 1
ATOM 3176 C CA . HIS D 3 62 ? 20.088 67.351 -24.992 1.00 61.21 98 HIS B CA 1
ATOM 3177 C C . HIS D 3 62 ? 19.174 67.429 -26.209 1.00 62.05 98 HIS B C 1
ATOM 3178 O O . HIS D 3 62 ? 19.380 66.687 -27.163 1.00 64.48 98 HIS B O 1
ATOM 3185 N N . SER D 3 63 ? 18.158 68.300 -26.171 1.00 64.18 99 SER B N 1
ATOM 3186 C CA . SER D 3 63 ? 17.220 68.465 -27.306 1.00 65.70 99 SER B CA 1
ATOM 3187 C C . SER D 3 63 ? 18.007 68.883 -28.568 1.00 67.83 99 SER B C 1
ATOM 3188 O O . SER D 3 63 ? 19.140 69.375 -28.429 1.00 66.40 99 SER B O 1
ATOM 3191 N N . ASP D 3 64 ? 17.425 68.742 -29.771 1.00 68.67 100 ASP B N 1
ATOM 3192 C CA . ASP D 3 64 ? 18.198 69.046 -30.976 1.00 67.83 100 ASP B CA 1
ATOM 3193 C C . ASP D 3 64 ? 18.729 70.403 -31.366 1.00 67.57 100 ASP B C 1
ATOM 3194 O O . ASP D 3 64 ? 19.940 70.487 -31.541 1.00 74.12 100 ASP B O 1
ATOM 3199 N N . PRO D 3 65 ? 17.888 71.432 -31.660 1.00 64.06 101 PRO B N 1
ATOM 3200 C CA . PRO D 3 65 ? 18.611 72.685 -31.991 1.00 60.48 101 PRO B CA 1
ATOM 3201 C C . PRO D 3 65 ? 19.369 72.993 -30.670 1.00 57.97 101 PRO B C 1
ATOM 3202 O O . PRO D 3 65 ? 18.771 73.442 -29.688 1.00 62.39 101 PRO B O 1
ATOM 3206 N N . PRO D 3 66 ? 20.689 72.735 -30.628 1.00 53.57 102 PRO B N 1
ATOM 3207 C CA . PRO D 3 66 ? 21.409 72.986 -29.380 1.00 49.06 102 PRO B CA 1
ATOM 3208 C C . PRO D 3 66 ? 21.343 74.385 -28.818 1.00 48.75 102 PRO B C 1
ATOM 3209 O O . PRO D 3 66 ? 21.729 75.352 -29.477 1.00 49.14 102 PRO B O 1
ATOM 3213 N N . ARG D 3 67 ? 20.806 74.494 -27.610 1.00 46.00 103 ARG B N 1
ATOM 3214 C CA . ARG D 3 67 ? 20.731 75.777 -26.945 1.00 43.92 103 ARG B CA 1
ATOM 3215 C C . ARG D 3 67 ? 21.576 75.655 -25.677 1.00 39.73 103 ARG B C 1
ATOM 3216 O O . ARG D 3 67 ? 21.898 74.552 -25.270 1.00 40.03 103 ARG B O 1
ATOM 3224 N N . ALA D 3 68 ? 22.071 76.784 -25.165 1.00 40.50 104 ALA B N 1
ATOM 3225 C CA . ALA D 3 68 ? 22.892 76.815 -23.963 1.00 35.72 104 ALA B CA 1
ATOM 3226 C C . ALA D 3 68 ? 22.042 76.375 -22.787 1.00 40.61 104 ALA B C 1
ATOM 3227 O O . ALA D 3 68 ? 20.870 76.747 -22.667 1.00 40.35 104 ALA B O 1
ATOM 3229 N N . HIS D 3 69 ? 22.654 75.538 -21.960 1.00 40.22 105 HIS B N 1
ATOM 3230 C CA . HIS D 3 69 ? 22.058 74.953 -20.771 1.00 37.35 105 HIS B CA 1
ATOM 3231 C C . HIS D 3 69 ? 22.239 75.884 -19.549 1.00 36.84 105 HIS B C 1
ATOM 3232 O O . HIS D 3 69 ? 23.151 76.723 -19.507 1.00 36.36 105 HIS B O 1
ATOM 3239 N N . ALA D 3 70 ? 21.388 75.705 -18.541 1.00 32.56 106 ALA B N 1
ATOM 3240 C CA . ALA D 3 70 ? 21.474 76.500 -17.328 1.00 32.73 106 ALA B CA 1
ATOM 3241 C C . ALA D 3 70 ? 22.759 76.165 -16.579 1.00 33.54 106 ALA B C 1
ATOM 3242 O O . ALA D 3 70 ? 23.277 76.974 -15.837 1.00 38.14 106 ALA B O 1
ATOM 3244 N N . HIS D 3 71 ? 23.279 74.954 -16.766 1.00 40.73 107 HIS B N 1
ATOM 3245 C CA . HIS D 3 71 ? 24.519 74.535 -16.100 1.00 36.70 107 HIS B CA 1
ATOM 3246 C C . HIS D 3 71 ? 25.691 75.216 -16.739 1.00 34.20 107 HIS B C 1
ATOM 3247 O O . HIS D 3 71 ? 25.602 75.693 -17.873 1.00 30.21 107 HIS B O 1
ATOM 3254 N N . SER D 3 72 ? 26.759 75.303 -15.960 1.00 35.84 108 SER B N 1
ATOM 3255 C CA . SER D 3 72 ? 28.005 75.924 -16.368 1.00 39.19 108 SER B CA 1
ATOM 3256 C C . SER D 3 72 ? 29.178 74.999 -16.123 1.00 40.10 108 SER B C 1
ATOM 3257 O O . SER D 3 72 ? 29.128 74.149 -15.241 1.00 44.18 108 SER B O 1
ATOM 3260 N N . LEU D 3 73 ? 30.198 75.106 -16.961 1.00 41.08 109 LEU B N 1
ATOM 3261 C CA . LEU D 3 73 ? 31.391 74.300 -16.789 1.00 42.47 109 LEU B CA 1
ATOM 3262 C C . LEU D 3 73 ? 32.263 75.018 -15.771 1.00 44.48 109 LEU B C 1
ATOM 3263 O O . LEU D 3 73 ? 32.339 76.255 -15.773 1.00 43.93 109 LEU B O 1
ATOM 3268 N N . VAL D 3 74 ? 32.932 74.244 -14.920 1.00 43.13 110 VAL B N 1
ATOM 3269 C CA . VAL D 3 74 ? 33.790 74.805 -13.893 1.00 42.92 110 VAL B CA 1
ATOM 3270 C C . VAL D 3 74 ? 35.184 74.200 -13.873 1.00 46.69 110 VAL B C 1
ATOM 3271 O O . VAL D 3 74 ? 35.381 73.054 -14.282 1.00 48.20 110 VAL B O 1
ATOM 3275 N N . GLY D 3 75 ? 36.158 75.003 -13.451 1.00 50.23 111 GLY B N 1
ATOM 3276 C CA . GLY D 3 75 ? 37.519 74.517 -13.335 1.00 55.02 111 GLY B CA 1
ATOM 3277 C C . GLY D 3 75 ? 38.634 75.095 -14.184 1.00 57.74 111 GLY B C 1
ATOM 3278 O O . GLY D 3 75 ? 38.766 76.299 -14.395 1.00 59.17 111 GLY B O 1
ATOM 3279 N N . LYS D 3 76 ? 39.514 74.187 -14.572 1.00 61.73 112 LYS B N 1
ATOM 3280 C CA . LYS D 3 76 ? 40.668 74.478 -15.402 1.00 62.41 112 LYS B CA 1
ATOM 3281 C C . LYS D 3 76 ? 40.242 75.415 -16.538 1.00 57.12 112 LYS B C 1
ATOM 3282 O O . LYS D 3 76 ? 39.417 75.070 -17.381 1.00 58.24 112 LYS B O 1
ATOM 3288 N N . GLN D 3 77 ? 40.726 76.640 -16.484 1.00 52.73 113 GLN B N 1
ATOM 3289 C CA . GLN D 3 77 ? 40.425 77.592 -17.526 1.00 51.49 113 GLN B CA 1
ATOM 3290 C C . GLN D 3 77 ? 38.947 77.834 -17.850 1.00 48.87 113 GLN B C 1
ATOM 3291 O O . GLN D 3 77 ? 38.590 78.093 -19.005 1.00 47.03 113 GLN B O 1
ATOM 3297 N N . CYS D 3 78 ? 38.089 77.771 -16.842 1.00 49.64 114 CYS B N 1
ATOM 3298 C CA . CYS D 3 78 ? 36.675 78.042 -17.053 1.00 54.25 114 CYS B CA 1
ATOM 3299 C C . CYS D 3 78 ? 36.239 79.441 -16.595 1.00 59.63 114 CYS B C 1
ATOM 3300 O O . CYS D 3 78 ? 36.519 79.833 -15.448 1.00 61.89 114 CYS B O 1
ATOM 3303 N N . SER D 3 79 ? 35.521 80.169 -17.457 1.00 64.32 115 SER B N 1
ATOM 3304 C CA . SER D 3 79 ? 35.058 81.522 -17.152 1.00 64.67 115 SER B CA 1
ATOM 3305 C C . SER D 3 79 ? 33.868 81.478 -16.228 1.00 66.80 115 SER B C 1
ATOM 3306 O O . SER D 3 79 ? 33.058 80.566 -16.293 1.00 68.70 115 SER B O 1
ATOM 3309 N N . GLU D 3 80 ? 33.674 82.554 -15.486 1.00 70.71 116 GLU B N 1
ATOM 3310 C CA . GLU D 3 80 ? 32.580 82.666 -14.533 1.00 72.03 116 GLU B CA 1
ATOM 3311 C C . GLU D 3 80 ? 31.190 82.487 -15.159 1.00 67.79 116 GLU B C 1
ATOM 3312 O O . GLU D 3 80 ? 30.174 82.594 -14.478 1.00 71.02 116 GLU B O 1
ATOM 3318 N N . LEU D 3 81 ? 31.140 82.199 -16.451 1.00 64.09 117 LEU B N 1
ATOM 3319 C CA . LEU D 3 81 ? 29.870 82.035 -17.146 1.00 62.61 117 LEU B CA 1
ATOM 3320 C C . LEU D 3 81 ? 29.681 80.651 -17.669 1.00 59.20 117 LEU B C 1
ATOM 3321 O O . LEU D 3 81 ? 28.744 80.331 -18.295 1.00 64.04 117 LEU B O 1
ATOM 3326 N N . GLY D 3 82 ? 30.665 79.830 -17.422 1.00 52.75 118 GLY B N 1
ATOM 3327 C CA . GLY D 3 82 ? 30.647 78.441 -17.876 1.00 48.15 118 GLY B CA 1
ATOM 3328 C C . GLY D 3 82 ? 31.250 78.221 -19.253 1.00 47.04 118 GLY B C 1
ATOM 3329 O O . GLY D 3 82 ? 30.906 77.211 -19.883 1.00 49.73 118 GLY B O 1
ATOM 3330 N N . ILE D 3 83 ? 32.113 79.123 -19.734 1.00 39.10 119 ILE B N 1
ATOM 3331 C CA . ILE D 3 83 ? 32.746 78.936 -21.037 1.00 36.63 119 ILE B CA 1
ATOM 3332 C C . ILE D 3 83 ? 34.169 78.463 -20.805 1.00 33.03 119 ILE B C 1
ATOM 3333 O O . ILE D 3 83 ? 34.872 79.047 -20.007 1.00 32.64 119 ILE B O 1
ATOM 3338 N N . CYS D 3 84 ? 34.597 77.395 -21.463 1.00 31.15 120 CYS B N 1
ATOM 3339 C CA . CYS D 3 84 ? 35.977 76.948 -21.311 1.00 32.11 120 CYS B CA 1
ATOM 3340 C C . CYS D 3 84 ? 36.680 77.332 -22.597 1.00 29.53 120 CYS B C 1
ATOM 3341 O O . CYS D 3 84 ? 36.218 76.980 -23.667 1.00 28.96 120 CYS B O 1
ATOM 3344 N N . ALA D 3 85 ? 37.753 78.098 -22.516 1.00 31.64 121 ALA B N 1
ATOM 3345 C CA . ALA D 3 85 ? 38.437 78.503 -23.737 1.00 34.79 121 ALA B CA 1
ATOM 3346 C C . ALA D 3 85 ? 39.905 78.323 -23.569 1.00 37.02 121 ALA B C 1
ATOM 3347 O O . ALA D 3 85 ? 40.492 78.840 -22.623 1.00 38.43 121 ALA B O 1
ATOM 3349 N N . VAL D 3 86 ? 40.483 77.578 -24.508 1.00 39.88 122 VAL B N 1
ATOM 3350 C CA . VAL D 3 86 ? 41.905 77.243 -24.548 1.00 39.20 122 VAL B CA 1
ATOM 3351 C C . VAL D 3 86 ? 42.502 77.557 -25.936 1.00 43.58 122 VAL B C 1
ATOM 3352 O O . VAL D 3 86 ? 41.787 77.758 -26.923 1.00 43.33 122 VAL B O 1
ATOM 3356 N N . SER D 3 87 ? 43.820 77.626 -25.997 1.00 48.35 123 SER B N 1
ATOM 3357 C CA . SER D 3 87 ? 44.516 77.856 -27.256 1.00 56.22 123 SER B CA 1
ATOM 3358 C C . SER D 3 87 ? 45.128 76.510 -27.703 1.00 59.16 123 SER B C 1
ATOM 3359 O O . SER D 3 87 ? 45.643 75.744 -26.867 1.00 61.01 123 SER B O 1
ATOM 3362 N N . VAL D 3 88 ? 45.024 76.184 -28.992 1.00 63.06 124 VAL B N 1
ATOM 3363 C CA . VAL D 3 88 ? 45.636 74.954 -29.506 1.00 63.62 124 VAL B CA 1
ATOM 3364 C C . VAL D 3 88 ? 46.858 75.324 -30.344 1.00 67.12 124 VAL B C 1
ATOM 3365 O O . VAL D 3 88 ? 46.730 75.834 -31.458 1.00 65.13 124 VAL B O 1
ATOM 3369 N N . GLY D 3 89 ? 48.023 75.180 -29.705 1.00 68.56 125 GLY B N 1
ATOM 3370 C CA . GLY D 3 89 ? 49.323 75.501 -30.280 1.00 67.19 125 GLY B CA 1
ATOM 3371 C C . GLY D 3 89 ? 49.462 75.467 -31.781 1.00 64.73 125 GLY B C 1
ATOM 3372 O O . GLY D 3 89 ? 48.701 74.788 -32.464 1.00 64.90 125 GLY B O 1
ATOM 3373 N N . PRO D 3 90 ? 50.510 76.109 -32.310 1.00 64.12 126 PRO B N 1
ATOM 3374 C CA . PRO D 3 90 ? 50.759 76.164 -33.752 1.00 62.25 126 PRO B CA 1
ATOM 3375 C C . PRO D 3 90 ? 50.805 74.790 -34.398 1.00 62.48 126 PRO B C 1
ATOM 3376 O O . PRO D 3 90 ? 50.194 74.578 -35.444 1.00 58.47 126 PRO B O 1
ATOM 3380 N N . LYS D 3 91 ? 51.521 73.855 -33.773 1.00 62.24 127 LYS B N 1
ATOM 3381 C CA . LYS D 3 91 ? 51.624 72.523 -34.351 1.00 64.03 127 LYS B CA 1
ATOM 3382 C C . LYS D 3 91 ? 50.645 71.504 -33.810 1.00 62.66 127 LYS B C 1
ATOM 3383 O O . LYS D 3 91 ? 49.938 70.878 -34.597 1.00 59.93 127 LYS B O 1
ATOM 3389 N N . ASP D 3 92 ? 50.684 71.257 -32.500 1.00 60.40 128 ASP B N 1
ATOM 3390 C CA . ASP D 3 92 ? 49.767 70.304 -31.866 1.00 60.42 128 ASP B CA 1
ATOM 3391 C C . ASP D 3 92 ? 48.354 70.925 -31.834 1.00 58.22 128 ASP B C 1
ATOM 3392 O O . ASP D 3 92 ? 48.081 71.866 -31.083 1.00 60.39 128 ASP B O 1
ATOM 3397 N N . MET D 3 93 ? 47.471 70.406 -32.679 1.00 57.42 129 MET B N 1
ATOM 3398 C CA . MET D 3 93 ? 46.101 70.914 -32.799 1.00 57.08 129 MET B CA 1
ATOM 3399 C C . MET D 3 93 ? 45.081 70.087 -32.033 1.00 55.53 129 MET B C 1
ATOM 3400 O O . MET D 3 93 ? 43.914 69.967 -32.473 1.00 53.27 129 MET B O 1
ATOM 3405 N N . THR D 3 94 ? 45.521 69.441 -30.957 1.00 51.23 130 THR B N 1
ATOM 3406 C CA . THR D 3 94 ? 44.598 68.639 -30.157 1.00 48.09 130 THR B CA 1
ATOM 3407 C C . THR D 3 94 ? 44.502 69.203 -28.736 1.00 50.03 130 THR B C 1
ATOM 3408 O O . THR D 3 94 ? 45.526 69.587 -28.116 1.00 47.27 130 THR B O 1
ATOM 3412 N N . ALA D 3 95 ? 43.275 69.285 -28.226 1.00 44.98 131 ALA B N 1
ATOM 3413 C CA . ALA D 3 95 ? 43.079 69.783 -26.877 1.00 42.90 131 ALA B CA 1
ATOM 3414 C C . ALA D 3 95 ? 42.473 68.681 -26.014 1.00 40.71 131 ALA B C 1
ATOM 3415 O O . ALA D 3 95 ? 41.543 67.997 -26.431 1.00 35.49 131 ALA B O 1
ATOM 3417 N N . GLN D 3 96 ? 43.064 68.457 -24.849 1.00 41.50 132 GLN B N 1
ATOM 3418 C CA . GLN D 3 96 ? 42.566 67.450 -23.924 1.00 43.96 132 GLN B CA 1
ATOM 3419 C C . GLN D 3 96 ? 41.935 68.235 -22.795 1.00 45.21 132 GLN B C 1
ATOM 3420 O O . GLN D 3 96 ? 42.600 69.096 -22.209 1.00 47.29 132 GLN B O 1
ATOM 3426 N N . PHE D 3 97 ? 40.652 67.982 -22.517 1.00 45.81 133 PHE B N 1
ATOM 3427 C CA . PHE D 3 97 ? 39.931 68.678 -21.442 1.00 42.99 133 PHE B CA 1
ATOM 3428 C C . PHE D 3 97 ? 39.974 67.930 -20.113 1.00 46.81 133 PHE B C 1
ATOM 3429 O O . PHE D 3 97 ? 39.009 67.308 -19.661 1.00 47.23 133 PHE B O 1
ATOM 3437 N N . ASN D 3 98 ? 41.154 68.051 -19.513 1.00 51.29 134 ASN B N 1
ATOM 3438 C CA . ASN D 3 98 ? 41.585 67.449 -18.259 1.00 56.52 134 ASN B CA 1
ATOM 3439 C C . ASN D 3 98 ? 40.658 67.578 -17.037 1.00 57.37 134 ASN B C 1
ATOM 3440 O O . ASN D 3 98 ? 40.394 66.597 -16.319 1.00 56.78 134 ASN B O 1
ATOM 3445 N N . ASN D 3 99 ? 40.141 68.781 -16.827 1.00 55.06 135 ASN B N 1
ATOM 3446 C CA . ASN D 3 99 ? 39.319 69.052 -15.6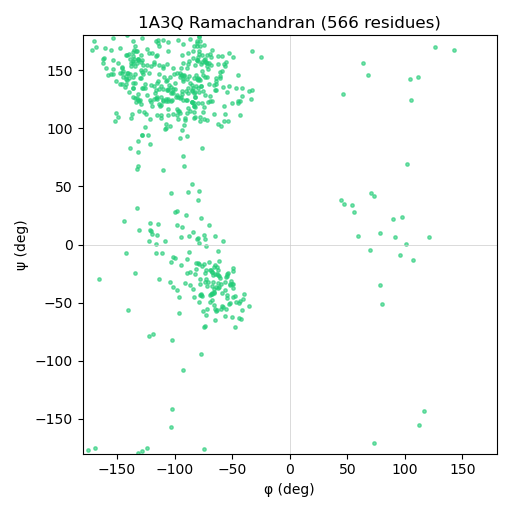68 1.00 51.67 135 ASN B CA 1
ATOM 3447 C C . ASN D 3 99 ? 38.015 69.777 -16.000 1.00 49.78 135 ASN B C 1
ATOM 3448 O O . ASN D 3 99 ? 37.969 71.004 -16.047 1.00 51.58 135 ASN B O 1
ATOM 3453 N N . LEU D 3 100 ? 36.971 69.022 -16.297 1.00 46.80 136 LEU B N 1
ATOM 3454 C CA . LEU D 3 100 ? 35.681 69.631 -16.569 1.00 44.87 136 LEU B CA 1
ATOM 3455 C C . LEU D 3 100 ? 34.728 69.273 -15.448 1.00 42.66 136 LEU B C 1
ATOM 3456 O O . LEU D 3 100 ? 34.517 68.101 -15.153 1.00 43.68 136 LEU B O 1
ATOM 3461 N N . GLY D 3 101 ? 34.218 70.280 -14.764 1.00 40.47 137 GLY B N 1
ATOM 3462 C CA . GLY D 3 101 ? 33.250 70.024 -13.721 1.00 35.06 137 GLY B CA 1
ATOM 3463 C C . GLY D 3 101 ? 31.939 70.558 -14.270 1.00 34.38 137 GLY B C 1
ATOM 3464 O O . GLY D 3 101 ? 31.941 71.445 -15.122 1.00 35.79 137 GLY B O 1
ATOM 3465 N N . VAL D 3 102 ? 30.819 69.998 -13.845 1.00 30.30 138 VAL B N 1
ATOM 3466 C CA . VAL D 3 102 ? 29.536 70.474 -14.319 1.00 30.98 138 VAL B CA 1
ATOM 3467 C C . VAL D 3 102 ? 28.841 71.096 -13.113 1.00 34.59 138 VAL B C 1
ATOM 3468 O O . VAL D 3 102 ? 28.681 70.445 -12.069 1.00 34.82 138 VAL B O 1
ATOM 3472 N N . LEU D 3 103 ? 28.515 72.382 -13.228 1.00 32.75 139 LEU B N 1
ATOM 3473 C CA . LEU D 3 103 ? 27.859 73.088 -12.154 1.00 30.83 139 LEU B CA 1
ATOM 3474 C C . LEU D 3 103 ? 26.354 72.962 -12.279 1.00 31.88 139 LEU B C 1
ATOM 3475 O O . LEU D 3 103 ? 25.775 73.288 -13.315 1.00 33.81 139 LEU B O 1
ATOM 3480 N N . HIS D 3 104 ? 25.738 72.460 -11.209 1.00 34.06 140 HIS B N 1
ATOM 3481 C CA . HIS D 3 104 ? 24.307 72.231 -11.125 1.00 33.68 140 HIS B CA 1
ATOM 3482 C C . HIS D 3 104 ? 23.548 73.427 -10.567 1.00 32.27 140 HIS B C 1
ATOM 3483 O O . HIS D 3 104 ? 23.609 73.714 -9.379 1.00 35.61 140 HIS B O 1
ATOM 3490 N N . VAL D 3 105 ? 22.805 74.101 -11.437 1.00 37.22 141 VAL B N 1
ATOM 3491 C CA . VAL D 3 105 ? 22.013 75.266 -11.054 1.00 40.51 141 VAL B CA 1
ATOM 3492 C C . VAL D 3 105 ? 20.815 74.736 -10.270 1.00 41.77 141 VAL B C 1
ATOM 3493 O O . VAL D 3 105 ? 20.348 73.609 -10.526 1.00 41.39 141 VAL B O 1
ATOM 3497 N N . THR D 3 106 ? 20.391 75.476 -9.252 1.00 41.53 142 THR B N 1
ATOM 3498 C CA . THR D 3 106 ? 19.235 75.040 -8.477 1.00 43.74 142 THR B CA 1
ATOM 3499 C C . THR D 3 106 ? 17.984 75.522 -9.240 1.00 46.48 142 THR B C 1
ATOM 3500 O O . THR D 3 106 ? 18.096 76.368 -10.130 1.00 50.49 142 THR B O 1
ATOM 3504 N N . LYS D 3 107 ? 16.813 74.945 -8.984 1.00 47.99 143 LYS B N 1
ATOM 3505 C CA . LYS D 3 107 ? 15.623 75.391 -9.703 1.00 51.53 143 LYS B CA 1
ATOM 3506 C C . LYS D 3 107 ? 15.340 76.842 -9.341 1.00 53.13 143 LYS B C 1
ATOM 3507 O O . LYS D 3 107 ? 15.014 77.654 -10.193 1.00 57.79 143 LYS B O 1
ATOM 3513 N N . LYS D 3 108 ? 15.577 77.195 -8.091 1.00 56.33 144 LYS B N 1
ATOM 3514 C CA . LYS D 3 108 ? 15.398 78.571 -7.664 1.00 57.85 144 LYS B CA 1
ATOM 3515 C C . LYS D 3 108 ? 16.693 79.295 -8.008 1.00 56.86 144 LYS B C 1
ATOM 3516 O O . LYS D 3 108 ? 17.308 79.919 -7.139 1.00 64.11 144 LYS B O 1
ATOM 3522 N N . ASN D 3 109 ? 17.128 79.180 -9.256 1.00 52.62 145 ASN B N 1
ATOM 3523 C CA . ASN D 3 109 ? 18.379 79.795 -9.696 1.00 51.31 145 ASN B CA 1
ATOM 3524 C C . ASN D 3 109 ? 18.383 79.767 -11.204 1.00 49.08 145 ASN B C 1
ATOM 3525 O O . ASN D 3 109 ? 18.999 80.614 -11.860 1.00 49.17 145 ASN B O 1
ATOM 3530 N N . MET D 3 110 ? 17.715 78.753 -11.740 1.00 45.42 146 MET B N 1
ATOM 3531 C CA . MET D 3 110 ? 17.636 78.545 -13.167 1.00 46.49 146 MET B CA 1
ATOM 3532 C C . MET D 3 110 ? 17.212 79.817 -13.852 1.00 43.61 146 MET B C 1
ATOM 3533 O O . MET D 3 110 ? 17.981 80.388 -14.605 1.00 42.42 146 MET B O 1
ATOM 3538 N N . MET D 3 111 ? 16.007 80.275 -13.522 1.00 45.15 147 MET B N 1
ATOM 3539 C CA . MET D 3 111 ? 15.411 81.499 -14.058 1.00 44.44 147 MET B CA 1
ATOM 3540 C C . MET D 3 111 ? 16.467 82.617 -14.133 1.00 42.52 147 MET B C 1
ATOM 3541 O O . MET D 3 111 ? 16.761 83.149 -15.193 1.00 39.91 147 MET B O 1
ATOM 3546 N N . GLY D 3 112 ? 17.076 82.915 -12.995 1.00 43.22 148 GLY B N 1
ATOM 3547 C CA . GLY D 3 112 ? 18.078 83.957 -12.924 1.00 42.91 148 GLY B CA 1
ATOM 3548 C C . GLY D 3 112 ? 19.241 83.810 -13.877 1.00 43.07 148 GLY B C 1
ATOM 3549 O O . GLY D 3 112 ? 19.502 84.727 -14.657 1.00 45.79 148 GLY B O 1
ATOM 3550 N N . THR D 3 113 ? 19.930 82.669 -13.829 1.00 43.51 149 THR B N 1
ATOM 3551 C CA . THR D 3 113 ? 21.083 82.429 -14.703 1.00 40.28 149 THR B CA 1
ATOM 3552 C C . THR D 3 113 ? 20.699 82.149 -16.167 1.00 34.94 149 THR B C 1
ATOM 3553 O O . THR D 3 113 ? 21.454 82.427 -17.087 1.00 33.99 149 THR B O 1
ATOM 3557 N N . MET D 3 114 ? 19.497 81.665 -16.389 1.00 33.16 150 MET B N 1
ATOM 3558 C CA . MET D 3 114 ? 19.053 81.406 -17.729 1.00 35.12 150 MET B CA 1
ATOM 3559 C C . MET D 3 114 ? 18.932 82.772 -18.385 1.00 40.77 150 MET B C 1
ATOM 3560 O O . MET D 3 114 ? 19.373 82.956 -19.525 1.00 46.06 150 MET B O 1
ATOM 3565 N N . ILE D 3 115 ? 18.397 83.748 -17.644 1.00 40.42 151 ILE B N 1
ATOM 3566 C CA . ILE D 3 115 ? 18.243 85.108 -18.162 1.00 36.13 151 ILE B CA 1
ATOM 3567 C C . ILE D 3 115 ? 19.632 85.724 -18.393 1.00 38.96 151 ILE B C 1
ATOM 3568 O O . ILE D 3 115 ? 19.863 86.337 -19.423 1.00 37.59 151 ILE B O 1
ATOM 3573 N N . GLN D 3 116 ? 20.567 85.513 -17.465 1.00 39.98 152 GLN B N 1
ATOM 3574 C CA . GLN D 3 116 ? 21.916 86.068 -17.595 1.00 39.65 152 GLN B CA 1
ATOM 3575 C C . GLN D 3 116 ? 22.602 85.499 -18.828 1.00 40.22 152 GLN B C 1
ATOM 3576 O O . GLN D 3 116 ? 23.439 86.167 -19.432 1.00 44.18 152 GLN B O 1
ATOM 3582 N N . LYS D 3 117 ? 22.205 84.299 -19.245 1.00 41.07 153 LYS B N 1
ATOM 3583 C CA . LYS D 3 117 ? 22.788 83.669 -20.436 1.00 41.60 153 LYS B CA 1
ATOM 3584 C C . LYS D 3 117 ? 22.185 84.269 -21.701 1.00 42.46 153 LYS B C 1
ATOM 3585 O O . LYS D 3 117 ? 22.903 84.593 -22.649 1.00 39.43 153 LYS B O 1
ATOM 3591 N N . LEU D 3 118 ? 20.853 84.335 -21.736 1.00 46.92 154 LEU B N 1
ATOM 3592 C CA . LEU D 3 118 ? 20.118 84.884 -22.882 1.00 49.05 154 LEU B CA 1
ATOM 3593 C C . LEU D 3 118 ? 20.452 86.354 -23.098 1.00 47.89 154 LEU B C 1
ATOM 3594 O O . LEU D 3 118 ? 20.528 86.777 -24.238 1.00 48.40 154 LEU B O 1
ATOM 3599 N N . GLN D 3 119 ? 20.632 87.127 -22.016 1.00 51.14 155 GLN B N 1
ATOM 3600 C CA . GLN D 3 119 ? 21.005 88.549 -22.110 1.00 51.32 155 GLN B CA 1
ATOM 3601 C C . GLN D 3 119 ? 22.371 88.525 -22.749 1.00 52.71 155 GLN B C 1
ATOM 3602 O O . GLN D 3 119 ? 22.563 89.097 -23.811 1.00 54.56 155 GLN B O 1
ATOM 3608 N N . ARG D 3 120 ? 23.307 87.822 -22.107 1.00 55.84 156 ARG B N 1
ATOM 3609 C CA . ARG D 3 120 ? 24.672 87.693 -22.616 1.00 56.57 156 ARG B CA 1
ATOM 3610 C C . ARG D 3 120 ? 24.679 87.141 -24.034 1.00 56.21 156 ARG B C 1
ATOM 3611 O O . ARG D 3 120 ? 25.547 87.445 -24.814 1.00 53.91 156 ARG B O 1
ATOM 3619 N N . GLN D 3 121 ? 23.683 86.365 -24.395 1.00 56.66 157 GLN B N 1
ATOM 3620 C CA . GLN D 3 121 ? 23.671 85.807 -25.723 1.00 59.32 157 GLN B CA 1
ATOM 3621 C C . GLN D 3 121 ? 23.024 86.796 -26.684 1.00 62.21 157 GLN B C 1
ATOM 3622 O O . GLN D 3 121 ? 23.434 86.927 -27.829 1.00 58.84 157 GLN B O 1
ATOM 3628 N N . ARG D 3 122 ? 22.032 87.527 -26.198 1.00 66.00 158 ARG B N 1
ATOM 3629 C CA . ARG D 3 122 ? 21.295 88.476 -27.022 1.00 71.05 158 ARG B CA 1
ATOM 3630 C C . ARG D 3 122 ? 22.108 89.712 -27.262 1.00 73.81 158 ARG B C 1
ATOM 3631 O O . ARG D 3 122 ? 22.422 90.036 -28.396 1.00 75.80 158 ARG B O 1
ATOM 3639 N N . LEU D 3 123 ? 22.518 90.372 -26.190 1.00 81.07 159 LEU B N 1
ATOM 3640 C CA . LEU D 3 123 ? 23.322 91.574 -26.330 1.00 88.47 159 LEU B CA 1
ATOM 3641 C C . LEU D 3 123 ? 24.712 91.200 -26.830 1.00 89.65 159 LEU B C 1
ATOM 3642 O O . LEU D 3 123 ? 25.658 91.964 -26.706 1.00 92.05 159 LEU B O 1
ATOM 3647 N N . ARG D 3 124 ? 24.812 89.984 -27.357 1.00 91.59 160 ARG B N 1
ATOM 3648 C CA . ARG D 3 124 ? 26.019 89.432 -27.930 1.00 95.38 160 ARG B CA 1
ATOM 3649 C C . ARG D 3 124 ? 26.192 90.059 -29.308 1.00 95.98 160 ARG B C 1
ATOM 3650 O O . ARG D 3 124 ? 26.717 91.168 -29.429 1.00 96.75 160 ARG B O 1
ATOM 3658 N N . SER D 3 125 ? 25.702 89.362 -30.334 1.00 95.67 161 SER B N 1
ATOM 3659 C CA . SER D 3 125 ? 25.805 89.806 -31.728 1.00 98.02 161 SER B CA 1
ATOM 3660 C C . SER D 3 125 ? 25.312 91.238 -31.973 1.00 95.44 161 SER B C 1
ATOM 3661 O O . SER D 3 125 ? 25.985 92.048 -32.614 1.00 97.04 161 SER B O 1
ATOM 3664 N N . ARG D 3 126 ? 24.109 91.510 -31.492 1.00 92.49 162 ARG B N 1
ATOM 3665 C CA . ARG D 3 126 ? 23.461 92.803 -31.639 1.00 90.41 162 ARG B CA 1
ATOM 3666 C C . ARG D 3 126 ? 23.900 93.737 -30.468 1.00 86.98 162 ARG B C 1
ATOM 3667 O O . ARG D 3 126 ? 24.729 93.341 -29.649 1.00 87.54 162 ARG B O 1
ATOM 3675 N N . PRO D 3 127 ? 23.454 95.016 -30.449 1.00 82.43 163 PRO B N 1
ATOM 3676 C CA . PRO D 3 127 ? 23.802 95.989 -29.396 1.00 75.95 163 PRO B CA 1
ATOM 3677 C C . PRO D 3 127 ? 23.603 95.710 -27.879 1.00 70.84 163 PRO B C 1
ATOM 3678 O O . PRO D 3 127 ? 22.799 94.880 -27.467 1.00 66.92 163 PRO B O 1
ATOM 3682 N N . GLN D 3 128 ? 24.269 96.565 -27.092 1.00 66.39 164 GLN B N 1
ATOM 3683 C CA . GLN D 3 128 ? 24.416 96.566 -25.613 1.00 57.21 164 GLN B CA 1
ATOM 3684 C C . GLN D 3 128 ? 23.336 96.474 -24.526 1.00 54.37 164 GLN B C 1
ATOM 3685 O O . GLN D 3 128 ? 23.616 95.955 -23.452 1.00 54.87 164 GLN B O 1
ATOM 3691 N N . GLY D 3 129 ? 22.133 96.978 -24.742 1.00 53.84 165 GLY B N 1
ATOM 3692 C CA . GLY D 3 129 ? 21.159 96.897 -23.672 1.00 49.51 165 GLY B CA 1
ATOM 3693 C C . GLY D 3 129 ? 19.822 96.307 -24.044 1.00 53.69 165 GLY B C 1
ATOM 3694 O O . GLY D 3 129 ? 19.568 95.960 -25.194 1.00 54.32 165 GLY B O 1
ATOM 3695 N N . LEU D 3 130 ? 18.931 96.294 -23.065 1.00 58.07 166 LEU B N 1
ATOM 3696 C CA . LEU D 3 130 ? 17.588 95.752 -23.213 1.00 59.51 166 LEU B CA 1
ATOM 3697 C C . LEU D 3 130 ? 16.578 96.770 -22.693 1.00 61.06 166 LEU B C 1
ATOM 3698 O O . LEU D 3 130 ? 16.687 97.224 -21.552 1.00 60.71 166 LEU B O 1
ATOM 3703 N N . THR D 3 131 ? 15.617 97.165 -23.520 1.00 64.30 167 THR B N 1
ATOM 3704 C CA . THR D 3 131 ? 14.599 98.104 -23.056 1.00 65.36 167 THR B CA 1
ATOM 3705 C C . THR D 3 131 ? 13.676 97.278 -22.151 1.00 65.46 167 THR B C 1
ATOM 3706 O O . THR D 3 131 ? 13.809 96.053 -22.105 1.00 66.85 167 THR B O 1
ATOM 3710 N N . GLU D 3 132 ? 12.741 97.912 -21.446 1.00 64.12 168 GLU B N 1
ATOM 3711 C CA . GLU D 3 132 ? 11.835 97.171 -20.554 1.00 63.91 168 GLU B CA 1
ATOM 3712 C C . GLU D 3 132 ? 11.057 96.053 -21.250 1.00 62.49 168 GLU B C 1
ATOM 3713 O O . GLU D 3 132 ? 10.856 94.968 -20.682 1.00 58.77 168 GLU B O 1
ATOM 3719 N N . ALA D 3 133 ? 10.617 96.326 -22.475 1.00 60.61 169 ALA B N 1
ATOM 3720 C CA . ALA D 3 133 ? 9.898 95.329 -23.247 1.00 59.19 169 ALA B CA 1
ATOM 3721 C C . ALA D 3 133 ? 10.862 94.134 -23.366 1.00 58.21 169 ALA B C 1
ATOM 3722 O O . ALA D 3 133 ? 10.561 93.026 -22.911 1.00 56.08 169 ALA B O 1
ATOM 3724 N N . GLU D 3 134 ? 12.075 94.423 -23.829 1.00 55.99 170 GLU B N 1
ATOM 3725 C CA . GLU D 3 134 ? 13.115 93.418 -24.002 1.00 52.57 170 GLU B CA 1
ATOM 3726 C C . GLU D 3 134 ? 13.513 92.588 -22.763 1.00 54.50 170 GLU B C 1
ATOM 3727 O O . GLU D 3 134 ? 13.925 91.433 -22.899 1.00 54.16 170 GLU B O 1
ATOM 3733 N N . GLN D 3 135 ? 13.443 93.169 -21.568 1.00 55.66 171 GLN B N 1
ATOM 3734 C CA . GLN D 3 135 ? 13.797 92.428 -20.363 1.00 56.18 171 GLN B CA 1
ATOM 3735 C C . GLN D 3 135 ? 12.609 91.572 -19.925 1.00 58.67 171 GLN B C 1
ATOM 3736 O O . GLN D 3 135 ? 12.774 90.574 -19.222 1.00 60.60 171 GLN B O 1
ATOM 3742 N N . ARG D 3 136 ? 11.416 91.939 -20.384 1.00 60.49 172 ARG B N 1
ATOM 3743 C CA . ARG D 3 136 ? 10.196 91.204 -20.045 1.00 58.03 172 ARG B CA 1
ATOM 3744 C C . ARG D 3 136 ? 10.129 89.920 -20.888 1.00 57.23 172 ARG B C 1
ATOM 3745 O O . ARG D 3 136 ? 9.772 88.859 -20.378 1.00 54.64 172 ARG B O 1
ATOM 3753 N N . GLU D 3 137 ? 10.454 90.024 -22.181 1.00 54.74 173 GLU B N 1
ATOM 3754 C CA . GLU D 3 137 ? 10.419 88.862 -23.062 1.00 52.34 173 GLU B CA 1
ATOM 3755 C C . GLU D 3 137 ? 11.518 87.884 -22.716 1.00 52.25 173 GLU B C 1
ATOM 3756 O O . GLU D 3 137 ? 11.405 86.701 -23.019 1.00 54.60 173 GLU B O 1
ATOM 3762 N N . LEU D 3 138 ? 12.561 88.377 -22.047 1.00 54.40 174 LEU B N 1
ATOM 3763 C CA . LEU D 3 138 ? 13.685 87.547 -21.613 1.00 52.56 174 LEU B CA 1
ATOM 3764 C C . LEU D 3 138 ? 13.255 86.597 -20.507 1.00 52.82 174 LEU B C 1
ATOM 3765 O O . LEU D 3 138 ? 13.618 85.424 -20.500 1.00 53.04 174 LEU B O 1
ATOM 3770 N N . GLU D 3 139 ? 12.491 87.120 -19.560 1.00 52.00 175 GLU B N 1
ATOM 3771 C CA . GLU D 3 139 ? 12.001 86.316 -18.456 1.00 51.95 175 GLU B CA 1
ATOM 3772 C C . GLU D 3 139 ? 10.891 85.351 -18.891 1.00 50.33 175 GLU B C 1
ATOM 3773 O O . GLU D 3 139 ? 10.350 84.636 -18.070 1.00 50.21 175 GLU B O 1
ATOM 3779 N N . GLN D 3 140 ? 10.489 85.368 -20.157 1.00 53.42 176 GLN B N 1
ATOM 3780 C CA . GLN D 3 140 ? 9.461 84.426 -20.610 1.00 55.58 176 GLN B CA 1
ATOM 3781 C C . GLN D 3 140 ? 10.156 83.211 -21.247 1.00 56.17 176 GLN B C 1
ATOM 3782 O O . GLN D 3 140 ? 9.850 82.053 -20.915 1.00 50.55 176 GLN B O 1
ATOM 3788 N N . GLU D 3 141 ? 11.156 83.477 -22.084 1.00 54.23 177 GLU B N 1
ATOM 3789 C CA . GLU D 3 141 ? 11.916 82.414 -22.732 1.00 54.51 177 GLU B CA 1
ATOM 3790 C C . GLU D 3 141 ? 12.911 81.814 -21.734 1.00 54.50 177 GLU B C 1
ATOM 3791 O O . GLU D 3 141 ? 13.927 81.247 -22.110 1.00 58.05 177 GLU B O 1
ATOM 3797 N N . ALA D 3 142 ? 12.616 81.978 -20.452 1.00 55.23 178 ALA B N 1
ATOM 3798 C CA . ALA D 3 142 ? 13.423 81.462 -19.352 1.00 54.22 178 ALA B CA 1
ATOM 3799 C C . ALA D 3 142 ? 12.418 80.842 -18.422 1.00 56.15 178 ALA B C 1
ATOM 3800 O O . ALA D 3 142 ? 12.754 79.975 -17.635 1.00 60.89 178 ALA B O 1
ATOM 3802 N N . LYS D 3 143 ? 11.175 81.298 -18.492 1.00 58.41 179 LYS B N 1
ATOM 3803 C CA . LYS D 3 143 ? 10.147 80.698 -17.671 1.00 61.88 179 LYS B CA 1
ATOM 3804 C C . LYS D 3 143 ? 9.713 79.467 -18.461 1.00 64.61 179 LYS B C 1
ATOM 3805 O O . LYS D 3 143 ? 9.561 78.375 -17.898 1.00 63.92 179 LYS B O 1
ATOM 3811 N N . GLU D 3 144 ? 9.526 79.662 -19.770 1.00 66.04 180 GLU B N 1
ATOM 3812 C CA . GLU D 3 144 ? 9.112 78.601 -20.684 1.00 66.11 180 GLU B CA 1
ATOM 3813 C C . GLU D 3 144 ? 10.306 77.839 -21.216 1.00 62.21 180 GLU B C 1
ATOM 3814 O O . GLU D 3 144 ? 10.191 77.027 -22.121 1.00 67.32 180 GLU B O 1
ATOM 3820 N N . LEU D 3 145 ? 11.469 78.131 -20.678 1.00 56.18 181 LEU B N 1
ATOM 3821 C CA . LEU D 3 145 ? 12.647 77.405 -21.077 1.00 56.98 181 LEU B CA 1
ATOM 3822 C C . LEU D 3 145 ? 12.874 76.400 -19.941 1.00 63.00 181 LEU B C 1
ATOM 3823 O O . LEU D 3 145 ? 13.244 75.246 -20.170 1.00 67.65 181 LEU B O 1
ATOM 3828 N N . LYS D 3 146 ? 12.582 76.851 -18.721 1.00 64.56 182 LYS B N 1
ATOM 3829 C CA . LYS D 3 146 ? 12.712 76.076 -17.490 1.00 62.50 182 LYS B CA 1
ATOM 3830 C C . LYS D 3 146 ? 11.859 74.813 -17.618 1.00 64.43 182 LYS B C 1
ATOM 3831 O O . LYS D 3 146 ? 12.359 73.692 -17.520 1.00 65.09 182 LYS B O 1
ATOM 3837 N N . LYS D 3 147 ? 10.586 75.024 -17.937 1.00 64.93 183 LYS B N 1
ATOM 3838 C CA . LYS D 3 147 ? 9.600 73.963 -18.084 1.00 63.67 183 LYS B CA 1
ATOM 3839 C C . LYS D 3 147 ? 9.975 72.838 -19.041 1.00 61.22 183 LYS B C 1
ATOM 3840 O O . LYS D 3 147 ? 9.447 71.734 -18.908 1.00 64.85 183 LYS B O 1
ATOM 3846 N N . VAL D 3 148 ? 10.854 73.105 -20.009 1.00 56.32 184 VAL B N 1
ATOM 3847 C CA . VAL D 3 148 ? 11.260 72.077 -20.982 1.00 53.78 184 VAL B CA 1
ATOM 3848 C C . VAL D 3 148 ? 12.708 71.606 -20.835 1.00 51.86 184 VAL B C 1
ATOM 3849 O O . VAL D 3 148 ? 13.093 70.619 -21.460 1.00 52.17 184 VAL B O 1
ATOM 3853 N N . MET D 3 149 ? 13.489 72.256 -19.967 1.00 49.93 185 MET B N 1
ATOM 3854 C CA . MET D 3 149 ? 14.891 71.883 -19.786 1.00 43.81 185 MET B CA 1
ATOM 3855 C C . MET D 3 149 ? 15.186 70.742 -18.792 1.00 43.58 185 MET B C 1
ATOM 3856 O O . MET D 3 149 ? 14.859 70.831 -17.601 1.00 42.34 185 MET B O 1
ATOM 3861 N N . ASP D 3 150 ? 15.849 69.698 -19.298 1.00 40.78 186 ASP B N 1
ATOM 3862 C CA . ASP D 3 150 ? 16.243 68.527 -18.513 1.00 36.69 186 ASP B CA 1
ATOM 3863 C C . ASP D 3 150 ? 17.534 68.841 -17.794 1.00 36.10 186 ASP B C 1
ATOM 3864 O O . ASP D 3 150 ? 18.604 68.893 -18.390 1.00 35.86 186 ASP B O 1
ATOM 3869 N N . LEU D 3 151 ? 17.458 69.008 -16.491 1.00 37.11 187 LEU B N 1
ATOM 3870 C CA . LEU D 3 151 ? 18.654 69.339 -15.747 1.00 39.79 187 LEU B CA 1
ATOM 3871 C C . LEU D 3 151 ? 19.569 68.151 -15.423 1.00 40.70 187 LEU B C 1
ATOM 3872 O O . LEU D 3 151 ? 20.570 68.319 -14.698 1.00 35.58 187 LEU B O 1
ATOM 3877 N N . SER D 3 152 ? 19.239 66.961 -15.937 1.00 41.90 188 SER B N 1
ATOM 3878 C CA . SER D 3 152 ? 20.064 65.778 -15.666 1.00 43.84 188 SER B CA 1
ATOM 3879 C C . SER D 3 152 ? 20.882 65.272 -16.860 1.00 43.34 188 SER B C 1
ATOM 3880 O O . SER D 3 152 ? 21.609 64.280 -16.753 1.00 46.67 188 SER B O 1
ATOM 3883 N N . ILE D 3 153 ? 20.803 65.994 -17.976 1.00 44.80 189 ILE B N 1
ATOM 3884 C CA . ILE D 3 153 ? 21.517 65.642 -19.203 1.00 42.81 189 ILE B CA 1
ATOM 3885 C C . ILE D 3 153 ? 22.069 66.908 -19.857 1.00 43.81 189 ILE B C 1
ATOM 3886 O O . ILE D 3 153 ? 21.346 67.885 -20.037 1.00 48.70 189 ILE B O 1
ATOM 3891 N N . VAL D 3 154 ? 23.340 66.895 -20.220 1.00 40.20 190 VAL B N 1
ATOM 3892 C CA . VAL D 3 154 ? 23.951 68.034 -20.892 1.00 37.19 190 VAL B CA 1
ATOM 3893 C C . VAL D 3 154 ? 24.780 67.452 -22.012 1.00 38.04 190 VAL B C 1
ATOM 3894 O O . VAL D 3 154 ? 25.041 66.255 -22.021 1.00 39.78 190 VAL B O 1
ATOM 3898 N N . ARG D 3 155 ? 25.148 68.274 -22.981 1.00 39.42 191 ARG B N 1
ATOM 3899 C CA . ARG D 3 155 ? 26.031 67.834 -24.067 1.00 41.63 191 ARG B CA 1
ATOM 3900 C C . ARG D 3 155 ? 27.185 68.849 -24.129 1.00 39.47 191 ARG B C 1
ATOM 3901 O O . ARG D 3 155 ? 26.982 70.027 -23.825 1.00 40.71 191 ARG B O 1
ATOM 3909 N N . LEU D 3 156 ? 28.389 68.402 -24.484 1.00 39.80 192 LEU B N 1
ATOM 3910 C CA . LEU D 3 156 ? 29.538 69.313 -24.601 1.00 37.35 192 LEU B CA 1
ATOM 3911 C C . LEU D 3 156 ? 29.654 69.877 -26.020 1.00 38.08 192 LEU B C 1
ATOM 3912 O O . LEU D 3 156 ? 29.557 69.134 -27.003 1.00 38.67 192 LEU B O 1
ATOM 3917 N N . ARG D 3 157 ? 29.830 71.191 -26.123 1.00 39.44 193 ARG B N 1
ATOM 3918 C CA . ARG D 3 157 ? 29.970 71.840 -27.425 1.00 38.62 193 ARG B CA 1
ATOM 3919 C C . ARG D 3 157 ? 31.340 72.467 -27.558 1.00 35.80 193 ARG B C 1
ATOM 3920 O O . ARG D 3 157 ? 31.782 73.209 -26.679 1.00 35.96 193 ARG B O 1
ATOM 3928 N N . PHE D 3 158 ? 32.019 72.101 -28.642 1.00 38.19 194 PHE B N 1
ATOM 3929 C CA . PHE D 3 158 ? 33.360 72.571 -28.962 1.00 31.88 194 PHE B CA 1
ATOM 3930 C C . PHE D 3 158 ? 33.305 73.467 -30.194 1.00 38.82 194 PHE B C 1
ATOM 3931 O O . PHE D 3 158 ? 33.009 73.009 -31.320 1.00 33.09 194 PHE B O 1
ATOM 3939 N N . SER D 3 159 ? 33.559 74.753 -29.953 1.00 38.72 195 SER B N 1
ATOM 3940 C CA . SER D 3 159 ? 33.548 75.789 -30.986 1.00 37.69 195 SER B CA 1
ATOM 3941 C C . SER D 3 159 ? 34.987 76.283 -31.192 1.00 36.79 195 SER B C 1
ATOM 3942 O O . SER D 3 159 ? 35.571 76.897 -30.291 1.00 36.19 195 SER B O 1
ATOM 3945 N N . ALA D 3 160 ? 35.588 75.936 -32.330 1.00 35.27 196 ALA B N 1
ATOM 3946 C CA . ALA D 3 160 ? 36.966 76.344 -32.621 1.00 41.37 196 ALA B CA 1
ATOM 3947 C C . ALA D 3 160 ? 37.050 77.638 -33.459 1.00 41.35 196 ALA B C 1
ATOM 3948 O O . ALA D 3 160 ? 36.174 77.918 -34.290 1.00 36.73 196 ALA B O 1
ATOM 3950 N N . PHE D 3 161 ? 38.085 78.440 -33.200 1.00 43.67 197 PHE B N 1
ATOM 3951 C CA . PHE D 3 161 ? 38.292 79.719 -33.893 1.00 47.82 197 PHE B CA 1
ATOM 3952 C C . PHE D 3 161 ? 39.748 79.998 -34.292 1.00 49.03 197 PHE B C 1
ATOM 3953 O O . PHE D 3 161 ? 40.608 80.290 -33.452 1.00 52.80 197 PHE B O 1
ATOM 3961 N N . LEU D 3 162 ? 39.990 79.922 -35.597 1.00 52.41 198 LEU B N 1
ATOM 3962 C CA . LEU D 3 162 ? 41.297 80.162 -36.201 1.00 51.34 198 LEU B CA 1
ATOM 3963 C C . LEU D 3 162 ? 41.513 81.668 -36.224 1.00 50.08 198 LEU B C 1
ATOM 3964 O O . LEU D 3 162 ? 40.616 82.426 -36.579 1.00 47.34 198 LEU B O 1
ATOM 3969 N N . ARG D 3 163 ? 42.716 82.093 -35.868 1.00 52.69 199 ARG B N 1
ATOM 3970 C CA . ARG D 3 163 ? 43.042 83.517 -35.791 1.00 53.24 199 ARG B CA 1
ATOM 3971 C C . ARG D 3 163 ? 43.287 84.118 -37.143 1.00 50.98 199 ARG B C 1
ATOM 3972 O O . ARG D 3 163 ? 42.351 84.310 -37.896 1.00 50.85 199 ARG B O 1
ATOM 3980 N N . SER D 3 164 ? 37.446 86.272 -34.351 1.00 53.71 206 SER B N 1
ATOM 3981 C CA . SER D 3 164 ? 38.086 85.130 -34.988 1.00 45.17 206 SER B CA 1
ATOM 3982 C C . SER D 3 164 ? 37.154 84.339 -35.927 1.00 45.52 206 SER B C 1
ATOM 3983 O O . SER D 3 164 ? 35.927 84.492 -35.893 1.00 45.13 206 SER B O 1
ATOM 3986 N N . LEU D 3 165 ? 37.758 83.527 -36.789 1.00 43.34 207 LEU B N 1
ATOM 3987 C CA . LEU D 3 165 ? 37.045 82.737 -37.790 1.00 44.02 207 LEU B CA 1
ATOM 3988 C C . LEU D 3 165 ? 36.530 81.451 -37.188 1.00 40.03 207 LEU B C 1
ATOM 3989 O O . LEU D 3 165 ? 37.327 80.608 -36.803 1.00 41.81 207 LEU B O 1
ATOM 3994 N N . PRO D 3 166 ? 35.197 81.240 -37.196 1.00 39.01 208 PRO B N 1
ATOM 3995 C CA . PRO D 3 166 ? 34.565 80.041 -36.628 1.00 38.53 208 PRO B CA 1
ATOM 3996 C C . PRO D 3 166 ? 34.495 78.772 -37.472 1.00 38.72 208 PRO B C 1
ATOM 3997 O O . PRO D 3 166 ? 34.061 78.822 -38.624 1.00 43.00 208 PRO B O 1
ATOM 4001 N N . LEU D 3 167 ? 34.904 77.638 -36.899 1.00 38.78 209 LEU B N 1
ATOM 4002 C CA . LEU D 3 167 ? 34.793 76.331 -37.577 1.00 39.05 209 LEU B CA 1
ATOM 4003 C C . LEU D 3 167 ? 33.485 75.813 -37.039 1.00 42.44 209 LEU B C 1
ATOM 4004 O O . LEU D 3 167 ? 33.120 76.171 -35.922 1.00 41.09 209 LEU B O 1
ATOM 4009 N N . LYS D 3 168 ? 32.775 74.980 -37.801 1.00 50.58 210 LYS B N 1
ATOM 4010 C CA . LYS D 3 168 ? 31.477 74.455 -37.338 1.00 54.42 210 LYS B CA 1
ATOM 4011 C C . LYS D 3 168 ? 31.567 73.755 -35.948 1.00 54.12 210 LYS B C 1
ATOM 4012 O O . LYS D 3 168 ? 32.463 72.921 -35.699 1.00 51.89 210 LYS B O 1
ATOM 4018 N N . PRO D 3 169 ? 30.649 74.113 -35.024 1.00 52.92 211 PRO B N 1
ATOM 4019 C CA . PRO D 3 169 ? 30.630 73.532 -33.676 1.00 50.64 211 PRO B CA 1
ATOM 4020 C C . PRO D 3 169 ? 30.333 72.048 -33.770 1.00 47.31 211 PRO B C 1
ATOM 4021 O O . PRO D 3 169 ? 29.456 71.649 -34.547 1.00 39.80 211 PRO B O 1
ATOM 4025 N N . VAL D 3 170 ? 31.059 71.254 -32.973 1.00 49.15 212 VAL B N 1
ATOM 4026 C CA . VAL D 3 170 ? 30.917 69.785 -32.897 1.00 44.59 212 VAL B CA 1
ATOM 4027 C C . VAL D 3 170 ? 30.351 69.412 -31.512 1.00 45.13 212 VAL B C 1
ATOM 4028 O O . VAL D 3 170 ? 30.943 69.732 -30.465 1.00 40.03 212 VAL B O 1
ATOM 4032 N N . ILE D 3 171 ? 29.183 68.774 -31.509 1.00 43.78 213 ILE B N 1
ATOM 4033 C CA . ILE D 3 171 ? 28.544 68.398 -30.256 1.00 45.50 213 ILE B CA 1
ATOM 4034 C C . ILE D 3 171 ? 28.769 66.941 -29.899 1.00 42.40 213 ILE B C 1
ATOM 4035 O O . ILE D 3 171 ? 28.666 66.069 -30.742 1.00 40.21 213 ILE B O 1
ATOM 4040 N N . SER D 3 172 ? 29.117 66.707 -28.640 1.00 45.01 214 SER B N 1
ATOM 4041 C CA . SER D 3 172 ? 29.373 65.369 -28.130 1.00 45.73 214 SER B CA 1
ATOM 4042 C C . SER D 3 172 ? 28.062 64.673 -27.804 1.00 44.53 214 SER B C 1
ATOM 4043 O O . SER D 3 172 ? 26.993 65.275 -27.869 1.00 47.74 214 SER B O 1
ATOM 4046 N N . GLN D 3 173 ? 28.177 63.405 -27.424 1.00 46.09 215 GLN B N 1
ATOM 4047 C CA . GLN D 3 173 ? 27.045 62.567 -27.060 1.00 43.88 215 GLN B CA 1
ATOM 4048 C C . GLN D 3 173 ? 26.571 63.035 -25.687 1.00 41.36 215 GLN B C 1
ATOM 4049 O O . GLN D 3 173 ? 27.309 63.713 -24.979 1.00 43.55 215 GLN B O 1
ATOM 4055 N N . PRO D 3 174 ? 25.323 62.724 -25.306 1.00 39.47 216 PRO B N 1
ATOM 4056 C CA . PRO D 3 174 ? 24.822 63.154 -23.987 1.00 37.88 216 PRO B CA 1
ATOM 4057 C C . PRO D 3 174 ? 25.621 62.668 -22.748 1.00 35.67 216 PRO B C 1
ATOM 4058 O O . PRO D 3 174 ? 26.255 61.608 -22.773 1.00 35.30 216 PRO B O 1
ATOM 4062 N N . ILE D 3 175 ? 25.617 63.475 -21.686 1.00 33.87 217 ILE B N 1
ATOM 4063 C CA . ILE D 3 175 ? 26.287 63.144 -20.432 1.00 28.97 217 ILE B CA 1
ATOM 4064 C C . ILE D 3 175 ? 25.207 63.141 -19.372 1.00 32.92 217 ILE B C 1
ATOM 4065 O O . ILE D 3 175 ? 24.501 64.130 -19.223 1.00 38.06 217 ILE B O 1
ATOM 4070 N N . HIS D 3 176 ? 25.023 62.031 -18.666 1.00 35.25 218 HIS B N 1
ATOM 4071 C CA . HIS D 3 176 ? 23.973 61.973 -17.642 1.00 37.98 218 HIS B CA 1
ATOM 4072 C C . HIS D 3 176 ? 24.477 62.146 -16.211 1.00 37.34 218 HIS B C 1
ATOM 4073 O O . HIS D 3 176 ? 25.566 61.646 -15.856 1.00 39.25 218 HIS B O 1
ATOM 4080 N N . ASP D 3 177 ? 23.633 62.774 -15.382 1.00 35.83 219 ASP B N 1
ATOM 4081 C CA . ASP D 3 177 ? 23.935 63.028 -13.955 1.00 38.17 219 ASP B CA 1
ATOM 4082 C C . ASP D 3 177 ? 23.793 61.743 -13.136 1.00 34.42 219 ASP B C 1
ATOM 4083 O O . ASP D 3 177 ? 22.693 61.216 -13.004 1.00 36.04 219 ASP B O 1
ATOM 4088 N N . SER D 3 178 ? 24.916 61.263 -12.597 1.00 38.72 220 SER B N 1
ATOM 4089 C CA . SER D 3 178 ? 24.990 60.041 -11.793 1.00 37.86 220 SER B CA 1
ATOM 4090 C C . SER D 3 178 ? 24.431 60.172 -10.369 1.00 39.34 220 SER B C 1
ATOM 4091 O O . SER D 3 178 ? 24.668 59.316 -9.517 1.00 41.94 220 SER B O 1
ATOM 4094 N N . LYS D 3 179 ? 23.794 61.294 -10.079 1.00 44.64 221 LYS B N 1
ATOM 4095 C CA . LYS D 3 179 ? 23.222 61.538 -8.765 1.00 42.42 221 LYS B CA 1
ATOM 4096 C C . LYS D 3 179 ? 21.725 61.578 -8.961 1.00 40.58 221 LYS B C 1
ATOM 4097 O O . LYS D 3 179 ? 20.954 61.223 -8.068 1.00 46.04 221 LYS B O 1
ATOM 4103 N N . SER D 3 180 ? 21.317 62.010 -10.146 1.00 38.92 222 SER B N 1
ATOM 4104 C CA . SER D 3 180 ? 19.909 62.085 -10.494 1.00 37.18 222 SER B CA 1
ATOM 4105 C C . SER D 3 180 ? 19.361 60.659 -10.330 1.00 37.71 222 SER B C 1
ATOM 4106 O O . SER D 3 180 ? 20.021 59.697 -10.709 1.00 37.38 222 SER B O 1
ATOM 4109 N N . PRO D 3 181 ? 18.178 60.507 -9.710 1.00 39.62 223 PRO B N 1
ATOM 4110 C CA . PRO D 3 181 ? 17.509 59.227 -9.469 1.00 42.34 223 PRO B CA 1
ATOM 4111 C C . PRO D 3 181 ? 17.443 58.318 -10.702 1.00 43.77 223 PRO B C 1
ATOM 4112 O O . PRO D 3 181 ? 17.741 57.119 -10.617 1.00 51.03 223 PRO B O 1
ATOM 4116 N N . GLY D 3 182 ? 17.098 58.906 -11.848 1.00 44.51 224 GLY B N 1
ATOM 4117 C CA . GLY D 3 182 ? 16.966 58.164 -13.095 1.00 39.22 224 GLY B CA 1
ATOM 4118 C C . GLY D 3 182 ? 18.215 57.904 -13.919 1.00 40.81 224 GLY B C 1
ATOM 4119 O O . GLY D 3 182 ? 18.115 57.413 -15.045 1.00 45.18 224 GLY B O 1
ATOM 4120 N N . ALA D 3 183 ? 19.392 58.176 -13.363 1.00 39.74 225 ALA B N 1
ATOM 4121 C CA . ALA D 3 183 ? 20.657 57.955 -14.074 1.00 40.09 225 ALA B CA 1
ATOM 4122 C C . ALA D 3 183 ? 21.746 57.477 -13.120 1.00 41.30 225 ALA B C 1
ATOM 4123 O O . ALA D 3 183 ? 22.937 57.534 -13.421 1.00 45.42 225 ALA B O 1
ATOM 4125 N N . SER D 3 184 ? 21.316 56.958 -11.977 1.00 44.29 226 SER B N 1
ATOM 4126 C CA . SER D 3 184 ? 22.205 56.453 -10.944 1.00 40.45 226 SER B CA 1
ATOM 4127 C C . SER D 3 184 ? 22.827 55.120 -11.393 1.00 38.92 226 SER B C 1
ATOM 4128 O O . SER D 3 184 ? 22.288 54.438 -12.265 1.00 36.14 226 SER B O 1
ATOM 4131 N N . ASN D 3 185 ? 23.975 54.772 -10.826 1.00 39.07 227 ASN B N 1
ATOM 4132 C CA . ASN D 3 185 ? 24.644 53.523 -11.154 1.00 45.45 227 ASN B CA 1
ATOM 4133 C C . ASN D 3 185 ? 23.824 52.352 -10.599 1.00 45.29 227 ASN B C 1
ATOM 4134 O O . ASN D 3 185 ? 23.487 52.358 -9.421 1.00 45.04 227 ASN B O 1
ATOM 4139 N N . LEU D 3 186 ? 23.426 51.406 -11.454 1.00 41.98 228 LEU B N 1
ATOM 4140 C CA . LEU D 3 186 ? 22.663 50.243 -10.992 1.00 41.11 228 LEU B CA 1
ATOM 4141 C C . LEU D 3 186 ? 23.587 49.148 -10.418 1.00 42.02 228 LEU B C 1
ATOM 4142 O O . LEU D 3 186 ? 24.557 48.729 -11.066 1.00 41.37 228 LEU B O 1
ATOM 4147 N N . LYS D 3 187 ? 23.299 48.700 -9.198 1.00 42.33 229 LYS B N 1
ATOM 4148 C CA . LYS D 3 187 ? 24.099 47.657 -8.536 1.00 42.92 229 LYS B CA 1
ATOM 4149 C C . LYS D 3 187 ? 23.284 46.659 -7.685 1.00 39.76 229 LYS B C 1
ATOM 4150 O O . LYS D 3 187 ? 22.363 47.033 -6.936 1.00 35.35 229 LYS B O 1
ATOM 4156 N N . ILE D 3 188 ? 23.612 45.381 -7.844 1.00 36.07 230 ILE B N 1
ATOM 4157 C CA . ILE D 3 188 ? 22.975 44.300 -7.088 1.00 36.10 230 ILE B CA 1
ATOM 4158 C C . ILE D 3 188 ? 23.930 44.017 -5.933 1.00 33.32 230 ILE B C 1
ATOM 4159 O O . ILE D 3 188 ? 25.032 43.503 -6.136 1.00 34.37 230 ILE B O 1
ATOM 4164 N N . SER D 3 189 ? 23.524 44.416 -4.739 1.00 28.50 231 SER B N 1
ATOM 4165 C CA . SER D 3 189 ? 24.336 44.221 -3.560 1.00 31.64 231 SER B CA 1
ATOM 4166 C C . SER D 3 189 ? 24.375 42.770 -3.080 1.00 32.39 231 SER B C 1
ATOM 4167 O O . SER D 3 189 ? 25.425 42.120 -3.128 1.00 32.51 231 SER B O 1
ATOM 4170 N N . ARG D 3 190 ? 23.245 42.294 -2.556 1.00 34.98 232 ARG B N 1
ATOM 4171 C CA . ARG D 3 190 ? 23.105 40.924 -2.045 1.00 33.13 232 ARG B CA 1
ATOM 4172 C C . ARG D 3 190 ? 21.806 40.329 -2.541 1.00 31.51 232 ARG B C 1
ATOM 4173 O O . ARG D 3 190 ? 20.830 41.048 -2.777 1.00 25.61 232 ARG B O 1
ATOM 4181 N N . MET D 3 191 ? 21.754 39.004 -2.522 1.00 29.68 233 MET B N 1
ATOM 4182 C CA . MET D 3 191 ? 20.579 38.271 -2.955 1.00 25.21 233 MET B CA 1
ATOM 4183 C C . MET D 3 191 ? 20.255 37.147 -1.990 1.00 28.28 233 MET B C 1
ATOM 4184 O O . MET D 3 191 ? 21.118 36.434 -1.504 1.00 26.58 233 MET B O 1
ATOM 4189 N N . ASP D 3 192 ? 18.983 37.076 -1.691 1.00 28.23 234 ASP B N 1
ATOM 4190 C CA . ASP D 3 192 ? 18.332 36.099 -0.843 1.00 31.09 234 ASP B CA 1
ATOM 4191 C C . ASP D 3 192 ? 18.786 34.680 -1.037 1.00 30.10 234 ASP B C 1
ATOM 4192 O O . ASP D 3 192 ? 19.086 33.956 -0.090 1.00 30.18 234 ASP B O 1
ATOM 4197 N N . LYS D 3 193 ? 18.490 34.225 -2.244 1.00 29.58 235 LYS B N 1
ATOM 4198 C CA . LYS D 3 193 ? 18.801 32.885 -2.669 1.00 31.79 235 LYS B CA 1
ATOM 4199 C C . LYS D 3 193 ? 19.243 32.973 -4.102 1.00 27.80 235 LYS B C 1
ATOM 4200 O O . LYS D 3 193 ? 18.791 33.835 -4.851 1.00 29.46 235 LYS B O 1
ATOM 4206 N N . THR D 3 194 ? 20.154 32.080 -4.453 1.00 29.51 236 THR B N 1
ATOM 4207 C CA . THR D 3 194 ? 20.739 32.013 -5.772 1.00 28.89 236 THR B CA 1
ATOM 4208 C C . THR D 3 194 ? 20.371 30.744 -6.499 1.00 24.56 236 THR B C 1
ATOM 4209 O O . THR D 3 194 ? 21.031 30.364 -7.446 1.00 27.10 236 THR B O 1
ATOM 4213 N N . ALA D 3 195 ? 19.329 30.070 -6.044 1.00 26.04 237 ALA B N 1
ATOM 4214 C CA . ALA D 3 195 ? 18.894 28.851 -6.708 1.00 23.31 237 ALA B CA 1
ATOM 4215 C C . ALA D 3 195 ? 17.418 28.677 -6.447 1.00 22.77 237 ALA B C 1
ATOM 4216 O O . ALA D 3 195 ? 16.877 29.289 -5.538 1.00 28.06 237 ALA B O 1
ATOM 4218 N N . GLY D 3 196 ? 16.750 27.906 -7.294 1.00 30.63 238 GLY B N 1
ATOM 4219 C CA . GLY D 3 196 ? 15.322 27.664 -7.134 1.00 27.13 238 GLY B CA 1
ATOM 4220 C C . GLY D 3 196 ? 14.869 26.653 -8.171 1.00 27.02 238 GLY B C 1
ATOM 4221 O O . GLY D 3 196 ? 15.707 26.101 -8.889 1.00 28.70 238 GLY B O 1
ATOM 4222 N N . SER D 3 197 ? 13.573 26.349 -8.215 1.00 27.19 239 SER B N 1
ATOM 4223 C CA . SER D 3 197 ? 13.047 25.395 -9.187 1.00 32.65 239 SER B CA 1
ATOM 4224 C C . SER D 3 197 ? 12.921 25.972 -10.591 1.00 34.76 239 SER B C 1
ATOM 4225 O O . SER D 3 197 ? 12.739 27.172 -10.777 1.00 38.92 239 SER B O 1
ATOM 4228 N N . VAL D 3 198 ? 12.922 25.092 -11.583 1.00 36.49 240 VAL B N 1
ATOM 4229 C CA . VAL D 3 198 ? 12.766 25.518 -12.968 1.00 36.40 240 VAL B CA 1
ATOM 4230 C C . VAL D 3 198 ? 11.396 26.183 -13.218 1.00 38.67 240 VAL B C 1
ATOM 4231 O O . VAL D 3 198 ? 11.267 26.980 -14.142 1.00 39.07 240 VAL B O 1
ATOM 4235 N N . ARG D 3 199 ? 10.380 25.846 -12.418 1.00 37.34 241 ARG B N 1
ATOM 4236 C CA . ARG D 3 199 ? 9.037 26.422 -12.579 1.00 39.09 241 ARG B CA 1
ATOM 4237 C C . ARG D 3 199 ? 9.015 27.922 -12.355 1.00 40.14 241 ARG B C 1
ATOM 4238 O O . ARG D 3 199 ? 8.038 28.618 -12.708 1.00 37.41 241 ARG B O 1
ATOM 4246 N N . GLY D 3 200 ? 10.056 28.393 -11.672 1.00 40.76 242 GLY B N 1
ATOM 4247 C CA . GLY D 3 200 ? 10.151 29.791 -11.316 1.00 36.96 242 GLY B CA 1
ATOM 4248 C C . GLY D 3 200 ? 9.120 29.942 -10.207 1.00 40.78 242 GLY B C 1
ATOM 4249 O O . GLY D 3 200 ? 8.583 28.933 -9.706 1.00 36.30 242 GLY B O 1
ATOM 4250 N N . GLY D 3 201 ? 8.860 31.190 -9.814 1.00 37.37 243 GLY B N 1
ATOM 4251 C CA . GLY D 3 201 ? 7.869 31.477 -8.797 1.00 33.21 243 GLY B CA 1
ATOM 4252 C C . GLY D 3 201 ? 8.442 31.525 -7.408 1.00 31.27 243 GLY B C 1
ATOM 4253 O O . GLY D 3 201 ? 7.692 31.613 -6.440 1.00 32.37 243 GLY B O 1
ATOM 4254 N N . ASP D 3 202 ? 9.761 31.431 -7.312 1.00 30.94 244 ASP B N 1
ATOM 4255 C CA . ASP D 3 202 ? 10.454 31.473 -6.040 1.00 29.41 244 ASP B CA 1
ATOM 4256 C C . ASP D 3 202 ? 10.612 32.913 -5.660 1.00 33.55 244 ASP B C 1
ATOM 4257 O O . ASP D 3 202 ? 11.026 33.725 -6.474 1.00 34.26 244 ASP B O 1
ATOM 4262 N N . GLU D 3 203 ? 10.255 33.243 -4.428 1.00 37.48 245 GLU B N 1
ATOM 4263 C CA . GLU D 3 203 ? 10.393 34.614 -3.941 1.00 38.04 245 GLU B CA 1
ATOM 4264 C C . GLU D 3 203 ? 11.859 34.905 -3.555 1.00 36.28 245 GLU B C 1
ATOM 4265 O O . GLU D 3 203 ? 12.509 34.110 -2.851 1.00 32.53 245 GLU B O 1
ATOM 4271 N N . VAL D 3 204 ? 12.357 36.032 -4.060 1.00 33.08 246 VAL B N 1
ATOM 4272 C CA . VAL D 3 204 ? 13.711 36.507 -3.830 1.00 31.51 246 VAL B CA 1
ATOM 4273 C C . VAL D 3 204 ? 13.721 37.934 -3.271 1.00 28.37 246 VAL B C 1
ATOM 4274 O O . VAL D 3 204 ? 12.913 38.767 -3.657 1.00 23.93 246 VAL B O 1
ATOM 4278 N N . TYR D 3 205 ? 14.589 38.151 -2.289 1.00 30.16 247 TYR B N 1
ATOM 4279 C CA . TYR D 3 205 ? 14.814 39.437 -1.636 1.00 26.03 247 TYR B CA 1
ATOM 4280 C C . TYR D 3 205 ? 16.181 39.899 -2.115 1.00 26.28 247 TYR B C 1
ATOM 4281 O O . TYR D 3 205 ? 17.200 39.395 -1.660 1.00 26.33 247 TYR B O 1
ATOM 4290 N N . LEU D 3 206 ? 16.182 40.789 -3.102 1.00 29.75 248 LEU B N 1
ATOM 4291 C CA . LEU D 3 206 ? 17.392 41.375 -3.661 1.00 27.86 248 LEU B CA 1
ATOM 4292 C C . LEU D 3 206 ? 17.538 42.771 -3.063 1.00 26.42 248 LEU B C 1
ATOM 4293 O O . LEU D 3 206 ? 16.563 43.519 -2.927 1.00 26.04 248 LEU B O 1
ATOM 4298 N N . LEU D 3 207 ? 18.740 43.078 -2.616 1.00 26.86 249 LEU B N 1
ATOM 4299 C CA . LEU D 3 207 ? 19.020 44.375 -2.038 1.00 27.26 249 LEU B CA 1
ATOM 4300 C C . LEU D 3 207 ? 19.897 45.022 -3.080 1.00 28.24 249 LEU B C 1
ATOM 4301 O O . LEU D 3 207 ? 20.842 44.400 -3.582 1.00 26.29 249 LEU B O 1
ATOM 4306 N N . CYS D 3 208 ? 19.594 46.270 -3.406 1.00 27.11 250 CYS B N 1
ATOM 4307 C CA . CYS D 3 208 ? 20.329 46.965 -4.451 1.00 31.16 250 CYS B CA 1
ATOM 4308 C C . CYS D 3 208 ? 20.566 48.426 -4.115 1.00 33.89 250 CYS B C 1
ATOM 4309 O O . CYS D 3 208 ? 20.148 48.896 -3.052 1.00 32.99 250 CYS B O 1
ATOM 4312 N N . ASP D 3 209 ? 21.239 49.125 -5.033 1.00 34.33 251 ASP B N 1
ATOM 4313 C CA . ASP D 3 209 ? 21.480 50.568 -4.929 1.00 32.28 251 ASP B CA 1
ATOM 4314 C C . ASP D 3 209 ? 20.188 51.244 -5.443 1.00 30.85 251 ASP B C 1
ATOM 4315 O O . ASP D 3 209 ? 19.428 50.639 -6.195 1.00 30.36 251 ASP B O 1
ATOM 4320 N N . LYS D 3 210 ? 19.900 52.466 -4.999 1.00 31.79 252 LYS B N 1
ATOM 4321 C CA . LYS D 3 210 ? 18.665 53.141 -5.412 1.00 28.25 252 LYS B CA 1
ATOM 4322 C C . LYS D 3 210 ? 18.174 52.902 -6.847 1.00 27.41 252 LYS B C 1
ATOM 4323 O O . LYS D 3 210 ? 18.932 52.958 -7.817 1.00 25.81 252 LYS B O 1
ATOM 4329 N N . VAL D 3 211 ? 16.888 52.590 -6.942 1.00 30.45 253 VAL B N 1
ATOM 4330 C CA . VAL D 3 211 ? 16.190 52.357 -8.208 1.00 28.57 253 VAL B CA 1
ATOM 4331 C C . VAL D 3 211 ? 14.892 53.124 -8.069 1.00 30.04 253 VAL B C 1
ATOM 4332 O O . VAL D 3 211 ? 14.571 53.607 -6.975 1.00 31.40 253 VAL B O 1
ATOM 4336 N N . GLN D 3 212 ? 14.173 53.309 -9.170 1.00 34.48 254 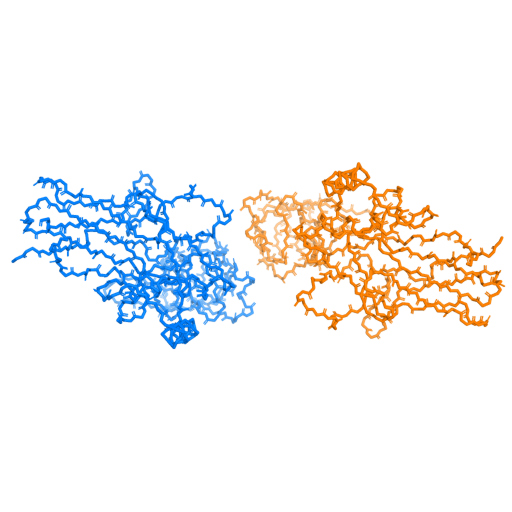GLN B N 1
ATOM 4337 C CA . GLN D 3 212 ? 12.876 53.968 -9.091 1.00 31.84 254 GLN B CA 1
ATOM 4338 C C . GLN D 3 212 ? 11.896 52.844 -9.380 1.00 28.94 254 GLN B C 1
ATOM 4339 O O . GLN D 3 212 ? 12.048 52.132 -10.352 1.00 28.11 254 GLN B O 1
ATOM 4345 N N . LYS D 3 213 ? 10.961 52.625 -8.466 1.00 27.64 255 LYS B N 1
ATOM 4346 C CA . LYS D 3 213 ? 9.999 51.542 -8.573 1.00 30.18 255 LYS B CA 1
ATOM 4347 C C . LYS D 3 213 ? 9.283 51.402 -9.892 1.00 35.96 255 LYS B C 1
ATOM 4348 O O . LYS D 3 213 ? 9.006 50.285 -10.323 1.00 37.08 255 LYS B O 1
ATOM 4354 N N . ASP D 3 214 ? 9.001 52.506 -10.570 1.00 41.55 256 ASP B N 1
ATOM 4355 C CA . ASP D 3 214 ? 8.331 52.370 -11.854 1.00 45.61 256 ASP B CA 1
ATOM 4356 C C . ASP D 3 214 ? 9.230 52.338 -13.092 1.00 43.81 256 ASP B C 1
ATOM 4357 O O . ASP D 3 214 ? 8.722 52.180 -14.213 1.00 46.53 256 ASP B O 1
ATOM 4362 N N . ASP D 3 215 ? 10.551 52.308 -12.861 1.00 39.54 257 ASP B N 1
ATOM 4363 C CA . ASP D 3 215 ? 11.563 52.273 -13.922 1.00 38.13 257 ASP B CA 1
ATOM 4364 C C . ASP D 3 215 ? 12.658 51.208 -13.703 1.00 37.22 257 ASP B C 1
ATOM 4365 O O . ASP D 3 215 ? 13.789 51.350 -14.164 1.00 33.37 257 ASP B O 1
ATOM 4370 N N . ILE D 3 216 ? 12.316 50.097 -13.067 1.00 37.65 258 ILE B N 1
ATOM 4371 C CA . ILE D 3 216 ? 13.324 49.080 -12.825 1.00 33.16 258 ILE B CA 1
ATOM 4372 C C . ILE D 3 216 ? 12.818 47.694 -13.150 1.00 37.06 258 ILE B C 1
ATOM 4373 O O . ILE D 3 216 ? 11.628 47.422 -13.015 1.00 35.62 258 ILE B O 1
ATOM 4378 N N . GLU D 3 217 ? 13.718 46.837 -13.629 1.00 39.78 259 GLU B N 1
ATOM 4379 C CA . GLU D 3 217 ? 13.381 45.447 -13.927 1.00 43.59 259 GLU B CA 1
ATOM 4380 C C . GLU D 3 217 ? 14.539 44.498 -13.616 1.00 42.11 259 GLU B C 1
ATOM 4381 O O . GLU D 3 217 ? 15.699 44.921 -13.532 1.00 41.87 259 GLU B O 1
ATOM 4387 N N . VAL D 3 218 ? 14.183 43.269 -13.235 1.00 40.99 260 VAL B N 1
ATOM 4388 C CA . VAL D 3 218 ? 15.164 42.232 -12.928 1.00 32.31 260 VAL B CA 1
ATOM 4389 C C . VAL D 3 218 ? 15.087 41.237 -14.103 1.00 32.33 260 VAL B C 1
ATOM 4390 O O . VAL D 3 218 ? 14.116 40.489 -14.294 1.00 26.38 260 VAL B O 1
ATOM 4394 N N . ARG D 3 219 ? 16.086 41.351 -14.958 1.00 28.18 261 ARG B N 1
ATOM 4395 C CA . ARG D 3 219 ? 16.189 40.548 -16.147 1.00 33.79 261 ARG B CA 1
ATOM 4396 C C . ARG D 3 219 ? 17.083 39.288 -16.039 1.00 33.18 261 ARG B C 1
ATOM 4397 O O . ARG D 3 219 ? 18.289 39.407 -15.822 1.00 30.68 261 ARG B O 1
ATOM 4405 N N . PHE D 3 220 ? 16.482 38.095 -16.151 1.00 32.89 262 PHE B N 1
ATOM 4406 C CA . PHE D 3 220 ? 17.234 36.834 -16.128 1.00 33.88 262 PHE B CA 1
ATOM 4407 C C . PHE D 3 220 ? 17.538 36.551 -17.592 1.00 37.62 262 PHE B C 1
ATOM 4408 O O . PHE D 3 220 ? 16.719 36.872 -18.466 1.00 40.91 262 PHE B O 1
ATOM 4416 N N . TYR D 3 221 ? 18.695 35.961 -17.875 1.00 36.00 263 TYR B N 1
ATOM 4417 C CA . TYR D 3 221 ? 19.061 35.699 -19.259 1.00 34.51 263 TYR B CA 1
ATOM 4418 C C . TYR D 3 221 ? 20.263 34.782 -19.376 1.00 37.88 263 TYR B C 1
ATOM 4419 O O . TYR D 3 221 ? 20.979 34.535 -18.398 1.00 36.07 263 TYR B O 1
ATOM 4428 N N . GLU D 3 222 ? 20.499 34.342 -20.607 1.00 42.86 264 GLU B N 1
ATOM 4429 C CA . GLU D 3 222 ? 21.626 33.484 -20.983 1.00 51.16 264 GLU B CA 1
ATOM 4430 C C . GLU D 3 222 ? 22.008 33.769 -22.447 1.00 51.88 264 GLU B C 1
ATOM 4431 O O . GLU D 3 222 ? 21.139 34.005 -23.279 1.00 51.98 264 GLU B O 1
ATOM 4437 N N . ASP D 3 223 ? 23.301 33.786 -22.745 1.00 59.99 265 ASP B N 1
ATOM 4438 C CA . ASP D 3 223 ? 23.772 34.090 -24.092 1.00 70.56 265 ASP B CA 1
ATOM 4439 C C . ASP D 3 223 ? 24.627 33.083 -24.868 1.00 73.03 265 ASP B C 1
ATOM 4440 O O . ASP D 3 223 ? 25.868 33.128 -24.874 1.00 71.09 265 ASP B O 1
ATOM 4445 N N . ASP D 3 224 ? 23.936 32.184 -25.550 1.00 75.71 266 ASP B N 1
ATOM 4446 C CA . ASP D 3 224 ? 24.587 31.202 -26.397 1.00 80.47 266 ASP B CA 1
ATOM 4447 C C . ASP D 3 224 ? 24.325 31.790 -27.783 1.00 85.01 266 ASP B C 1
ATOM 4448 O O . ASP D 3 224 ? 24.043 32.991 -27.912 1.00 85.59 266 ASP B O 1
ATOM 4453 N N . GLU D 3 225 ? 24.359 30.946 -28.810 1.00 89.72 267 GLU B N 1
ATOM 4454 C CA . GLU D 3 225 ? 24.101 31.390 -30.186 1.00 91.57 267 GLU B CA 1
ATOM 4455 C C . GLU D 3 225 ? 22.589 31.660 -30.371 1.00 90.52 267 GLU B C 1
ATOM 4456 O O . GLU D 3 225 ? 22.130 31.903 -31.491 1.00 93.30 267 GLU B O 1
ATOM 4462 N N . ASN D 3 226 ? 21.815 31.547 -29.287 1.00 87.26 268 ASN B N 1
ATOM 4463 C CA . ASN D 3 226 ? 20.364 31.765 -29.327 1.00 81.88 268 ASN B CA 1
ATOM 4464 C C . ASN D 3 226 ? 19.968 32.867 -28.355 1.00 79.94 268 ASN B C 1
ATOM 4465 O O . ASN D 3 226 ? 19.712 33.995 -28.764 1.00 82.82 268 ASN B O 1
ATOM 4470 N N . GLY D 3 227 ? 19.889 32.541 -27.072 1.00 75.26 269 GLY B N 1
ATOM 4471 C CA . GLY D 3 227 ? 19.543 33.559 -26.099 1.00 68.82 269 GLY B CA 1
ATOM 4472 C C . GLY D 3 227 ? 18.124 33.466 -25.590 1.00 63.71 269 GLY B C 1
ATOM 4473 O O . GLY D 3 227 ? 17.197 33.157 -26.347 1.00 65.73 269 GLY B O 1
ATOM 4474 N N . TRP D 3 228 ? 17.966 33.748 -24.299 1.00 57.44 270 TRP B N 1
ATOM 4475 C CA . TRP D 3 228 ? 16.677 33.700 -23.613 1.00 49.53 270 TRP B CA 1
ATOM 4476 C C . TRP D 3 228 ? 16.671 34.762 -22.520 1.00 49.50 270 TRP B C 1
ATOM 4477 O O . TRP D 3 228 ? 17.720 35.086 -21.945 1.00 49.59 270 TRP B O 1
ATOM 4488 N N . GLN D 3 229 ? 15.495 35.327 -22.266 1.00 45.68 271 GLN B N 1
ATOM 4489 C CA . GLN D 3 229 ? 15.344 36.329 -21.221 1.00 44.82 271 GLN B CA 1
ATOM 4490 C C . GLN D 3 229 ? 13.973 36.190 -20.580 1.00 40.13 271 GLN B C 1
ATOM 4491 O O . GLN D 3 229 ? 13.032 35.667 -21.190 1.00 42.82 271 GLN B O 1
ATOM 4497 N N . ALA D 3 230 ? 13.887 36.598 -19.325 1.00 34.89 272 ALA B N 1
ATOM 4498 C CA . ALA D 3 230 ? 12.637 36.581 -18.586 1.00 34.45 272 ALA B CA 1
ATOM 4499 C C . ALA D 3 230 ? 12.802 37.636 -17.511 1.00 32.12 272 ALA B C 1
ATOM 4500 O O . ALA D 3 230 ? 13.921 38.106 -17.252 1.00 31.04 272 ALA B O 1
ATOM 4502 N N . PHE D 3 231 ? 11.702 37.995 -16.868 1.00 33.53 273 PHE B N 1
ATOM 4503 C CA . PHE D 3 231 ? 11.740 39.050 -15.875 1.00 31.36 273 PHE B CA 1
ATOM 4504 C C . PHE D 3 231 ? 11.113 38.648 -14.559 1.00 34.36 273 PHE B C 1
ATOM 4505 O O . PHE D 3 231 ? 10.101 37.950 -14.554 1.00 34.33 273 PHE B O 1
ATOM 4513 N N . GLY D 3 232 ? 11.789 38.973 -13.455 1.00 32.86 274 GLY B N 1
ATOM 4514 C CA . GLY D 3 232 ? 11.248 38.679 -12.138 1.00 30.75 274 GLY B CA 1
ATOM 4515 C C . GLY D 3 232 ? 9.923 39.419 -12.006 1.00 32.09 274 GLY B C 1
ATOM 4516 O O . GLY D 3 232 ? 9.772 40.540 -12.503 1.00 32.27 274 GLY B O 1
ATOM 4517 N N . ASP D 3 233 ? 8.954 38.810 -11.339 1.00 35.80 275 ASP B N 1
ATOM 4518 C CA . ASP D 3 233 ? 7.632 39.425 -11.182 1.00 37.17 275 ASP B CA 1
ATOM 4519 C C . ASP D 3 233 ? 7.452 40.122 -9.833 1.00 39.52 275 ASP B C 1
ATOM 4520 O O . ASP D 3 233 ? 7.727 39.553 -8.762 1.00 41.57 275 ASP B O 1
ATOM 4525 N N . PHE D 3 234 ? 7.043 41.379 -9.880 1.00 37.65 276 PHE B N 1
ATOM 4526 C CA . PHE D 3 234 ? 6.800 42.104 -8.657 1.00 35.26 276 PHE B CA 1
ATOM 4527 C C . PHE D 3 234 ? 5.906 43.309 -8.963 1.00 37.39 276 PHE B C 1
ATOM 4528 O O . PHE D 3 234 ? 5.616 43.597 -10.129 1.00 36.50 276 PHE B O 1
ATOM 4536 N N . SER D 3 235 ? 5.397 43.949 -7.916 1.00 38.67 277 SER B N 1
ATOM 4537 C CA . SER D 3 235 ? 4.558 45.119 -8.051 1.00 38.80 277 SER B CA 1
ATOM 4538 C C . SER D 3 235 ? 5.368 46.294 -7.460 1.00 42.84 277 SER B C 1
ATOM 4539 O O . SER D 3 235 ? 6.435 46.081 -6.868 1.00 42.35 277 SER B O 1
ATOM 4542 N N . PRO D 3 236 ? 4.890 47.552 -7.633 1.00 45.22 278 PRO B N 1
ATOM 4543 C CA . PRO D 3 236 ? 5.610 48.719 -7.102 1.00 42.87 278 PRO B CA 1
ATOM 4544 C C . PRO D 3 236 ? 5.707 48.680 -5.588 1.00 45.34 278 PRO B C 1
ATOM 4545 O O . PRO D 3 236 ? 6.571 49.350 -5.002 1.00 46.64 278 PRO B O 1
ATOM 4549 N N . THR D 3 237 ? 4.796 47.919 -4.971 1.00 42.42 279 THR B N 1
ATOM 4550 C CA . THR D 3 237 ? 4.730 47.736 -3.511 1.00 40.59 279 THR B CA 1
ATOM 4551 C C . THR D 3 237 ? 5.883 46.834 -3.027 1.00 37.22 279 THR B C 1
ATOM 4552 O O . THR D 3 237 ? 6.283 46.873 -1.849 1.00 31.26 279 THR B O 1
ATOM 4556 N N . ASP D 3 238 ? 6.409 46.046 -3.967 1.00 36.73 280 ASP B N 1
ATOM 4557 C CA . ASP D 3 238 ? 7.510 45.118 -3.736 1.00 33.63 280 ASP B CA 1
ATOM 4558 C C . ASP D 3 238 ? 8.880 45.770 -3.756 1.00 32.94 280 ASP B C 1
ATOM 4559 O O . ASP D 3 238 ? 9.855 45.197 -3.301 1.00 33.52 280 ASP B O 1
ATOM 4564 N N . VAL D 3 239 ? 8.975 46.978 -4.277 1.00 34.86 281 VAL B N 1
ATOM 4565 C CA . VAL D 3 239 ? 10.258 47.658 -4.256 1.00 34.12 281 VAL B CA 1
ATOM 4566 C C . VAL D 3 239 ? 10.266 48.478 -2.950 1.00 33.24 281 VAL B C 1
ATOM 4567 O O . VAL D 3 239 ? 9.591 49.498 -2.805 1.00 29.22 281 VAL B O 1
ATOM 4571 N N . HIS D 3 240 ? 10.982 47.953 -1.968 1.00 30.86 282 HIS B N 1
ATOM 4572 C CA . HIS D 3 240 ? 11.094 48.572 -0.658 1.00 29.33 282 HIS B CA 1
ATOM 4573 C C . HIS D 3 240 ? 11.991 49.832 -0.558 1.00 32.78 282 HIS B C 1
ATOM 4574 O O . HIS D 3 240 ? 13.220 49.739 -0.595 1.00 29.80 282 HIS B O 1
ATOM 4581 N N . LYS D 3 241 ? 11.375 51.000 -0.387 1.00 32.93 283 LYS B N 1
ATOM 4582 C CA . LYS D 3 241 ? 12.111 52.249 -0.233 1.00 29.83 283 LYS B CA 1
ATOM 4583 C C . LYS D 3 241 ? 13.252 52.503 -1.234 1.00 30.21 283 LYS B C 1
ATOM 4584 O O . LYS D 3 241 ? 14.264 53.096 -0.871 1.00 30.57 283 LYS B O 1
ATOM 4590 N N . GLN D 3 242 ? 13.094 52.076 -2.481 1.00 27.99 284 GLN B N 1
ATOM 4591 C CA . GLN D 3 242 ? 14.117 52.266 -3.519 1.00 33.95 284 GLN B CA 1
ATOM 4592 C C . GLN D 3 242 ? 15.408 51.435 -3.357 1.00 34.21 284 GLN B C 1
ATOM 4593 O O . GLN D 3 242 ? 16.261 51.459 -4.247 1.00 36.95 284 GLN B O 1
ATOM 4599 N N . TYR D 3 243 ? 15.552 50.689 -2.261 1.00 33.98 285 TYR B N 1
ATOM 4600 C CA . TYR D 3 243 ? 16.778 49.927 -2.025 1.00 30.67 285 TYR B CA 1
ATOM 4601 C C . TYR D 3 243 ? 16.670 48.432 -1.881 1.00 30.50 285 TYR B C 1
ATOM 4602 O O . TYR D 3 243 ? 17.630 47.774 -1.452 1.00 32.78 285 TYR B O 1
ATOM 4611 N N . ALA D 3 244 ? 15.510 47.895 -2.211 1.00 29.71 286 ALA B N 1
ATOM 4612 C CA . ALA D 3 244 ? 15.286 46.475 -2.137 1.00 23.02 286 ALA B CA 1
ATOM 4613 C C . ALA D 3 244 ? 14.139 46.117 -3.059 1.00 25.99 286 ALA B C 1
ATOM 4614 O O . ALA D 3 244 ? 13.203 46.891 -3.243 1.00 25.85 286 ALA B O 1
ATOM 4616 N N . ILE D 3 245 ? 14.219 44.938 -3.649 1.00 27.74 287 ILE B N 1
ATOM 4617 C CA . ILE D 3 245 ? 13.155 44.447 -4.511 1.00 28.18 287 ILE B CA 1
ATOM 4618 C C . ILE D 3 245 ? 12.833 43.014 -4.079 1.00 25.96 287 ILE B C 1
ATOM 4619 O O . ILE D 3 245 ? 13.744 42.222 -3.893 1.00 26.75 287 ILE B O 1
ATOM 4624 N N . VAL D 3 246 ? 11.569 42.756 -3.756 1.00 27.83 288 VAL B N 1
ATOM 4625 C CA . VAL D 3 246 ? 11.069 41.418 -3.389 1.00 23.80 288 VAL B CA 1
ATOM 4626 C C . VAL D 3 246 ? 10.353 40.898 -4.654 1.00 20.04 288 VAL B C 1
ATOM 4627 O O . VAL D 3 246 ? 9.331 41.433 -5.044 1.00 22.48 288 VAL B O 1
ATOM 4631 N N . PHE D 3 247 ? 10.870 39.869 -5.304 1.00 22.13 289 PHE B N 1
ATOM 4632 C CA . PHE D 3 247 ? 10.212 39.404 -6.508 1.00 25.37 289 PHE B CA 1
ATOM 4633 C C . PHE D 3 247 ? 10.157 37.906 -6.646 1.00 28.71 289 PHE B C 1
ATOM 4634 O O . PHE D 3 247 ? 10.948 37.199 -6.043 1.00 34.56 289 PHE B O 1
ATOM 4642 N N . ARG D 3 248 ? 9.297 37.422 -7.535 1.00 33.84 290 ARG B N 1
ATOM 4643 C CA . ARG D 3 248 ? 9.213 35.982 -7.791 1.00 33.15 290 ARG B CA 1
ATOM 4644 C C . ARG D 3 248 ? 9.965 35.747 -9.086 1.00 32.59 290 ARG B C 1
ATOM 4645 O O . ARG D 3 248 ? 9.804 36.507 -10.042 1.00 29.44 290 ARG B O 1
ATOM 4653 N N . THR D 3 249 ? 10.863 34.766 -9.067 1.00 31.85 291 THR B N 1
ATOM 4654 C CA . THR D 3 249 ? 11.689 34.430 -10.225 1.00 32.98 291 THR B CA 1
ATOM 4655 C C . THR D 3 249 ? 10.823 33.971 -11.403 1.00 35.40 291 THR B C 1
ATOM 4656 O O . THR D 3 249 ? 9.695 33.506 -11.221 1.00 34.75 291 THR B O 1
ATOM 4660 N N . PRO D 3 250 ? 11.333 34.114 -12.631 1.00 34.07 292 PRO B N 1
ATOM 4661 C CA . PRO D 3 250 ? 10.526 33.672 -13.764 1.00 34.00 292 PRO B CA 1
ATOM 4662 C C . PRO D 3 250 ? 10.925 32.231 -14.104 1.00 36.37 292 PRO B C 1
ATOM 4663 O O . PRO D 3 250 ? 11.932 31.715 -13.603 1.00 35.87 292 PRO B O 1
ATOM 4667 N N . PRO D 3 251 ? 10.081 31.522 -14.861 1.00 39.97 293 PRO B N 1
ATOM 4668 C CA . PRO D 3 251 ? 10.450 30.155 -15.221 1.00 36.05 293 PRO B CA 1
ATOM 4669 C C . PRO D 3 251 ? 11.590 30.129 -16.261 1.00 39.47 293 PRO B C 1
ATOM 4670 O O . PRO D 3 251 ? 11.803 31.099 -17.007 1.00 38.31 293 PRO B O 1
ATOM 4674 N N . TYR D 3 252 ? 12.351 29.035 -16.256 1.00 37.69 294 TYR B N 1
ATOM 4675 C CA . TYR D 3 252 ? 13.435 28.807 -17.212 1.00 37.47 294 TYR B CA 1
ATOM 4676 C C . TYR D 3 252 ? 12.673 28.327 -18.467 1.00 39.90 294 TYR B C 1
ATOM 4677 O O . TYR D 3 252 ? 11.520 27.914 -18.356 1.00 37.81 294 TYR B O 1
ATOM 4686 N N . HIS D 3 253 ? 13.284 28.380 -19.647 1.00 40.00 295 HIS B N 1
ATOM 4687 C CA . HIS D 3 253 ? 12.592 27.953 -20.867 1.00 44.50 295 HIS B CA 1
ATOM 4688 C C . HIS D 3 253 ? 12.361 26.426 -21.019 1.00 46.93 295 HIS B C 1
ATOM 4689 O O . HIS D 3 253 ? 11.347 25.991 -21.585 1.00 45.77 295 HIS B O 1
ATOM 4696 N N . LYS D 3 254 ? 13.312 25.612 -20.565 1.00 46.48 296 LYS B N 1
ATOM 4697 C CA . LYS D 3 254 ? 13.119 24.168 -20.635 1.00 48.89 296 LYS B CA 1
ATOM 4698 C C . LYS D 3 254 ? 12.727 23.684 -19.227 1.00 48.39 296 LYS B C 1
ATOM 4699 O O . LYS D 3 254 ? 13.444 23.954 -18.267 1.00 46.71 296 LYS B O 1
ATOM 4705 N N . MET D 3 255 ? 11.588 23.006 -19.098 1.00 48.24 297 MET B N 1
ATOM 4706 C CA . MET D 3 255 ? 11.163 22.511 -17.793 1.00 49.68 297 MET B CA 1
ATOM 4707 C C . MET D 3 255 ? 11.818 21.185 -17.508 1.00 52.01 297 MET B C 1
ATOM 4708 O O . MET D 3 255 ? 12.259 20.914 -16.392 1.00 48.98 297 MET B O 1
ATOM 4713 N N . LYS D 3 256 ? 11.935 20.375 -18.547 1.00 54.73 298 LYS B N 1
ATOM 4714 C CA . LYS D 3 256 ? 12.513 19.051 -18.392 1.00 57.73 298 LYS B CA 1
ATOM 4715 C C . LYS D 3 256 ? 14.046 18.958 -18.319 1.00 57.66 298 LYS B C 1
ATOM 4716 O O . LYS D 3 256 ? 14.633 18.112 -19.005 1.00 61.30 298 LYS B O 1
ATOM 4722 N N . ILE D 3 257 ? 14.708 19.814 -17.533 1.00 52.92 299 ILE B N 1
ATOM 4723 C CA . ILE D 3 257 ? 16.171 19.712 -17.420 1.00 51.24 299 ILE B CA 1
ATOM 4724 C C . ILE D 3 257 ? 16.546 18.594 -16.465 1.00 47.08 299 ILE B C 1
ATOM 4725 O O . ILE D 3 257 ? 15.954 18.451 -15.403 1.00 49.05 299 ILE B O 1
ATOM 4730 N N . GLU D 3 258 ? 17.508 17.777 -16.854 1.00 48.83 300 GLU B N 1
ATOM 4731 C CA . GLU D 3 258 ? 17.906 16.675 -16.002 1.00 51.36 300 GLU B CA 1
ATOM 4732 C C . GLU D 3 258 ? 18.957 17.118 -14.993 1.00 51.94 300 GLU B C 1
ATOM 4733 O O . GLU D 3 258 ? 19.056 16.554 -13.910 1.00 52.18 300 GLU B O 1
ATOM 4739 N N . ARG D 3 259 ? 19.689 18.183 -15.320 1.00 55.57 301 ARG B N 1
ATOM 4740 C CA . ARG D 3 259 ? 20.739 18.749 -14.442 1.00 50.65 301 ARG B CA 1
ATOM 4741 C C . ARG D 3 259 ? 20.389 20.224 -14.085 1.00 45.50 301 ARG B C 1
ATOM 4742 O O . ARG D 3 259 ? 19.477 20.805 -14.679 1.00 43.08 301 ARG B O 1
ATOM 4750 N N . PRO D 3 260 ? 21.047 20.808 -13.057 1.00 41.07 302 PRO B N 1
ATOM 4751 C CA . PRO D 3 260 ? 20.795 22.205 -12.656 1.00 37.99 302 PRO B CA 1
ATOM 4752 C C . PRO D 3 260 ? 21.473 23.202 -13.631 1.00 34.49 302 PRO B C 1
ATOM 4753 O O . PRO D 3 260 ? 22.600 22.977 -14.048 1.00 35.48 302 PRO B O 1
ATOM 4757 N N . VAL D 3 261 ? 20.791 24.268 -14.038 1.00 31.85 303 VAL B N 1
ATOM 4758 C CA . VAL D 3 261 ? 21.420 25.231 -14.950 1.00 31.35 303 VAL B CA 1
ATOM 4759 C C . VAL D 3 261 ? 21.604 26.580 -14.276 1.00 32.36 303 VAL B C 1
ATOM 4760 O O . VAL D 3 261 ? 20.737 27.019 -13.503 1.00 33.74 303 VAL B O 1
ATOM 4764 N N . THR D 3 262 ? 22.742 27.222 -14.542 1.00 34.84 304 THR B N 1
ATOM 4765 C CA . THR D 3 262 ? 23.035 28.549 -13.979 1.00 33.31 304 THR B CA 1
ATOM 4766 C C . THR D 3 262 ? 22.883 29.612 -15.080 1.00 31.35 304 THR B C 1
ATOM 4767 O O . THR D 3 262 ? 23.438 29.474 -16.172 1.00 31.70 304 THR B O 1
ATOM 4771 N N . VAL D 3 263 ? 22.057 30.613 -14.799 1.00 30.95 305 VAL B N 1
ATOM 4772 C CA . VAL D 3 263 ? 21.787 31.726 -15.708 1.00 30.55 305 VAL B CA 1
ATOM 4773 C C . VAL D 3 263 ? 22.284 33.053 -15.064 1.00 31.84 305 VAL B C 1
ATOM 4774 O O . VAL D 3 263 ? 22.816 33.050 -13.945 1.00 28.26 305 VAL B O 1
ATOM 4778 N N . PHE D 3 264 ? 22.201 34.158 -15.805 1.00 32.02 306 PHE B N 1
ATOM 4779 C CA . PHE D 3 264 ? 22.609 35.461 -15.284 1.00 30.94 306 PHE B CA 1
ATOM 4780 C C . PHE D 3 264 ? 21.383 36.289 -14.992 1.00 28.94 306 PHE B C 1
ATOM 4781 O O . PHE D 3 264 ? 20.287 35.999 -15.479 1.00 31.65 306 PHE B O 1
ATOM 4789 N N . LEU D 3 265 ? 21.533 37.240 -14.090 1.00 30.59 307 LEU B N 1
ATOM 4790 C CA . LEU D 3 265 ? 20.442 38.158 -13.807 1.00 29.89 307 LEU B CA 1
ATOM 4791 C C . LEU D 3 265 ? 21.077 39.537 -13.625 1.00 28.72 307 LEU B C 1
ATOM 4792 O O . LEU D 3 265 ? 22.220 39.659 -13.175 1.00 27.06 307 LEU B O 1
ATOM 4797 N N . GLN D 3 266 ? 20.336 40.568 -14.008 1.00 30.88 308 GLN B N 1
ATOM 4798 C CA . GLN D 3 266 ? 20.811 41.936 -13.908 1.00 29.39 308 GLN B CA 1
ATOM 4799 C C . GLN D 3 266 ? 19.613 42.854 -13.679 1.00 31.57 308 GLN B C 1
ATOM 4800 O O . GLN D 3 266 ? 18.472 42.468 -13.918 1.00 26.21 308 GLN B O 1
ATOM 4806 N N . LEU D 3 267 ? 19.881 44.015 -13.084 1.00 34.57 309 LEU B N 1
ATOM 4807 C CA . LEU D 3 267 ? 18.869 45.057 -12.875 1.00 34.98 309 LEU B CA 1
ATOM 4808 C C . LEU D 3 267 ? 18.942 45.857 -14.178 1.00 30.86 309 LEU B C 1
ATOM 4809 O O . LEU D 3 267 ? 20.023 46.055 -14.736 1.00 31.66 309 LEU B O 1
ATOM 4814 N N . LYS D 3 268 ? 17.810 46.352 -14.638 1.00 36.38 310 LYS B N 1
ATOM 4815 C CA . LYS D 3 268 ? 17.767 47.105 -15.890 1.00 37.96 310 LYS B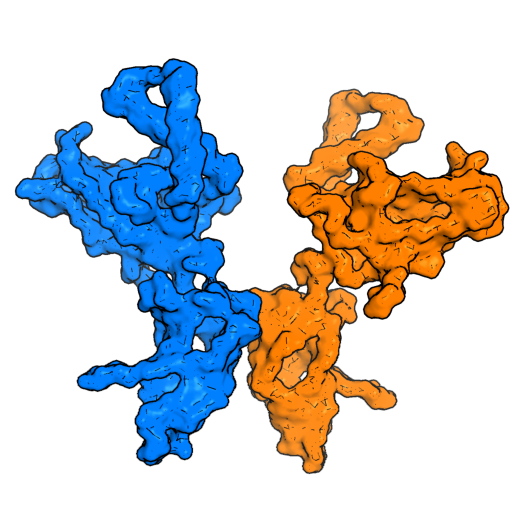 CA 1
ATOM 4816 C C . LYS D 3 268 ? 16.678 48.156 -15.742 1.00 36.18 310 LYS B C 1
ATOM 4817 O O . LYS D 3 268 ? 15.664 47.897 -15.104 1.00 33.04 310 LYS B O 1
ATOM 4823 N N . ARG D 3 269 ? 16.926 49.372 -16.208 1.00 40.24 311 ARG B N 1
ATOM 4824 C CA . ARG D 3 269 ? 15.886 50.384 -16.147 1.00 43.29 311 ARG B CA 1
ATOM 4825 C C . ARG D 3 269 ? 15.169 50.285 -17.493 1.00 44.99 311 ARG B C 1
ATOM 4826 O O . ARG D 3 269 ? 15.818 50.304 -18.549 1.00 45.15 311 ARG B O 1
ATOM 4834 N N . LYS D 3 270 ? 13.850 50.080 -17.429 1.00 48.86 312 LYS B N 1
ATOM 4835 C CA . LYS D 3 270 ? 12.986 49.924 -18.601 1.00 57.89 312 LYS B CA 1
ATOM 4836 C C . LYS D 3 270 ? 13.316 50.863 -19.748 1.00 64.06 312 LYS B C 1
ATOM 4837 O O . LYS D 3 270 ? 13.411 50.431 -20.902 1.00 64.59 312 LYS B O 1
ATOM 4843 N N . ARG D 3 271 ? 13.505 52.137 -19.404 1.00 70.00 313 ARG B N 1
ATOM 4844 C CA . ARG D 3 271 ? 13.828 53.217 -20.348 1.00 75.36 313 ARG B CA 1
ATOM 4845 C C . ARG D 3 271 ? 15.267 53.223 -20.886 1.00 76.20 313 ARG B C 1
ATOM 4846 O O . ARG D 3 271 ? 15.520 52.946 -22.062 1.00 75.13 313 ARG B O 1
ATOM 4854 N N . GLY D 3 272 ? 16.192 53.576 -19.997 1.00 78.35 314 GLY B N 1
ATOM 4855 C CA . GLY D 3 272 ? 17.599 53.680 -20.335 1.00 77.35 314 GLY B CA 1
ATOM 4856 C C . GLY D 3 272 ? 18.322 52.539 -21.028 1.00 77.59 314 GLY B C 1
ATOM 4857 O O . GLY D 3 272 ? 19.188 52.812 -21.855 1.00 79.24 314 GLY B O 1
ATOM 4858 N N . GLY D 3 273 ? 17.986 51.282 -20.730 1.00 75.37 315 GLY B N 1
ATOM 4859 C CA . GLY D 3 273 ? 18.712 50.174 -21.345 1.00 68.15 315 GLY B CA 1
ATOM 4860 C C . GLY D 3 273 ? 20.031 50.028 -20.596 1.00 65.34 315 GLY B C 1
ATOM 4861 O O . GLY D 3 273 ? 20.973 49.341 -21.015 1.00 61.47 315 GLY B O 1
ATOM 4862 N N . ASP D 3 274 ? 20.090 50.756 -19.487 1.00 61.42 316 ASP B N 1
ATOM 4863 C CA . ASP D 3 274 ? 21.222 50.776 -18.587 1.00 58.22 316 ASP B CA 1
ATOM 4864 C C . ASP D 3 274 ? 21.070 49.496 -17.742 1.00 53.80 316 ASP B C 1
ATOM 4865 O O . ASP D 3 274 ? 19.941 49.098 -17.417 1.00 51.39 316 ASP B O 1
ATOM 4870 N N . VAL D 3 275 ? 22.182 48.845 -17.399 1.00 46.00 317 VAL B N 1
ATOM 4871 C CA . VAL D 3 275 ? 22.137 47.629 -16.586 1.00 36.37 317 VAL B CA 1
ATOM 4872 C C . VAL D 3 275 ? 23.128 47.606 -15.411 1.00 34.42 317 VAL B C 1
ATOM 4873 O O . VAL D 3 275 ? 24.035 48.441 -15.305 1.00 29.50 317 VAL B O 1
ATOM 4877 N N . SER D 3 276 ? 22.940 46.664 -14.498 1.00 32.77 318 SER B N 1
ATOM 4878 C CA . SER D 3 276 ? 23.898 46.535 -13.407 1.00 31.76 318 SER B CA 1
ATOM 4879 C C . SER D 3 276 ? 24.870 45.428 -13.827 1.00 31.59 318 SER B C 1
ATOM 4880 O O . SER D 3 276 ? 24.763 44.880 -14.938 1.00 30.45 318 SER B O 1
ATOM 4883 N N . ASP D 3 277 ? 25.893 45.178 -13.019 1.00 31.61 319 ASP B N 1
ATOM 4884 C CA . ASP D 3 277 ? 26.794 44.083 -13.346 1.00 36.66 319 ASP B CA 1
ATOM 4885 C C . ASP D 3 277 ? 25.911 42.851 -13.116 1.00 37.30 319 ASP B C 1
ATOM 4886 O O . ASP D 3 277 ? 24.887 42.938 -12.438 1.00 37.65 319 ASP B O 1
ATOM 4891 N N . SER D 3 278 ? 26.311 41.703 -13.628 1.00 40.02 320 SER B N 1
ATOM 4892 C CA . SER D 3 278 ? 25.489 40.525 -13.460 1.00 38.35 320 SER B CA 1
ATOM 4893 C C . SER D 3 278 ? 25.798 39.595 -12.303 1.00 37.17 320 SER B C 1
ATOM 4894 O O . SER D 3 278 ? 26.943 39.471 -11.887 1.00 33.17 320 SER B O 1
ATOM 4897 N N . LYS D 3 279 ? 24.733 39.027 -11.736 1.00 36.02 321 LYS B N 1
ATOM 4898 C CA . LYS D 3 279 ? 24.824 38.022 -10.674 1.00 35.76 321 LYS B CA 1
ATOM 4899 C C . LYS D 3 279 ? 24.260 36.728 -11.305 1.00 33.72 321 LYS B C 1
ATOM 4900 O O . LYS D 3 279 ? 23.784 36.730 -12.451 1.00 34.74 321 LYS B O 1
ATOM 4906 N N . GLN D 3 280 ? 24.311 35.631 -10.566 1.00 34.48 322 GLN B N 1
ATOM 4907 C CA . GLN D 3 280 ? 23.829 34.354 -11.076 1.00 33.54 322 GLN B CA 1
ATOM 4908 C C . GLN D 3 280 ? 22.760 33.677 -10.234 1.00 34.85 322 GLN B C 1
ATOM 4909 O O . GLN D 3 280 ? 22.684 33.855 -9.016 1.00 37.20 322 GLN B O 1
ATOM 4915 N N . PHE D 3 281 ? 21.964 32.862 -10.900 1.00 31.23 323 PHE B N 1
ATOM 4916 C CA . PHE D 3 281 ? 20.884 32.126 -10.268 1.00 31.92 323 PHE B CA 1
ATOM 4917 C C . PHE D 3 281 ? 20.869 30.740 -10.923 1.00 31.36 323 PHE B C 1
ATOM 4918 O O . PHE D 3 281 ? 21.084 30.628 -12.132 1.00 27.93 323 PHE B O 1
ATOM 4926 N N . THR D 3 282 ? 20.623 29.692 -10.142 1.00 31.68 324 THR B N 1
ATOM 4927 C CA . THR D 3 282 ? 20.616 28.329 -10.690 1.00 31.85 324 THR B CA 1
ATOM 4928 C C . THR D 3 282 ? 19.232 27.690 -10.592 1.00 29.16 324 THR B C 1
ATOM 4929 O O . THR D 3 282 ? 18.609 27.716 -9.533 1.00 25.55 324 THR B O 1
ATOM 4933 N N . TYR D 3 283 ? 18.730 27.195 -11.719 1.00 25.50 325 TYR B N 1
ATOM 4934 C CA . TYR D 3 283 ? 17.440 26.526 -11.742 1.00 31.03 325 TYR B CA 1
ATOM 4935 C C . TYR D 3 283 ? 17.621 25.022 -11.444 1.00 34.03 325 TYR B C 1
ATOM 4936 O O . TYR D 3 283 ? 18.547 24.385 -11.952 1.00 36.29 325 TYR B O 1
ATOM 4945 N N . TYR D 3 284 ? 16.782 24.463 -10.586 1.00 31.01 326 TYR B N 1
ATOM 4946 C CA . TYR D 3 284 ? 16.906 23.050 -10.274 1.00 34.80 326 TYR B CA 1
ATOM 4947 C C . TYR D 3 284 ? 15.785 22.232 -10.905 1.00 32.50 326 TYR B C 1
ATOM 4948 O O . TYR D 3 284 ? 14.629 22.674 -10.910 1.00 35.89 326 TYR B O 1
ATOM 4957 N N . PRO D 3 285 ? 16.111 21.022 -11.413 1.00 28.29 327 PRO B N 1
ATOM 4958 C CA . PRO D 3 285 ? 15.210 20.064 -12.063 1.00 29.83 327 PRO B CA 1
ATOM 4959 C C . PRO D 3 285 ? 13.789 20.026 -11.490 1.00 28.79 327 PRO B C 1
ATOM 4960 O O . PRO D 3 285 ? 13.670 20.012 -10.249 1.00 33.92 327 PRO B O 1
#

B-factor: mean 47.82, std 16.28, range [11.86, 122.0]

Secondary structure (DSSP, 8-state):
--EEEEEEPBPSSSBPPEETTT-S-S----BS---TT-----EEEEET--SSEEEEEEEE-SSSS--B-SSEEEETTB-TTS-EEEEE-SS--EEE---EEEEEPPTTTHHHHHHHHHHHHHTTTS-S---HHHHHHHHHHHHHHHTT--TTEEEEEEEEEE--EE---EE---EEBTTSTTTS---EEEES-SEEETT---EEEEEESS--TTTEEEEEEE-SSS-EEEE-B--GGGEETTTEEEEEPPPPS-TT-SS-EEEEEEEEETTT--BPPPEEEEEE-/--EEEEEEPBPSSSB--EEGGG-S-S----BS---SS-----EEEEES--SSEEEEEEEE-SSSS--B-S-EEEETTB-TTS-EEEEE-SS--EEE---EEEEE--HHHHHHHHHHHHHHHHHHHS-S---HHHHHHHTTTTHHHHTT--TTEEEEEEEEEE--EEPPPEE---EEBSSSGGGPPP-EEEES-SEEETT---EEEEEES---TTS-EEEEEE-SSS-EEEE-B--GGGB-TTSEEEEEPPPPS-S--SS-EEEEEEEE-TTT--B---EEEEEE-

Solvent-accessible surface area: 31454 Å² total; per-residue (Å²): 99,36,107,4,59,26,87,34,49,0,61,65,32,36,25,85,2,52,85,56,118,55,28,110,103,90,47,14,0,22,0,48,72,21,150,186,78,197,110,48,39,0,18,0,62,2,29,102,128,107,35,59,0,69,0,36,0,13,4,0,10,82,61,112,113,44,111,16,0,0,0,13,3,47,36,128,108,29,56,183,44,2,52,2,42,17,67,8,35,93,182,96,8,48,8,113,11,65,60,2,9,3,59,22,5,58,162,189,74,10,68,38,35,2,42,104,36,7,57,106,78,60,64,132,118,186,114,165,53,54,76,136,68,64,28,135,96,0,56,98,60,0,77,120,40,57,131,119,20,64,27,24,17,0,26,0,36,0,17,0,40,18,147,106,110,84,23,170,63,41,50,3,61,26,0,17,4,26,117,28,74,17,2,30,66,13,109,12,48,76,19,36,79,81,39,13,46,9,184,17,38,45,48,0,4,0,1,0,24,76,4,59,101,93,16,6,50,1,39,0,37,19,120,95,179,124,38,37,92,16,78,15,88,43,51,64,122,28,8,17,102,59,37,1,0,4,1,114,4,9,76,16,101,108,102,172,14,166,185,50,42,65,0,77,0,11,0,59,13,111,151,52,36,41,69,4,133,45,85,106,1,26,0,111,101,98,32,110,6,58,27,90,32,57,0,76,61,54,38,25,78,2,57,82,50,122,55,33,119,107,79,49,10,0,18,0,52,67,28,147,176,76,177,106,43,38,0,21,0,64,1,22,110,134,99,35,69,1,72,0,41,0,13,4,0,14,84,71,111,121,49,92,13,1,1,1,19,1,45,40,125,114,31,52,182,40,2,55,2,39,30,82,5,33,98,173,95,4,61,10,118,8,77,64,2,13,2,57,22,7,60,158,193,72,7,58,44,40,1,21,112,35,6,52,106,71,53,57,132,106,185,117,163,54,45,85,131,67,60,36,121,92,0,68,102,75,0,68,114,42,61,129,125,21,64,22,27,18,0,27,0,32,0,9,0,42,7,157,99,110,95,18,179,69,39,49,3,57,26,0,26,5,26,119,24,60,34,6,21,95,14,121,9,45,87,26,30,86,77,33,13,43,4,180,12,40,37,55,1,5,0,0,0,29,64,1,65,112,89,26,9,39,0,45,0,32,27,117,84,183,128,43,42,95,17,84,8,105,47,47,66,124,30,10,16,93,71,37,1,0,4,2,127,5,9,72,20,96,113,109,179,13,170,186,52,43,71,2,77,0,14,0,50,8,111,198,38,48,30,70,6,132,47,88,91,3,24,0,103,90